Protein AF-A0A0C2CH59-F1 (afdb_monomer)

Structure (mmCIF, N/CA/C/O backbone):
data_AF-A0A0C2CH59-F1
#
_entry.id   AF-A0A0C2CH59-F1
#
loop_
_atom_site.group_PDB
_atom_site.id
_atom_site.type_symbol
_atom_site.label_atom_id
_atom_site.label_alt_id
_atom_site.label_comp_id
_atom_site.label_asym_id
_atom_site.label_entity_id
_atom_site.label_seq_id
_atom_site.pdbx_PDB_ins_code
_atom_site.Cartn_x
_atom_site.Cartn_y
_atom_site.Cartn_z
_atom_site.occupancy
_atom_site.B_iso_or_equiv
_atom_site.auth_seq_id
_atom_site.auth_comp_id
_atom_site.auth_asym_id
_atom_site.auth_atom_id
_atom_site.pdbx_PDB_model_num
ATOM 1 N N . MET A 1 1 ? -15.722 0.499 -91.183 1.00 37.81 1 MET A N 1
ATOM 2 C CA . MET A 1 1 ? -15.996 -0.762 -91.887 1.00 37.81 1 MET A CA 1
ATOM 3 C C . MET A 1 1 ? -14.670 -1.493 -91.938 1.00 37.81 1 MET A C 1
ATOM 5 O O . MET A 1 1 ? -13.822 -1.072 -92.709 1.00 37.81 1 MET A O 1
ATOM 9 N N . ASP A 1 2 ? -14.318 -2.404 -91.037 1.00 38.38 2 ASP A N 1
ATOM 10 C CA . ASP A 1 2 ? -15.060 -3.173 -90.026 1.00 38.38 2 ASP A CA 1
ATOM 11 C C . ASP A 1 2 ? -14.117 -3.449 -88.825 1.00 38.38 2 ASP A C 1
ATOM 13 O O . ASP A 1 2 ? -12.925 -3.187 -88.944 1.00 38.38 2 ASP A O 1
ATOM 17 N N . GLU A 1 3 ? -14.641 -3.924 -87.684 1.00 30.86 3 GLU A N 1
ATOM 18 C CA . GLU A 1 3 ? -13.960 -4.179 -86.380 1.00 30.86 3 GLU A CA 1
ATOM 19 C C . GLU A 1 3 ? -13.940 -3.038 -85.334 1.00 30.86 3 GLU A C 1
ATOM 21 O O . GLU A 1 3 ? -12.971 -2.857 -84.600 1.00 30.86 3 GLU A O 1
ATOM 26 N N . TRP A 1 4 ? -15.041 -2.287 -85.197 1.00 30.52 4 TRP A N 1
ATOM 27 C CA . TRP A 1 4 ? -15.257 -1.365 -84.058 1.00 30.52 4 TRP A CA 1
ATOM 28 C C . TRP A 1 4 ? -16.454 -1.727 -83.151 1.00 30.52 4 TRP A C 1
ATOM 30 O O . TRP A 1 4 ? -16.730 -1.001 -82.200 1.00 30.52 4 TRP A O 1
ATOM 40 N N . ASP A 1 5 ? -17.100 -2.880 -83.366 1.00 27.34 5 ASP A N 1
ATOM 41 C CA . ASP A 1 5 ? -18.280 -3.332 -82.597 1.00 27.34 5 ASP A CA 1
ATOM 42 C C . ASP A 1 5 ? -17.968 -4.352 -81.476 1.00 27.34 5 ASP A C 1
ATOM 44 O O . ASP A 1 5 ? -18.872 -4.842 -80.807 1.00 27.34 5 ASP A O 1
ATOM 48 N N . GLY A 1 6 ? -16.693 -4.672 -81.219 1.00 28.98 6 GLY A N 1
ATOM 49 C CA . GLY A 1 6 ? -16.301 -5.734 -80.273 1.00 28.98 6 GLY A CA 1
ATOM 50 C C . GLY A 1 6 ? -16.099 -5.327 -78.806 1.00 28.98 6 GLY A C 1
ATOM 51 O O . GLY A 1 6 ? -15.865 -6.197 -77.974 1.00 28.98 6 GLY A O 1
ATOM 52 N N . TYR A 1 7 ? -16.158 -4.035 -78.462 1.00 27.98 7 TYR A N 1
ATOM 53 C CA . TYR A 1 7 ? -15.801 -3.561 -77.109 1.00 27.98 7 TYR A CA 1
ATOM 54 C C . TYR A 1 7 ? -16.893 -2.732 -76.405 1.00 27.98 7 TYR A C 1
ATOM 56 O O . TYR A 1 7 ? -16.625 -2.125 -75.370 1.00 27.98 7 TYR A O 1
ATOM 64 N N . TRP A 1 8 ? -18.127 -2.731 -76.927 1.00 30.36 8 TRP A N 1
ATOM 65 C CA . TRP A 1 8 ? -19.276 -1.989 -76.374 1.00 30.36 8 TRP A CA 1
ATOM 66 C C . TRP A 1 8 ? -20.491 -2.866 -76.020 1.00 30.36 8 TRP A C 1
ATOM 68 O O . TRP A 1 8 ? -21.633 -2.425 -76.136 1.00 30.36 8 TRP A O 1
ATOM 78 N N . THR A 1 9 ? -20.281 -4.081 -75.513 1.00 27.34 9 THR A N 1
ATOM 79 C CA . THR A 1 9 ? -21.355 -4.846 -74.852 1.00 27.34 9 THR A CA 1
ATOM 80 C C . THR A 1 9 ? -21.229 -4.750 -73.334 1.00 27.34 9 THR A C 1
ATOM 82 O O . THR A 1 9 ? -20.303 -5.280 -72.725 1.00 27.34 9 THR A O 1
ATOM 85 N N . LEU A 1 10 ? -22.182 -4.038 -72.734 1.00 39.34 10 LEU A N 1
ATOM 86 C CA . LEU A 1 10 ? -22.473 -4.019 -71.303 1.00 39.34 10 LEU A CA 1
ATOM 87 C C . LEU A 1 10 ? -23.121 -5.356 -70.904 1.00 39.34 10 LEU A C 1
ATOM 89 O O . LEU A 1 10 ? -24.304 -5.534 -71.167 1.00 39.34 10 LEU A O 1
ATOM 93 N N . GLU A 1 11 ? -22.395 -6.253 -70.231 1.00 26.17 11 GLU A N 1
ATOM 94 C CA . GLU A 1 11 ? -22.976 -7.337 -69.417 1.00 26.17 11 GLU A CA 1
ATOM 95 C C . GLU A 1 11 ? -22.154 -7.531 -68.123 1.00 26.17 11 GLU A C 1
ATOM 97 O O . GLU A 1 11 ? -20.944 -7.320 -68.111 1.00 26.17 11 GLU A O 1
ATOM 102 N N . GLY A 1 12 ? -22.852 -7.812 -67.012 1.00 27.92 12 GLY A N 1
ATOM 103 C CA . GLY A 1 12 ? -22.420 -7.665 -65.608 1.00 27.92 12 GLY A CA 1
ATOM 104 C C . GLY A 1 12 ? -21.098 -8.340 -65.202 1.00 27.92 12 GLY A C 1
ATOM 105 O O . GLY A 1 12 ? -20.619 -9.265 -65.837 1.00 27.92 12 GLY A O 1
ATOM 106 N N . GLN A 1 13 ? -20.454 -7.923 -64.110 1.00 23.47 13 GLN A N 1
ATOM 107 C CA . GLN A 1 13 ? -21.003 -8.011 -62.754 1.00 23.47 13 GLN A CA 1
ATOM 108 C C . GLN A 1 13 ? -20.728 -6.759 -61.909 1.00 23.47 13 GLN A C 1
ATOM 110 O O . GLN A 1 13 ? -19.604 -6.268 -61.805 1.00 23.47 13 GLN A O 1
ATOM 115 N N . VAL A 1 14 ? -21.772 -6.294 -61.224 1.00 22.73 14 VAL A N 1
ATOM 116 C CA . VAL A 1 14 ? -21.636 -5.481 -60.016 1.00 22.73 14 VAL A CA 1
ATOM 117 C C . VAL A 1 14 ? -20.937 -6.354 -58.975 1.00 22.73 14 VAL A C 1
ATOM 119 O O . VAL A 1 14 ? -21.569 -7.229 -58.392 1.00 22.73 14 VAL A O 1
ATOM 122 N N . ASN A 1 15 ? -19.652 -6.121 -58.715 1.00 23.14 15 ASN A N 1
ATOM 123 C CA . ASN A 1 15 ? -19.070 -6.554 -57.448 1.00 23.14 15 ASN A CA 1
ATOM 124 C C . ASN A 1 15 ? -19.482 -5.534 -56.389 1.00 23.14 15 ASN A C 1
ATOM 126 O O . ASN A 1 15 ? -18.759 -4.596 -56.058 1.00 23.14 15 ASN A O 1
ATOM 130 N N . THR A 1 16 ? -20.706 -5.706 -55.898 1.00 22.94 16 THR A N 1
ATOM 131 C CA . THR A 1 16 ? -21.132 -5.199 -54.599 1.00 22.94 16 THR A CA 1
ATOM 132 C C . THR A 1 16 ? -20.195 -5.810 -53.571 1.00 22.94 16 THR A C 1
ATOM 134 O O . THR A 1 16 ? -20.300 -6.991 -53.257 1.00 22.94 16 THR A O 1
ATOM 137 N N . VAL A 1 17 ? -19.262 -5.015 -53.053 1.00 22.33 17 VAL A N 1
ATOM 138 C CA . VAL A 1 17 ? -18.646 -5.329 -51.768 1.00 22.33 17 VAL A CA 1
ATOM 139 C C . VAL A 1 17 ? -19.674 -4.925 -50.721 1.00 22.33 17 VAL A C 1
ATOM 141 O O . VAL A 1 17 ? -19.792 -3.758 -50.354 1.00 22.33 17 VAL A O 1
ATOM 144 N N . SER A 1 18 ? -20.491 -5.890 -50.314 1.00 26.78 18 SER A N 1
ATOM 145 C CA . SER A 1 18 ? -21.194 -5.842 -49.038 1.00 26.78 18 SER A CA 1
ATOM 146 C C . SER A 1 18 ? -20.149 -5.640 -47.943 1.00 26.78 18 SER A C 1
ATOM 148 O O . SER A 1 18 ? -19.160 -6.371 -47.878 1.00 26.78 18 SER A O 1
ATOM 150 N N . LEU A 1 19 ? -20.344 -4.603 -47.127 1.00 28.67 19 LEU A N 1
ATOM 151 C CA . LEU A 1 19 ? -19.576 -4.400 -45.903 1.00 28.67 19 LEU A CA 1
ATOM 152 C C . LEU A 1 19 ? -19.671 -5.687 -45.064 1.00 28.67 19 LEU A C 1
ATOM 154 O O . LEU A 1 19 ? -20.781 -6.208 -44.937 1.00 28.67 19 LEU A O 1
ATOM 158 N N . PRO A 1 20 ? -18.566 -6.227 -44.522 1.00 30.03 20 PRO A N 1
ATOM 159 C CA . PRO A 1 20 ? -18.672 -7.318 -43.566 1.00 30.03 20 PRO A CA 1
ATOM 160 C C . PRO A 1 20 ? -19.433 -6.829 -42.326 1.00 30.03 20 PRO A C 1
ATOM 162 O O . PRO A 1 20 ? -19.152 -5.750 -41.805 1.00 30.03 20 PRO A O 1
ATOM 165 N N . ASP A 1 21 ? -20.388 -7.643 -41.876 1.00 36.25 21 ASP A N 1
ATOM 166 C CA . ASP A 1 21 ? -21.236 -7.475 -40.685 1.00 36.25 21 ASP A CA 1
ATOM 167 C C . ASP A 1 21 ? -20.456 -7.545 -39.351 1.00 36.25 21 ASP A C 1
ATOM 169 O O . ASP A 1 21 ? -21.005 -7.936 -38.321 1.00 36.25 21 ASP A O 1
ATOM 173 N N . GLU A 1 22 ? -19.168 -7.193 -39.330 1.00 37.03 22 GLU A N 1
ATOM 174 C CA . GLU A 1 22 ? -18.363 -7.293 -38.114 1.00 37.03 22 GLU A CA 1
ATOM 175 C C . GLU A 1 22 ? -18.277 -5.946 -37.379 1.00 37.03 22 GLU A C 1
ATOM 177 O O . GLU A 1 22 ? -17.847 -4.939 -37.956 1.00 37.03 22 GLU A O 1
ATOM 182 N N . PRO A 1 23 ? -18.703 -5.893 -36.101 1.00 36.50 23 PRO A N 1
ATOM 183 C CA . PRO A 1 23 ? -18.563 -4.703 -35.279 1.00 36.50 23 PRO A CA 1
ATOM 184 C C . PRO A 1 23 ? -17.074 -4.398 -35.022 1.00 36.50 23 PRO A C 1
ATOM 186 O O . PRO A 1 23 ? -16.232 -5.293 -35.092 1.00 36.50 23 PRO A O 1
ATOM 189 N N . PRO A 1 24 ? -16.726 -3.134 -34.723 1.00 38.03 24 PRO A N 1
ATOM 190 C CA . PRO A 1 24 ? -15.354 -2.758 -34.391 1.00 38.03 24 PRO A CA 1
ATOM 191 C C . PRO A 1 24 ? -14.843 -3.524 -33.157 1.00 38.03 24 PRO A C 1
ATOM 193 O O . PRO A 1 24 ? -15.603 -3.745 -32.218 1.00 38.03 24 PRO A O 1
ATOM 196 N N . ASP A 1 25 ? -13.555 -3.884 -33.181 1.00 44.41 25 ASP A N 1
ATOM 197 C CA . ASP A 1 25 ? -12.834 -4.691 -32.180 1.00 44.41 25 ASP A CA 1
ATOM 198 C C . ASP A 1 25 ? -13.089 -4.233 -30.723 1.00 44.41 25 ASP A C 1
ATOM 200 O O . ASP A 1 25 ? -12.966 -3.050 -30.383 1.00 44.41 25 ASP A O 1
ATOM 204 N N . ASP A 1 26 ? -13.433 -5.190 -29.853 1.00 44.69 26 ASP A N 1
ATOM 205 C CA . ASP A 1 26 ? -13.871 -4.997 -28.458 1.00 44.69 26 ASP A CA 1
ATOM 206 C C . ASP A 1 26 ? -12.837 -4.252 -27.585 1.00 44.69 26 ASP A C 1
ATOM 208 O O . ASP A 1 26 ? -13.185 -3.597 -26.595 1.00 44.69 26 ASP A O 1
ATOM 212 N N . ASN A 1 27 ? -11.555 -4.292 -27.959 1.00 44.53 27 ASN A N 1
ATOM 213 C CA . ASN A 1 27 ? -10.464 -3.703 -27.176 1.00 44.53 27 ASN A CA 1
ATOM 214 C C . ASN A 1 27 ? -10.483 -2.164 -27.102 1.00 44.53 27 ASN A C 1
ATOM 216 O O . ASN A 1 27 ? -9.983 -1.593 -26.124 1.00 44.53 27 ASN A O 1
ATOM 220 N N . ASP A 1 28 ? -11.063 -1.471 -28.086 1.00 45.16 28 ASP A N 1
ATOM 221 C CA . ASP A 1 28 ? -11.112 0.000 -28.080 1.00 45.16 28 ASP A CA 1
ATOM 222 C C . ASP A 1 28 ? -12.256 0.550 -27.207 1.00 45.16 28 ASP A C 1
ATOM 224 O O . ASP A 1 28 ? -12.137 1.636 -26.623 1.00 45.16 28 ASP A O 1
ATOM 228 N N . TRP A 1 29 ? -13.323 -0.231 -27.006 1.00 41.94 29 TRP A N 1
ATOM 229 C CA . TRP A 1 29 ? -14.424 0.104 -26.094 1.00 41.94 29 TRP A CA 1
ATOM 230 C C . TRP A 1 29 ? -14.067 -0.135 -24.623 1.00 41.94 29 TRP A C 1
ATOM 232 O O . TRP A 1 29 ? -14.472 0.632 -23.740 1.00 41.94 29 TRP A O 1
ATOM 242 N N . GLU A 1 30 ? -13.229 -1.137 -24.350 1.00 39.31 30 GLU A N 1
ATOM 243 C CA . GLU A 1 30 ? -12.804 -1.523 -23.000 1.00 39.31 30 GLU A CA 1
ATOM 244 C C . GLU A 1 30 ? -12.050 -0.397 -22.265 1.00 39.31 30 GLU A C 1
ATOM 246 O O . GLU A 1 30 ? -12.109 -0.258 -21.040 1.00 39.31 30 GLU A O 1
ATOM 251 N N . LYS A 1 31 ? -11.374 0.481 -23.014 1.00 41.25 31 LYS A N 1
ATOM 252 C CA . LYS A 1 31 ? -10.635 1.629 -22.470 1.00 41.25 31 LYS A CA 1
ATOM 253 C C . LYS A 1 31 ? -11.551 2.765 -22.000 1.00 41.25 31 LYS A C 1
ATOM 255 O O . LYS A 1 31 ? -11.160 3.524 -21.113 1.00 41.25 31 LYS A O 1
ATOM 260 N N . TYR A 1 32 ? -12.764 2.858 -22.552 1.00 36.16 32 TYR A N 1
ATOM 261 C CA . TYR A 1 32 ? -13.771 3.860 -22.187 1.00 36.16 32 TYR A CA 1
ATOM 262 C C . TYR A 1 32 ? -14.686 3.401 -21.035 1.00 36.16 32 TYR A C 1
ATOM 264 O O . TYR A 1 32 ? -15.187 4.245 -20.292 1.00 36.16 32 TYR A O 1
ATOM 272 N N . TRP A 1 33 ? -14.861 2.086 -20.830 1.00 38.38 33 TRP A N 1
ATOM 273 C CA . TRP A 1 33 ? -15.786 1.529 -19.825 1.00 38.38 33 TRP A CA 1
ATOM 274 C C . TRP A 1 33 ? -15.175 1.255 -18.436 1.00 38.38 33 TRP A C 1
ATOM 276 O O . TRP A 1 33 ? -15.903 1.034 -17.466 1.00 38.38 33 TRP A O 1
ATOM 286 N N . LYS A 1 34 ? -13.845 1.355 -18.288 1.00 38.53 34 LYS A N 1
ATOM 287 C CA . LYS A 1 34 ? -13.107 1.150 -17.017 1.00 38.53 34 LYS A CA 1
ATOM 288 C C . LYS A 1 34 ? -13.479 2.104 -15.870 1.00 38.53 34 LYS A C 1
ATOM 290 O O . LYS A 1 34 ? -12.976 1.947 -14.762 1.00 38.53 34 LYS A O 1
ATOM 295 N N . LEU A 1 35 ? -14.357 3.082 -16.100 1.00 36.59 35 LEU A N 1
ATOM 296 C CA . LEU A 1 35 ? -14.822 4.023 -15.077 1.00 36.59 35 LEU A CA 1
ATOM 297 C C . LEU A 1 35 ? -16.131 3.609 -14.368 1.00 36.59 35 LEU A C 1
ATOM 299 O O . LEU A 1 35 ? -16.563 4.340 -13.478 1.00 36.59 35 LEU A O 1
ATOM 303 N N . GLN A 1 36 ? -16.761 2.475 -14.719 1.00 35.84 36 GLN A N 1
ATOM 304 C CA . GLN A 1 36 ? -18.079 2.076 -14.174 1.00 35.84 36 GLN A CA 1
ATOM 305 C C . GLN A 1 36 ? -18.199 0.645 -13.609 1.00 35.84 36 GLN A C 1
ATOM 307 O O . GLN A 1 36 ? -19.285 0.234 -13.206 1.00 35.84 36 GLN A O 1
ATOM 312 N N . SER A 1 37 ? -17.123 -0.130 -13.530 1.00 36.97 37 SER A N 1
ATOM 313 C CA . SER A 1 37 ? -17.195 -1.559 -13.205 1.00 36.97 37 SER A CA 1
ATOM 314 C C . SER A 1 37 ? -17.091 -1.867 -11.706 1.00 36.97 37 SER A C 1
ATOM 316 O O . SER A 1 37 ? -16.021 -2.199 -11.206 1.00 36.97 37 SER A O 1
ATOM 318 N N . ALA A 1 38 ? -18.223 -1.816 -11.004 1.00 33.28 38 ALA A N 1
ATOM 319 C CA . ALA A 1 38 ? -18.466 -2.702 -9.866 1.00 33.28 38 ALA A CA 1
ATOM 320 C C . ALA A 1 38 ? -19.222 -3.937 -10.398 1.00 33.28 38 ALA A C 1
ATOM 322 O O . ALA A 1 38 ? -20.374 -3.800 -10.813 1.00 33.28 38 ALA A O 1
ATOM 323 N N . GLY A 1 39 ? -18.581 -5.117 -10.437 1.00 46.81 39 GLY A N 1
ATOM 324 C CA . GLY A 1 39 ? -19.221 -6.393 -10.797 1.00 46.81 39 GLY A CA 1
ATOM 325 C C . GLY A 1 39 ? -18.848 -7.045 -12.142 1.00 46.81 39 GLY A C 1
ATOM 326 O O . GLY A 1 39 ? -19.629 -7.859 -12.636 1.00 46.81 39 GLY A O 1
ATOM 327 N N . THR A 1 40 ? -17.706 -6.730 -12.762 1.00 48.06 40 THR A N 1
ATOM 328 C CA . THR A 1 40 ? -17.310 -7.290 -14.077 1.00 48.06 40 THR A CA 1
ATOM 329 C C . THR A 1 40 ? -16.638 -8.673 -14.009 1.00 48.06 40 THR A C 1
ATOM 331 O O . THR A 1 40 ? -16.095 -9.092 -12.987 1.00 48.06 40 THR A O 1
ATOM 334 N N . GLU A 1 41 ? -16.636 -9.389 -15.144 1.00 55.09 41 GLU A N 1
ATOM 335 C CA . GLU A 1 41 ? -15.964 -10.689 -15.358 1.00 55.09 41 GLU A CA 1
ATOM 336 C C . GLU A 1 41 ? -14.466 -10.670 -14.982 1.00 55.09 41 GLU A C 1
ATOM 338 O O . GLU A 1 41 ? -13.904 -11.689 -14.580 1.00 55.09 41 GLU A O 1
ATOM 343 N N . GLU A 1 42 ? -13.828 -9.499 -15.029 1.00 57.16 42 GLU A N 1
ATOM 344 C CA . GLU A 1 42 ? -12.445 -9.277 -14.599 1.00 57.16 42 GLU A CA 1
ATOM 345 C C . GLU A 1 42 ? -12.255 -9.482 -13.084 1.00 57.16 42 GLU A C 1
ATOM 347 O O . GLU A 1 42 ? -11.291 -10.128 -12.669 1.00 57.16 42 GLU A O 1
ATOM 352 N N . GLU A 1 43 ? -13.202 -9.036 -12.245 1.00 57.22 43 GLU A N 1
ATOM 353 C CA . GLU A 1 43 ? -13.172 -9.299 -10.797 1.00 57.22 43 GLU A CA 1
ATOM 354 C C . GLU A 1 43 ? -13.332 -10.795 -10.515 1.00 57.22 43 GLU A C 1
ATOM 356 O O . GLU A 1 43 ? -12.582 -11.365 -9.720 1.00 57.22 43 GLU A O 1
ATOM 361 N N . ARG A 1 44 ? -14.245 -11.468 -11.228 1.00 67.81 44 ARG A N 1
ATOM 362 C CA . ARG A 1 44 ? -14.426 -12.928 -11.128 1.00 67.81 44 ARG A CA 1
ATOM 363 C C . ARG A 1 44 ? -13.179 -13.684 -11.579 1.00 67.81 44 ARG A C 1
ATOM 365 O O . ARG A 1 44 ? -12.786 -14.661 -10.944 1.00 67.81 44 ARG A O 1
ATOM 372 N N . ARG A 1 45 ? -12.527 -13.238 -12.658 1.00 71.69 45 ARG A N 1
ATOM 373 C CA . ARG A 1 45 ? -11.256 -13.800 -13.136 1.00 71.69 45 ARG A CA 1
ATOM 374 C C . ARG A 1 45 ? -10.152 -13.612 -12.102 1.00 71.69 45 ARG A C 1
ATOM 376 O O . ARG A 1 45 ? -9.455 -14.577 -11.811 1.00 71.69 45 ARG A O 1
ATOM 383 N N . LYS A 1 46 ? -10.035 -12.426 -11.505 1.00 78.44 46 LYS A N 1
ATOM 384 C CA . LYS A 1 46 ? -9.059 -12.150 -10.447 1.00 78.44 46 LYS A CA 1
ATOM 385 C C . LYS A 1 46 ? -9.272 -13.042 -9.222 1.00 78.44 46 LYS A C 1
ATOM 387 O O . LYS A 1 46 ? -8.307 -13.637 -8.763 1.00 78.44 46 LYS A O 1
ATOM 392 N N . ILE A 1 47 ? -10.511 -13.196 -8.748 1.00 79.00 47 ILE A N 1
ATOM 393 C CA . ILE A 1 47 ? -10.843 -14.079 -7.615 1.00 79.00 47 ILE A CA 1
ATOM 394 C C . ILE A 1 47 ? -10.435 -15.528 -7.911 1.00 79.00 47 ILE A C 1
ATOM 396 O O . ILE A 1 47 ? -9.807 -16.169 -7.072 1.00 79.00 47 ILE A O 1
ATOM 400 N N . ARG A 1 48 ? -10.737 -16.034 -9.117 1.00 83.19 48 ARG A N 1
ATOM 401 C CA . ARG A 1 48 ? -10.332 -17.386 -9.540 1.00 83.19 48 ARG A CA 1
ATOM 402 C C . ARG A 1 48 ? -8.810 -17.548 -9.554 1.00 83.19 48 ARG A C 1
ATOM 404 O O . ARG A 1 48 ? -8.306 -18.525 -9.010 1.00 83.19 48 ARG A O 1
ATOM 411 N N . THR A 1 49 ? -8.081 -16.590 -10.126 1.00 86.06 49 THR A N 1
ATOM 412 C CA . THR A 1 49 ? -6.610 -16.607 -10.141 1.00 86.06 49 THR A CA 1
ATOM 413 C C . THR A 1 49 ? -6.033 -16.565 -8.725 1.00 86.06 49 THR A C 1
ATOM 415 O O . THR A 1 49 ? -5.134 -17.336 -8.404 1.00 86.06 49 THR A O 1
ATOM 418 N N . ASP A 1 50 ? -6.556 -15.694 -7.860 1.00 88.62 50 ASP A N 1
ATOM 419 C CA . ASP A 1 50 ? -6.110 -15.566 -6.471 1.00 88.62 50 ASP A CA 1
ATOM 420 C C . ASP A 1 50 ? -6.330 -16.874 -5.691 1.00 88.62 50 ASP A C 1
ATOM 422 O O . ASP A 1 50 ? -5.448 -17.303 -4.943 1.00 88.62 50 ASP A O 1
ATOM 426 N N . GLN A 1 51 ? -7.459 -17.552 -5.923 1.00 87.88 51 GLN A N 1
ATOM 427 C CA . GLN A 1 51 ? -7.743 -18.866 -5.349 1.00 87.88 51 GLN A CA 1
ATOM 428 C C . GLN A 1 51 ? -6.759 -19.938 -5.846 1.00 87.88 51 GLN A C 1
ATOM 430 O O . GLN A 1 51 ? -6.205 -20.680 -5.037 1.00 87.88 51 GLN A O 1
ATOM 435 N N . GLN A 1 52 ? -6.478 -19.992 -7.151 1.00 89.81 52 GLN A N 1
ATOM 436 C CA . GLN A 1 52 ? -5.507 -20.937 -7.718 1.00 89.81 52 GLN A CA 1
ATOM 437 C C . GLN A 1 52 ? -4.098 -20.729 -7.147 1.00 89.81 52 GLN A C 1
ATOM 439 O O . GLN A 1 52 ? -3.412 -21.698 -6.816 1.00 89.81 52 GLN A O 1
ATOM 444 N N . VAL A 1 53 ? -3.672 -19.471 -6.991 1.00 92.81 53 VAL A N 1
ATOM 445 C CA . VAL A 1 53 ? -2.378 -19.131 -6.382 1.00 92.81 53 VAL A CA 1
ATOM 446 C C . VAL A 1 53 ? -2.332 -19.573 -4.916 1.00 92.81 53 VAL A C 1
ATOM 448 O O . VAL A 1 53 ? -1.320 -20.125 -4.484 1.00 92.81 53 VAL A O 1
ATOM 451 N N . TRP A 1 54 ? -3.421 -19.395 -4.160 1.00 93.31 54 TRP A N 1
ATOM 452 C CA . TRP A 1 54 ? -3.528 -19.860 -2.771 1.00 93.31 54 TRP A CA 1
ATOM 453 C C . TRP A 1 54 ? -3.444 -21.385 -2.646 1.00 93.31 54 TRP A C 1
ATOM 455 O O . TRP A 1 54 ? -2.694 -21.910 -1.825 1.00 93.31 54 TRP A O 1
ATOM 465 N N . GLU A 1 55 ? -4.178 -22.112 -3.486 1.00 92.69 55 GLU A N 1
ATOM 466 C CA . GLU A 1 55 ? -4.171 -23.578 -3.505 1.00 92.69 55 GLU A CA 1
ATOM 467 C C . GLU A 1 55 ? -2.795 -24.131 -3.901 1.00 92.69 55 GLU A C 1
ATOM 469 O O . GLU A 1 55 ? -2.284 -25.060 -3.268 1.00 92.69 55 GLU A O 1
ATOM 474 N N . ALA A 1 56 ? -2.151 -23.531 -4.907 1.00 92.88 56 ALA A N 1
ATOM 475 C CA . ALA A 1 56 ? -0.794 -23.887 -5.306 1.00 92.88 56 ALA A CA 1
ATOM 476 C C . ALA A 1 56 ? 0.224 -23.607 -4.190 1.00 92.88 56 ALA A C 1
ATOM 478 O O . ALA A 1 56 ? 1.097 -24.441 -3.940 1.00 92.88 56 ALA A O 1
ATOM 479 N N . PHE A 1 57 ? 0.096 -22.478 -3.489 1.00 95.81 57 PHE A N 1
ATOM 480 C CA . PHE A 1 57 ? 0.921 -22.151 -2.328 1.00 95.81 57 PHE A CA 1
ATOM 481 C C . PHE A 1 57 ? 0.778 -23.206 -1.222 1.00 95.81 57 PHE A C 1
ATOM 483 O O . PHE A 1 57 ? 1.777 -23.791 -0.809 1.00 95.81 57 PHE A O 1
ATOM 490 N N . ASN A 1 58 ? -0.451 -23.539 -0.816 1.00 93.94 58 ASN A N 1
ATOM 491 C CA . ASN A 1 58 ? -0.704 -24.532 0.237 1.00 93.94 58 ASN A CA 1
ATOM 492 C C . ASN A 1 58 ? -0.203 -25.937 -0.119 1.00 93.94 58 ASN A C 1
ATOM 494 O O . ASN A 1 58 ? 0.190 -26.691 0.766 1.00 93.94 58 ASN A O 1
ATOM 498 N N . ARG A 1 59 ? -0.197 -26.294 -1.409 1.00 94.56 59 ARG A N 1
ATOM 499 C CA . ARG A 1 59 ? 0.346 -27.573 -1.888 1.00 94.56 59 ARG A CA 1
ATOM 500 C C . ARG A 1 59 ? 1.877 -27.617 -1.875 1.00 94.56 59 ARG A C 1
ATOM 502 O O . ARG A 1 59 ? 2.441 -28.704 -1.829 1.00 94.56 59 ARG A O 1
ATOM 509 N N . THR A 1 60 ? 2.539 -26.468 -1.992 1.00 95.38 60 THR A N 1
ATOM 510 C CA . THR A 1 60 ? 3.988 -26.390 -2.243 1.00 95.38 60 THR A CA 1
ATOM 511 C C . THR A 1 60 ? 4.809 -25.871 -1.070 1.00 95.38 60 THR A C 1
ATOM 513 O O . THR A 1 60 ? 6.029 -26.015 -1.092 1.00 95.38 60 THR A O 1
ATOM 516 N N . ILE A 1 61 ? 4.180 -25.264 -0.062 1.00 96.50 61 ILE A N 1
ATOM 517 C CA . ILE A 1 61 ? 4.871 -24.844 1.155 1.00 96.50 61 ILE A CA 1
ATOM 518 C C . ILE A 1 61 ? 5.343 -26.059 1.963 1.00 96.50 61 ILE A C 1
ATOM 520 O O . ILE A 1 61 ? 4.591 -26.998 2.220 1.00 96.50 61 ILE A O 1
ATOM 524 N N . GLU A 1 62 ? 6.595 -26.018 2.412 1.00 95.25 62 GLU A N 1
ATOM 525 C CA . GLU A 1 62 ? 7.219 -27.094 3.180 1.00 95.25 62 GLU A CA 1
ATOM 526 C C . GLU A 1 62 ? 7.690 -26.588 4.543 1.00 95.25 62 GLU A C 1
ATOM 528 O O . GLU A 1 62 ? 8.451 -25.622 4.640 1.00 95.25 62 GLU A O 1
ATOM 533 N N . LYS A 1 63 ? 7.290 -27.278 5.615 1.00 93.88 63 LYS A N 1
ATOM 534 C CA . LYS A 1 63 ? 7.843 -27.056 6.954 1.00 93.88 63 LYS A CA 1
ATOM 535 C C . LYS A 1 63 ? 9.100 -27.906 7.127 1.00 93.88 63 LYS A C 1
ATOM 537 O O . LYS A 1 63 ? 9.019 -29.132 7.119 1.00 93.88 63 LYS A O 1
ATOM 542 N N . ARG A 1 64 ? 10.251 -27.264 7.329 1.00 93.56 64 ARG A N 1
ATOM 543 C CA . ARG A 1 64 ? 11.525 -27.918 7.670 1.00 93.56 64 ARG A CA 1
ATOM 544 C C . ARG A 1 64 ? 11.941 -27.549 9.101 1.00 93.56 64 ARG A C 1
ATOM 546 O O . ARG A 1 64 ? 11.257 -26.781 9.778 1.00 93.56 64 ARG A O 1
ATOM 553 N N . SER A 1 65 ? 13.037 -28.125 9.598 1.00 88.88 65 SER A N 1
ATOM 554 C CA . SER A 1 65 ? 13.486 -27.947 10.992 1.00 88.88 65 SER A CA 1
ATOM 555 C C . SER A 1 65 ? 13.825 -26.495 11.345 1.00 88.88 65 SER A C 1
ATOM 557 O O . SER A 1 65 ? 13.662 -26.075 12.493 1.00 88.88 65 SER A O 1
ATOM 559 N N . ASP A 1 66 ? 14.278 -25.721 10.364 1.00 88.56 66 ASP A N 1
ATOM 560 C CA . ASP A 1 66 ? 14.754 -24.359 10.545 1.00 88.56 66 ASP A CA 1
ATOM 561 C C . ASP A 1 66 ? 13.731 -23.289 10.117 1.00 88.56 66 ASP A C 1
ATOM 563 O O . ASP A 1 66 ? 13.896 -22.125 10.488 1.00 88.56 66 ASP A O 1
ATOM 567 N N . GLY A 1 67 ? 12.657 -23.654 9.408 1.00 91.88 67 GLY A N 1
ATOM 568 C CA . GLY A 1 67 ? 11.545 -22.762 9.063 1.00 91.88 67 GLY A CA 1
ATOM 569 C C . GLY A 1 67 ? 10.699 -23.255 7.887 1.00 91.88 67 GLY A C 1
ATOM 570 O O . GLY A 1 67 ? 10.742 -24.429 7.522 1.00 91.88 67 GLY A O 1
ATOM 571 N N . TYR A 1 68 ? 9.930 -22.344 7.288 1.00 95.75 68 TYR A N 1
ATOM 572 C CA . TYR A 1 68 ? 9.054 -22.640 6.150 1.00 95.75 68 TYR A CA 1
ATOM 573 C C . TYR A 1 68 ? 9.700 -22.251 4.823 1.00 95.75 68 TYR A C 1
ATOM 575 O O . TYR A 1 68 ? 10.234 -21.147 4.690 1.00 95.75 68 TYR A O 1
ATOM 583 N N . TYR A 1 69 ? 9.622 -23.160 3.854 1.00 96.81 69 TYR A N 1
ATOM 584 C CA . TYR A 1 69 ? 10.135 -23.011 2.498 1.00 96.81 69 TYR A CA 1
ATOM 585 C C . TYR A 1 69 ? 8.971 -22.824 1.533 1.00 96.81 69 TYR A C 1
ATOM 587 O O . TYR A 1 69 ? 8.063 -23.651 1.489 1.00 96.81 69 TYR A O 1
ATOM 595 N N . VAL A 1 70 ? 9.007 -21.743 0.758 1.00 97.00 70 VAL A N 1
ATOM 596 C CA . VAL A 1 70 ? 7.960 -21.388 -0.207 1.00 97.00 70 VAL A CA 1
ATOM 597 C C . VAL A 1 70 ? 8.493 -21.420 -1.638 1.00 97.00 70 VAL A C 1
ATOM 599 O O . VAL A 1 70 ? 9.689 -21.213 -1.880 1.00 97.00 70 VAL A O 1
ATOM 602 N N . ARG A 1 71 ? 7.588 -21.670 -2.588 1.00 96.00 71 ARG A N 1
ATOM 603 C CA . ARG A 1 71 ? 7.826 -21.559 -4.033 1.00 96.00 71 ARG A CA 1
ATOM 604 C C . ARG A 1 71 ? 7.351 -20.198 -4.547 1.00 96.00 71 ARG A C 1
ATOM 606 O O . ARG A 1 71 ? 6.394 -19.636 -4.013 1.00 96.00 71 ARG A O 1
ATOM 613 N N . LEU A 1 72 ? 7.992 -19.675 -5.589 1.00 94.94 72 LEU A N 1
ATOM 614 C CA . LEU A 1 72 ? 7.514 -18.480 -6.285 1.00 94.94 72 LEU A CA 1
ATOM 615 C C . LEU A 1 72 ? 6.256 -18.818 -7.111 1.00 94.94 72 LEU A C 1
ATOM 617 O O . LEU A 1 72 ? 6.235 -19.844 -7.794 1.00 94.94 72 LEU A O 1
ATOM 621 N N . PRO A 1 73 ? 5.202 -17.983 -7.077 1.00 94.06 73 PRO A N 1
ATOM 622 C CA . PRO A 1 73 ? 3.970 -18.245 -7.813 1.00 94.06 73 PRO A CA 1
ATOM 623 C C . PRO A 1 73 ? 4.106 -17.797 -9.277 1.00 94.06 73 PRO A C 1
ATOM 625 O O . PRO A 1 73 ? 3.783 -16.665 -9.638 1.00 94.06 73 PRO A O 1
ATOM 628 N N . TRP A 1 74 ? 4.611 -18.689 -10.123 1.00 92.19 74 TRP A N 1
ATOM 629 C CA . TRP A 1 74 ? 4.831 -18.450 -11.551 1.00 92.19 74 TRP A CA 1
ATOM 630 C C . TRP A 1 74 ? 3.523 -18.276 -12.336 1.00 92.19 74 TRP A C 1
ATOM 632 O O . TRP A 1 74 ? 2.572 -19.027 -12.131 1.00 92.19 74 TRP A O 1
ATOM 642 N N . LYS A 1 75 ? 3.490 -17.302 -13.253 1.00 90.56 75 LYS A N 1
ATOM 643 C CA . LYS A 1 75 ? 2.440 -17.150 -14.270 1.00 90.56 75 LYS A CA 1
ATOM 644 C C . LYS A 1 75 ? 2.725 -18.050 -15.467 1.00 90.56 75 LYS A C 1
ATOM 646 O O . LYS A 1 75 ? 3.877 -18.224 -15.860 1.00 90.56 75 LYS A O 1
ATOM 651 N N . GLU A 1 76 ? 1.668 -18.511 -16.122 1.00 78.31 76 GLU A N 1
ATOM 652 C CA . GLU A 1 76 ? 1.759 -19.110 -17.454 1.00 78.31 76 GLU A CA 1
ATOM 653 C C . GLU A 1 76 ? 1.977 -17.997 -18.493 1.00 78.31 76 GLU A C 1
ATOM 655 O O . GLU A 1 76 ? 1.031 -17.388 -18.991 1.00 78.31 76 GLU A O 1
ATOM 660 N N . VAL A 1 77 ? 3.241 -17.664 -18.769 1.00 71.75 77 VAL A N 1
ATOM 661 C CA . VAL A 1 77 ? 3.619 -16.670 -19.786 1.00 71.75 77 VAL A CA 1
ATOM 662 C C . VAL A 1 77 ? 4.378 -17.372 -20.906 1.00 71.75 77 VAL A C 1
ATOM 664 O O . VAL A 1 77 ? 5.347 -18.078 -20.651 1.00 71.75 77 VAL A O 1
ATOM 667 N N . ASN A 1 78 ? 3.990 -17.123 -22.159 1.00 60.25 78 ASN A N 1
ATOM 668 C CA . ASN A 1 78 ? 4.657 -17.685 -23.345 1.00 60.25 78 ASN A CA 1
ATOM 669 C C . ASN A 1 78 ? 6.067 -17.105 -23.601 1.00 60.25 78 ASN A C 1
ATOM 671 O O . ASN A 1 78 ? 6.741 -17.517 -24.542 1.00 60.25 78 ASN A O 1
ATOM 675 N N . ALA A 1 79 ? 6.515 -16.133 -22.800 1.00 65.44 79 ALA A N 1
ATOM 676 C CA . ALA A 1 79 ? 7.802 -15.463 -22.948 1.00 65.44 79 ALA A CA 1
ATOM 677 C C . ALA A 1 79 ? 8.827 -16.011 -21.945 1.00 65.44 79 ALA A C 1
ATOM 679 O O . ALA A 1 79 ? 8.580 -16.023 -20.740 1.00 65.44 79 ALA A O 1
ATOM 680 N N . SER A 1 80 ? 10.003 -16.405 -22.441 1.00 80.62 80 SER A N 1
ATOM 681 C CA . SER A 1 80 ? 11.123 -16.815 -21.590 1.00 80.62 80 SER A CA 1
ATOM 682 C C . SER A 1 80 ? 11.662 -15.622 -20.797 1.00 80.62 80 SER A C 1
ATOM 684 O O . SER A 1 80 ? 11.969 -14.577 -21.374 1.00 80.62 80 SER A O 1
ATOM 686 N N . LEU A 1 81 ? 11.826 -15.788 -19.483 1.00 88.00 81 LEU A N 1
ATOM 687 C CA . LEU A 1 81 ? 12.486 -14.804 -18.626 1.00 88.00 81 LEU A CA 1
ATOM 688 C C . LEU A 1 81 ? 13.990 -14.746 -18.986 1.00 88.00 81 LEU A C 1
ATOM 690 O O . LEU A 1 81 ? 14.658 -15.779 -18.902 1.00 88.00 81 LEU A O 1
ATOM 694 N N . PRO A 1 82 ? 14.540 -13.591 -19.411 1.00 89.69 82 PRO A N 1
ATOM 695 C CA . PRO A 1 82 ? 15.971 -13.454 -19.715 1.00 89.69 82 PRO A CA 1
ATOM 696 C C . PRO A 1 82 ? 16.820 -13.446 -18.437 1.00 89.69 82 PRO A C 1
ATOM 698 O O . PRO A 1 82 ? 16.288 -13.229 -17.356 1.00 89.69 82 PRO A O 1
ATOM 701 N N . ASP A 1 83 ? 18.145 -13.596 -18.537 1.00 90.69 83 ASP A N 1
ATOM 702 C CA . ASP A 1 83 ? 19.010 -13.620 -17.347 1.00 90.69 83 ASP A CA 1
ATOM 703 C C . ASP A 1 83 ? 19.197 -12.256 -16.660 1.00 90.69 83 ASP A C 1
ATOM 705 O O . ASP A 1 83 ? 19.424 -12.209 -15.461 1.00 90.69 83 ASP A O 1
ATOM 709 N N . ASN A 1 84 ? 19.092 -11.135 -17.375 1.00 93.31 84 ASN A N 1
ATOM 710 C CA . ASN A 1 84 ? 19.388 -9.784 -16.876 1.00 93.31 84 ASN A CA 1
ATOM 711 C C . ASN A 1 84 ? 20.808 -9.552 -16.311 1.00 93.31 84 ASN A C 1
ATOM 713 O O . ASN A 1 84 ? 21.053 -8.532 -15.653 1.00 93.31 84 ASN A O 1
ATOM 717 N N . ARG A 1 85 ? 21.793 -10.416 -16.596 1.00 92.88 85 ARG A N 1
ATOM 718 C CA . ARG A 1 85 ? 23.140 -10.305 -16.005 1.00 92.88 85 ARG A CA 1
ATOM 719 C C . ARG A 1 85 ? 23.836 -8.994 -16.373 1.00 92.88 85 ARG A C 1
ATOM 721 O O . ARG A 1 85 ? 24.430 -8.353 -15.505 1.00 92.88 85 ARG A O 1
ATOM 728 N N . ALA A 1 86 ? 23.740 -8.559 -17.633 1.00 92.56 86 ALA A N 1
ATOM 729 C CA . ALA A 1 86 ? 24.399 -7.327 -18.079 1.00 92.56 86 ALA A CA 1
ATOM 730 C C . ALA A 1 86 ? 23.788 -6.071 -17.430 1.00 92.56 86 ALA A C 1
ATOM 732 O O . ALA A 1 86 ? 24.515 -5.142 -17.072 1.00 92.56 86 ALA A O 1
ATOM 733 N N . ILE A 1 87 ? 22.465 -6.059 -17.212 1.00 93.88 87 ILE A N 1
ATOM 734 C CA . ILE A 1 87 ? 21.779 -4.972 -16.496 1.00 93.88 87 ILE A CA 1
ATOM 735 C C . ILE A 1 87 ? 22.254 -4.925 -15.043 1.00 93.88 87 ILE A C 1
ATOM 737 O O . ILE A 1 87 ? 22.613 -3.853 -14.550 1.00 93.88 87 ILE A O 1
ATOM 741 N N . ALA A 1 88 ? 22.294 -6.080 -14.371 1.00 94.56 88 ALA A N 1
ATOM 742 C CA . ALA A 1 88 ? 22.758 -6.175 -12.992 1.00 94.56 88 ALA A CA 1
ATOM 743 C C . ALA A 1 88 ? 24.210 -5.696 -12.845 1.00 94.56 88 ALA A C 1
ATOM 745 O O . ALA A 1 88 ? 24.516 -4.939 -11.925 1.00 94.56 88 ALA A O 1
ATOM 746 N N . GLN A 1 89 ? 25.089 -6.053 -13.785 1.00 95.12 89 GLN A N 1
ATOM 747 C CA . GLN A 1 89 ? 26.483 -5.609 -13.784 1.00 95.12 89 GLN A CA 1
ATOM 748 C C . GLN A 1 89 ? 26.614 -4.100 -14.031 1.00 95.12 89 GLN A C 1
ATOM 750 O O . GLN A 1 89 ? 27.360 -3.427 -13.322 1.00 95.12 89 GLN A O 1
ATOM 755 N N . SER A 1 90 ? 25.860 -3.542 -14.983 1.00 94.06 90 SER A N 1
ATOM 756 C CA . SER A 1 90 ? 25.848 -2.093 -15.219 1.00 94.06 90 SER A CA 1
ATOM 757 C C . SER A 1 90 ? 25.364 -1.325 -13.985 1.00 94.06 90 SER A C 1
ATOM 759 O O . SER A 1 90 ? 25.973 -0.323 -13.611 1.00 94.06 90 SER A O 1
ATOM 761 N N . ARG A 1 91 ? 24.295 -1.800 -13.330 1.00 95.06 91 ARG A N 1
ATOM 762 C CA . ARG A 1 91 ? 23.771 -1.220 -12.082 1.00 95.06 91 ARG A CA 1
ATOM 763 C C . ARG A 1 91 ? 24.788 -1.325 -10.947 1.00 95.06 91 ARG A C 1
ATOM 765 O O . ARG A 1 91 ? 24.982 -0.337 -10.247 1.00 95.06 91 ARG A O 1
ATOM 772 N N . LEU A 1 92 ? 25.475 -2.461 -10.797 1.00 96.00 92 LEU A N 1
ATOM 773 C CA . LEU A 1 92 ? 26.542 -2.631 -9.806 1.00 96.00 92 LEU A CA 1
ATOM 774 C C . LEU A 1 92 ? 27.669 -1.611 -10.018 1.00 96.00 92 LEU A C 1
ATOM 776 O O . LEU A 1 92 ? 28.094 -0.972 -9.058 1.00 96.00 92 LEU A O 1
ATOM 780 N N . SER A 1 93 ? 28.103 -1.397 -11.263 1.00 95.38 93 SER A N 1
ATOM 781 C CA . SER A 1 93 ? 29.090 -0.365 -11.602 1.00 95.38 93 SER A CA 1
ATOM 782 C C . SER A 1 93 ? 28.629 1.034 -11.214 1.00 95.38 93 SER A C 1
ATOM 784 O O . SER A 1 93 ? 29.392 1.786 -10.612 1.00 95.38 93 SER A O 1
ATOM 786 N N . SER A 1 94 ? 27.372 1.385 -11.491 1.00 94.06 94 SER A N 1
ATOM 787 C CA . SER A 1 94 ? 26.802 2.667 -11.065 1.00 94.06 94 SER A CA 1
ATOM 788 C C . SER A 1 94 ? 26.740 2.805 -9.541 1.00 94.06 94 SER A C 1
ATOM 790 O O . SER A 1 94 ? 27.109 3.853 -9.012 1.00 94.06 94 SER A O 1
ATOM 792 N N . VAL A 1 95 ? 26.312 1.754 -8.835 1.00 93.25 95 VAL A N 1
ATOM 793 C CA . VAL A 1 95 ? 26.236 1.725 -7.368 1.00 93.25 95 VAL A CA 1
ATOM 794 C C . VAL A 1 95 ? 27.624 1.898 -6.762 1.00 93.25 95 VAL A C 1
ATOM 796 O O . VAL A 1 95 ? 27.814 2.790 -5.942 1.00 93.25 95 VAL A O 1
ATOM 799 N N . TRP A 1 96 ? 28.613 1.125 -7.210 1.00 94.88 96 TRP A N 1
ATOM 800 C CA . TRP A 1 96 ? 29.985 1.225 -6.719 1.00 94.88 96 TRP A CA 1
ATOM 801 C C . TRP A 1 96 ? 30.597 2.604 -6.997 1.00 94.88 96 TRP A C 1
ATOM 803 O O . TRP A 1 96 ? 31.125 3.228 -6.081 1.00 94.88 96 TRP A O 1
ATOM 813 N N . ASN A 1 97 ? 30.427 3.143 -8.212 1.00 93.38 97 ASN A N 1
ATOM 814 C CA . ASN A 1 97 ? 30.901 4.487 -8.572 1.00 93.38 97 ASN A CA 1
ATOM 815 C C . ASN A 1 97 ? 30.285 5.598 -7.708 1.00 93.38 97 ASN A C 1
ATOM 817 O O . ASN A 1 97 ? 30.901 6.651 -7.522 1.00 93.38 97 ASN A O 1
ATOM 821 N N . SER A 1 98 ? 29.063 5.389 -7.214 1.00 91.06 98 SER A N 1
ATOM 822 C CA . SER A 1 98 ? 28.409 6.304 -6.284 1.00 91.06 98 SER A CA 1
ATOM 823 C C . SER A 1 98 ? 28.919 6.123 -4.856 1.00 91.06 98 SER A C 1
ATOM 825 O O . SER A 1 98 ? 29.205 7.117 -4.196 1.00 91.06 98 SER A O 1
ATOM 827 N N . LEU A 1 99 ? 29.025 4.877 -4.384 1.00 88.62 99 LEU A N 1
ATOM 828 C CA . LEU A 1 99 ? 29.407 4.550 -3.009 1.00 88.62 99 LEU A CA 1
ATOM 829 C C . LEU A 1 99 ? 30.882 4.843 -2.723 1.00 88.62 99 LEU A C 1
ATOM 831 O O . LEU A 1 99 ? 31.185 5.318 -1.641 1.00 88.62 99 LEU A O 1
ATOM 835 N N . GLN A 1 100 ? 31.792 4.653 -3.684 1.00 91.44 100 GLN A N 1
ATOM 836 C CA . GLN A 1 100 ? 33.229 4.912 -3.486 1.00 91.44 100 GLN A CA 1
ATOM 837 C C . GLN A 1 100 ? 33.563 6.368 -3.116 1.00 91.44 100 GLN A C 1
ATOM 839 O O . GLN A 1 100 ? 34.674 6.653 -2.685 1.00 91.44 100 GLN A O 1
ATOM 844 N N . LYS A 1 101 ? 32.625 7.302 -3.322 1.00 91.06 101 LYS A N 1
ATOM 845 C CA . LYS A 1 101 ? 32.792 8.718 -2.966 1.00 91.06 101 LYS A CA 1
ATOM 846 C C . LYS A 1 101 ? 32.714 8.957 -1.455 1.00 91.06 101 LYS A C 1
ATOM 848 O O . LYS A 1 101 ? 33.121 10.022 -1.007 1.00 91.06 101 LYS A O 1
ATOM 853 N N . ASP A 1 102 ? 32.168 8.002 -0.705 1.00 88.38 102 ASP A N 1
ATOM 854 C CA . ASP A 1 102 ? 31.967 8.051 0.741 1.00 88.38 102 ASP A CA 1
ATOM 855 C C . ASP A 1 102 ? 32.399 6.700 1.337 1.00 88.38 102 ASP A C 1
ATOM 857 O O . ASP A 1 102 ? 31.691 5.694 1.225 1.00 88.38 102 ASP A O 1
ATOM 861 N N . GLU A 1 103 ? 33.601 6.664 1.922 1.00 88.50 103 GLU A N 1
ATOM 862 C CA . GLU A 1 103 ? 34.208 5.424 2.423 1.00 88.50 103 GLU A CA 1
ATOM 863 C C . GLU A 1 103 ? 33.370 4.787 3.544 1.00 88.50 103 GLU A C 1
ATOM 865 O O . GLU A 1 103 ? 33.138 3.576 3.513 1.00 88.50 103 GLU A O 1
ATOM 870 N N . ASP A 1 104 ? 32.811 5.598 4.449 1.00 87.50 104 ASP A N 1
ATOM 871 C CA . ASP A 1 104 ? 31.937 5.138 5.533 1.00 87.50 104 ASP A CA 1
ATOM 872 C C . ASP A 1 104 ? 30.662 4.480 4.990 1.00 87.50 104 ASP A C 1
ATOM 874 O O . ASP A 1 104 ? 30.144 3.509 5.552 1.00 87.50 104 ASP A O 1
ATOM 878 N N . LEU A 1 105 ? 30.093 5.044 3.922 1.00 86.88 105 LEU A N 1
ATOM 879 C CA . LEU A 1 105 ? 28.880 4.522 3.302 1.00 86.88 105 LEU A CA 1
ATOM 880 C C . LEU A 1 105 ? 29.151 3.214 2.554 1.00 86.88 105 LEU A C 1
ATOM 882 O O . LEU A 1 105 ? 28.342 2.286 2.639 1.00 86.88 105 LEU A O 1
ATOM 886 N N . LEU A 1 106 ? 30.276 3.133 1.841 1.00 90.88 106 LEU A N 1
ATOM 887 C CA . LEU A 1 106 ? 30.710 1.921 1.150 1.00 90.88 106 LEU A CA 1
ATOM 888 C C . LEU A 1 106 ? 30.985 0.781 2.141 1.00 90.88 106 LEU A C 1
ATOM 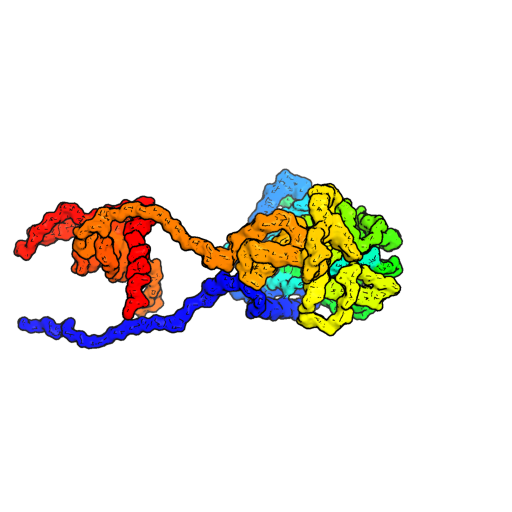890 O O . LEU A 1 106 ? 30.558 -0.350 1.894 1.00 90.88 106 LEU A O 1
ATOM 894 N N . GLU A 1 107 ? 31.644 1.073 3.264 1.00 91.69 107 GLU A N 1
ATOM 895 C CA . GLU A 1 107 ? 31.901 0.095 4.324 1.00 91.69 107 GLU A CA 1
ATOM 896 C C . GLU A 1 107 ? 30.590 -0.433 4.915 1.00 91.69 107 GLU A C 1
ATOM 898 O O . GLU A 1 107 ? 30.351 -1.641 4.871 1.00 91.69 107 GLU A O 1
ATOM 903 N N . LYS A 1 108 ? 29.670 0.455 5.321 1.00 90.06 108 LYS A N 1
ATOM 904 C CA . LYS A 1 108 ? 28.331 0.068 5.811 1.00 90.06 108 LYS A CA 1
ATOM 905 C C . LYS A 1 108 ? 27.551 -0.760 4.793 1.00 90.06 108 LYS A C 1
ATOM 907 O O . LYS A 1 108 ? 26.825 -1.679 5.162 1.00 90.06 108 LYS A O 1
ATOM 912 N N . TYR A 1 109 ? 27.672 -0.445 3.505 1.00 91.94 109 TYR A N 1
ATOM 913 C CA . TYR A 1 109 ? 27.012 -1.209 2.448 1.00 91.94 109 TYR A CA 1
ATOM 914 C C . TYR A 1 109 ? 27.578 -2.629 2.339 1.00 91.94 109 TYR A C 1
ATOM 916 O O . TYR A 1 109 ? 26.822 -3.598 2.250 1.00 91.94 109 TYR A O 1
ATOM 924 N N . ASN A 1 110 ? 28.904 -2.766 2.392 1.00 94.19 110 ASN A N 1
ATOM 925 C CA . ASN A 1 110 ? 29.569 -4.063 2.390 1.00 94.19 110 ASN A CA 1
ATOM 926 C C . ASN A 1 110 ? 29.259 -4.877 3.660 1.00 94.19 110 ASN A C 1
ATOM 928 O O . ASN A 1 110 ? 29.045 -6.086 3.568 1.00 94.19 110 ASN A O 1
ATOM 932 N N . GLU A 1 111 ? 29.176 -4.228 4.823 1.00 92.50 111 GLU A N 1
ATOM 933 C CA . GLU A 1 111 ? 28.766 -4.862 6.080 1.00 92.50 111 GLU A CA 1
ATOM 934 C C . GLU A 1 111 ? 27.379 -5.501 5.974 1.00 92.50 111 GLU A C 1
ATOM 936 O O . GLU A 1 111 ? 27.195 -6.609 6.473 1.00 92.50 111 GLU A O 1
ATOM 941 N N . VAL A 1 112 ? 26.425 -4.877 5.268 1.00 91.12 112 VAL A N 1
ATOM 942 C CA . VAL A 1 112 ? 25.100 -5.482 5.042 1.00 91.12 112 VAL A CA 1
ATOM 943 C C . VAL A 1 112 ? 25.209 -6.795 4.265 1.00 91.12 112 VAL A C 1
ATOM 945 O O . VAL A 1 112 ? 24.587 -7.781 4.656 1.00 91.12 112 VAL A O 1
ATOM 948 N N . PHE A 1 113 ? 26.015 -6.852 3.201 1.00 93.62 113 PHE A N 1
ATOM 949 C CA . PHE A 1 113 ? 26.233 -8.100 2.459 1.00 93.62 113 PHE A CA 1
ATOM 950 C C . PHE A 1 113 ? 26.953 -9.155 3.307 1.00 93.62 113 PHE A C 1
ATOM 952 O O . PHE A 1 113 ? 26.594 -10.332 3.260 1.00 93.62 113 PHE A O 1
ATOM 959 N N . ALA A 1 114 ? 27.946 -8.750 4.102 1.00 93.69 114 ALA A N 1
ATOM 960 C CA . ALA A 1 114 ? 28.656 -9.651 5.006 1.00 93.69 114 ALA A CA 1
ATOM 961 C C . ALA A 1 114 ? 27.729 -10.226 6.093 1.00 93.69 114 ALA A C 1
ATOM 963 O O . ALA A 1 114 ? 27.792 -11.420 6.390 1.00 93.69 114 ALA A O 1
ATOM 964 N N . ASP A 1 115 ? 26.843 -9.401 6.656 1.00 91.56 115 ASP A N 1
ATOM 965 C CA . ASP A 1 115 ? 25.832 -9.808 7.633 1.00 91.56 115 ASP A CA 1
ATOM 966 C C . ASP A 1 115 ? 24.792 -10.755 7.015 1.00 91.56 115 ASP A C 1
ATOM 968 O O . ASP A 1 115 ? 24.476 -11.797 7.590 1.00 91.56 115 ASP A O 1
ATOM 972 N N . GLN A 1 116 ? 24.322 -10.458 5.800 1.00 92.38 116 GLN A N 1
ATOM 973 C CA . GLN A 1 116 ? 23.387 -11.320 5.071 1.00 92.38 116 GLN A CA 1
ATOM 974 C C . GLN A 1 116 ? 23.989 -12.685 4.714 1.00 92.38 116 GLN A C 1
ATOM 976 O O . GLN A 1 116 ? 23.288 -13.693 4.802 1.00 92.38 116 GLN A O 1
ATOM 981 N N . LEU A 1 117 ? 25.273 -12.742 4.350 1.00 94.12 117 LEU A N 1
ATOM 982 C CA . LEU A 1 117 ? 25.986 -14.005 4.133 1.00 94.12 117 LEU A CA 1
ATOM 983 C C . LEU A 1 117 ? 26.132 -14.795 5.440 1.00 94.12 117 LEU A C 1
ATOM 985 O O . LEU A 1 117 ? 25.868 -15.994 5.468 1.00 94.12 117 LEU A O 1
ATOM 989 N N . ARG A 1 118 ? 26.484 -14.123 6.545 1.00 94.38 118 ARG A N 1
ATOM 990 C CA . ARG A 1 118 ? 26.628 -14.752 7.870 1.00 94.38 118 ARG A CA 1
ATOM 991 C C . ARG A 1 118 ? 25.309 -15.320 8.400 1.00 94.38 118 ARG A C 1
ATOM 993 O O . ARG A 1 118 ? 25.307 -16.371 9.028 1.00 94.38 118 ARG A O 1
ATOM 1000 N N . GLN A 1 119 ? 24.195 -14.636 8.143 1.00 90.25 119 GLN A N 1
ATOM 1001 C CA . GLN A 1 119 ? 22.843 -15.081 8.508 1.00 90.25 119 GLN A CA 1
ATOM 1002 C C . GLN A 1 119 ? 22.252 -16.092 7.508 1.00 90.25 119 GLN A C 1
ATOM 1004 O O . GLN A 1 119 ? 21.086 -16.464 7.641 1.00 90.25 119 GLN A O 1
ATOM 1009 N N . HIS A 1 120 ? 23.021 -16.522 6.499 1.00 92.31 120 HIS A N 1
ATOM 1010 C CA . HIS A 1 120 ? 22.559 -17.380 5.406 1.00 92.31 120 HIS A CA 1
ATOM 1011 C C . HIS A 1 120 ? 21.317 -16.842 4.684 1.00 92.31 120 HIS A C 1
ATOM 1013 O O . HIS A 1 120 ? 20.522 -17.631 4.186 1.00 92.31 120 HIS A O 1
ATOM 1019 N N . ILE A 1 121 ? 21.127 -15.519 4.627 1.00 93.19 121 ILE A N 1
ATOM 1020 C CA . ILE A 1 121 ? 20.100 -14.854 3.801 1.00 93.19 121 ILE A CA 1
ATOM 1021 C C . ILE A 1 121 ? 20.530 -14.860 2.331 1.00 93.19 121 ILE A C 1
ATOM 1023 O O . ILE A 1 121 ? 19.708 -15.022 1.425 1.00 93.19 121 ILE A O 1
ATOM 1027 N N . LEU A 1 122 ? 21.834 -14.693 2.114 1.00 95.12 122 LEU A N 1
ATOM 1028 C CA . LEU A 1 122 ? 22.503 -14.881 0.838 1.00 95.12 122 LEU A CA 1
ATOM 1029 C C . LEU A 1 122 ? 23.426 -16.093 0.926 1.00 95.12 122 LEU A C 1
ATOM 1031 O O . LEU A 1 122 ? 24.010 -16.362 1.975 1.00 95.12 122 LEU A O 1
ATOM 1035 N N . GLU A 1 123 ? 23.598 -16.776 -0.197 1.00 95.31 123 GLU A N 1
ATOM 1036 C CA . GLU A 1 123 ? 24.645 -17.779 -0.387 1.00 95.31 123 GLU A CA 1
ATOM 1037 C C . GLU A 1 123 ? 25.421 -17.490 -1.674 1.00 95.31 123 GLU A C 1
ATOM 1039 O O . GLU A 1 123 ? 24.876 -16.926 -2.628 1.00 95.31 123 GLU A O 1
ATOM 1044 N N . GLU A 1 124 ? 26.708 -17.830 -1.683 1.00 94.44 124 GLU A N 1
ATOM 1045 C CA . GLU A 1 124 ? 27.547 -17.720 -2.876 1.00 94.44 124 GLU A CA 1
ATOM 1046 C C . GLU A 1 124 ? 27.236 -18.873 -3.833 1.00 94.44 124 GLU A C 1
ATOM 1048 O O . GLU A 1 124 ? 27.083 -20.019 -3.410 1.00 94.44 124 GLU A O 1
ATOM 1053 N N . VAL A 1 125 ? 27.110 -18.561 -5.123 1.00 90.75 125 VAL A N 1
ATOM 1054 C CA . VAL A 1 125 ? 26.900 -19.571 -6.164 1.00 90.75 125 VAL A CA 1
ATOM 1055 C C . VAL A 1 125 ? 28.268 -20.133 -6.559 1.00 90.75 125 VAL A C 1
ATOM 1057 O O . VAL A 1 125 ? 29.107 -19.345 -6.997 1.00 90.75 125 VAL A O 1
ATOM 1060 N N . PRO A 1 126 ? 28.512 -21.453 -6.430 1.00 81.81 126 PRO A N 1
ATOM 1061 C CA . PRO A 1 126 ? 29.787 -22.049 -6.821 1.00 81.81 126 PRO A CA 1
ATOM 1062 C C . PRO A 1 126 ? 30.079 -21.829 -8.308 1.00 81.81 126 PRO A C 1
ATOM 1064 O O . PRO A 1 126 ? 29.175 -21.963 -9.138 1.00 81.81 126 PRO A O 1
ATOM 1067 N N . ASP A 1 127 ? 31.339 -21.549 -8.650 1.00 70.94 127 ASP A N 1
ATOM 1068 C CA . ASP A 1 127 ? 31.747 -21.258 -10.032 1.00 70.94 127 ASP A CA 1
ATOM 1069 C C . ASP A 1 127 ? 31.446 -22.437 -10.986 1.00 70.94 127 ASP A C 1
ATOM 1071 O O . ASP A 1 127 ? 31.001 -22.224 -12.116 1.00 70.94 127 ASP A O 1
ATOM 1075 N N . ASP A 1 128 ? 31.539 -23.680 -10.500 1.00 60.97 128 ASP A N 1
ATOM 1076 C CA . ASP A 1 128 ? 31.199 -24.901 -11.254 1.00 60.97 128 ASP A CA 1
ATOM 1077 C C . ASP A 1 128 ? 29.702 -24.996 -11.607 1.00 60.97 128 ASP A C 1
ATOM 1079 O O . ASP A 1 128 ? 29.311 -25.564 -12.629 1.00 60.97 128 ASP A O 1
ATOM 1083 N N . SER A 1 129 ? 28.840 -24.401 -10.777 1.00 62.47 129 SER A N 1
ATOM 1084 C CA . SER A 1 129 ? 27.382 -24.396 -10.955 1.00 62.47 129 SER A CA 1
ATOM 1085 C C . SER A 1 129 ? 26.895 -23.286 -11.893 1.00 62.47 129 SER A C 1
ATOM 1087 O O . SER A 1 129 ? 25.724 -23.274 -12.277 1.00 62.47 129 SER A O 1
ATOM 1089 N N . LEU A 1 130 ? 27.766 -22.353 -12.300 1.00 62.69 130 LEU A N 1
ATOM 1090 C CA . LEU A 1 130 ? 27.398 -21.261 -13.209 1.00 62.69 130 LEU A CA 1
ATOM 1091 C C . LEU A 1 130 ? 27.061 -21.753 -14.626 1.00 62.69 130 LEU A C 1
ATOM 1093 O O . LEU A 1 130 ? 26.320 -21.069 -15.327 1.00 62.69 130 LEU A O 1
ATOM 1097 N N . SER A 1 131 ? 27.558 -22.932 -15.018 1.00 56.69 131 SER A N 1
ATOM 1098 C CA . SER A 1 131 ? 27.406 -23.496 -16.372 1.00 56.69 131 SER A CA 1
ATOM 1099 C C . SER A 1 131 ? 26.339 -24.598 -16.481 1.00 56.69 131 SER A C 1
ATOM 1101 O O . SER A 1 131 ? 26.044 -25.046 -17.584 1.00 56.69 131 SER A O 1
ATOM 1103 N N . GLN A 1 132 ? 25.780 -25.062 -15.355 1.00 57.56 132 GLN A N 1
ATOM 1104 C CA . GLN A 1 132 ? 24.916 -26.256 -15.296 1.00 57.56 132 GLN A CA 1
ATOM 1105 C C . GLN A 1 132 ? 23.412 -25.952 -15.175 1.00 57.56 132 GLN A C 1
ATOM 1107 O O . GLN A 1 132 ? 22.593 -26.846 -15.376 1.00 57.56 132 GLN A O 1
ATOM 1112 N N . VAL A 1 133 ? 23.024 -24.715 -14.848 1.00 66.44 133 VAL A N 1
ATOM 1113 C CA . VAL A 1 133 ? 21.618 -24.351 -14.601 1.00 66.44 133 VAL A CA 1
ATOM 1114 C C . VAL A 1 133 ? 20.997 -23.736 -15.856 1.00 66.44 133 VAL A C 1
ATOM 1116 O O . VAL A 1 133 ? 21.487 -22.727 -16.357 1.00 66.44 133 VAL A O 1
ATOM 1119 N N . SER A 1 134 ? 19.898 -24.319 -16.346 1.00 63.78 134 SER A N 1
ATOM 1120 C CA . SER A 1 134 ? 19.230 -23.903 -17.591 1.00 63.78 134 SER A CA 1
ATOM 1121 C C . SER A 1 134 ? 18.459 -22.582 -17.489 1.00 63.78 134 SER A C 1
ATOM 1123 O O . SER A 1 134 ? 18.173 -21.966 -18.513 1.00 63.78 134 SER A O 1
ATOM 1125 N N . SER A 1 135 ? 18.086 -22.147 -16.281 1.00 81.75 135 SER A N 1
ATOM 1126 C CA . SER A 1 135 ? 17.229 -20.973 -16.069 1.00 81.75 135 SER A CA 1
ATOM 1127 C C . SER A 1 135 ? 17.701 -20.167 -14.861 1.00 81.75 135 SER A C 1
ATOM 1129 O O . SER A 1 135 ? 17.665 -20.644 -13.729 1.00 81.75 135 SER A O 1
ATOM 1131 N N . VAL A 1 136 ? 18.182 -18.949 -15.111 1.00 90.31 136 VAL A N 1
ATOM 1132 C CA . VAL A 1 136 ? 18.769 -18.056 -14.102 1.00 90.31 136 VAL A CA 1
ATOM 1133 C C . VAL A 1 136 ? 18.288 -16.630 -14.339 1.00 90.31 136 VAL A C 1
ATOM 1135 O O . VAL A 1 136 ? 18.034 -16.253 -15.480 1.00 90.31 136 VAL A O 1
ATOM 1138 N N . HIS A 1 137 ? 18.183 -15.828 -13.279 1.00 93.81 137 HIS A N 1
ATOM 1139 C CA . HIS A 1 137 ? 17.829 -14.413 -13.385 1.00 93.81 137 HIS A CA 1
ATOM 1140 C C . HIS A 1 137 ? 18.569 -13.574 -12.341 1.00 93.81 137 HIS A C 1
ATOM 1142 O O . HIS A 1 137 ? 18.679 -13.961 -11.176 1.00 93.81 137 HIS A O 1
ATOM 1148 N N . TYR A 1 138 ? 19.080 -12.423 -12.772 1.00 95.12 138 TYR A N 1
ATOM 1149 C CA . TYR A 1 138 ? 19.885 -11.502 -11.986 1.00 95.12 138 TYR A CA 1
ATOM 1150 C C . TYR A 1 138 ? 19.088 -10.236 -11.662 1.00 95.12 138 TYR A C 1
ATOM 1152 O O . TYR A 1 138 ? 18.721 -9.467 -12.550 1.00 95.12 138 TYR A O 1
ATOM 1160 N N . ILE A 1 139 ? 18.883 -9.987 -10.371 1.00 95.69 139 ILE A N 1
ATOM 1161 C CA . ILE A 1 139 ? 18.223 -8.792 -9.851 1.00 95.69 139 ILE A CA 1
ATOM 1162 C C . ILE A 1 139 ? 19.276 -7.769 -9.386 1.00 95.69 139 ILE A C 1
ATOM 1164 O O . ILE A 1 139 ? 20.120 -8.080 -8.534 1.00 95.69 139 ILE A O 1
ATOM 1168 N N . PRO A 1 140 ? 19.283 -6.538 -9.935 1.00 95.88 140 PRO A N 1
ATOM 1169 C CA . PRO A 1 140 ? 20.134 -5.471 -9.424 1.00 95.88 140 PRO A CA 1
ATOM 1170 C C . PRO A 1 140 ? 19.718 -5.066 -8.007 1.00 95.88 140 PRO A C 1
ATOM 1172 O O . PRO A 1 140 ? 18.595 -5.310 -7.572 1.00 95.88 140 PRO A O 1
ATOM 1175 N N . HIS A 1 141 ? 20.619 -4.405 -7.289 1.00 94.44 141 HIS A N 1
ATOM 1176 C CA . HIS A 1 141 ? 20.364 -3.893 -5.946 1.00 94.44 141 HIS A CA 1
ATOM 1177 C C . HIS A 1 141 ? 20.808 -2.435 -5.824 1.00 94.44 141 HIS A C 1
ATOM 1179 O O . HIS A 1 141 ? 21.619 -1.950 -6.612 1.00 94.44 141 HIS A O 1
ATOM 1185 N N . GLN A 1 142 ? 20.267 -1.727 -4.836 1.00 90.06 142 GLN A N 1
ATOM 1186 C CA . GLN A 1 142 ? 20.601 -0.329 -4.563 1.00 90.06 142 GLN A CA 1
ATOM 1187 C C . GLN A 1 142 ? 20.534 -0.006 -3.067 1.00 90.06 142 GLN A C 1
ATOM 1189 O O . GLN A 1 142 ? 19.932 -0.745 -2.284 1.00 90.06 142 GLN A O 1
ATOM 1194 N N . ALA A 1 143 ? 21.183 1.088 -2.666 1.00 84.69 143 ALA A N 1
ATOM 1195 C CA . ALA A 1 143 ? 21.111 1.616 -1.307 1.00 84.69 143 ALA A CA 1
ATOM 1196 C C . ALA A 1 143 ? 19.867 2.492 -1.137 1.00 84.69 143 ALA A C 1
ATOM 1198 O O . ALA A 1 143 ? 19.646 3.413 -1.921 1.00 84.69 143 ALA A O 1
ATOM 1199 N N . VAL A 1 144 ? 19.097 2.249 -0.079 1.00 79.88 144 VAL A N 1
ATOM 1200 C CA . VAL A 1 144 ? 18.057 3.165 0.393 1.00 79.88 144 VAL A CA 1
ATOM 1201 C C . VAL A 1 144 ? 18.484 3.710 1.750 1.00 79.88 144 VAL A C 1
ATOM 1203 O O . VAL A 1 144 ? 18.663 2.956 2.710 1.00 79.88 144 VAL A O 1
ATOM 1206 N N . LEU A 1 145 ? 18.665 5.028 1.818 1.00 71.50 145 LEU A N 1
ATOM 1207 C CA . LEU A 1 145 ? 19.001 5.743 3.043 1.00 71.50 145 LEU A CA 1
ATOM 1208 C C . LEU A 1 145 ? 17.722 6.210 3.731 1.00 71.50 145 LEU A C 1
ATOM 1210 O O . LEU A 1 145 ? 16.957 6.995 3.177 1.00 71.50 145 LEU A O 1
ATOM 1214 N N . THR A 1 146 ? 17.511 5.764 4.966 1.00 62.12 146 THR A N 1
ATOM 1215 C CA . THR A 1 146 ? 16.393 6.214 5.804 1.00 62.12 146 THR A CA 1
ATOM 1216 C C . THR A 1 146 ? 16.942 6.907 7.049 1.00 62.12 146 THR A C 1
ATOM 1218 O O . THR A 1 146 ? 16.968 6.302 8.122 1.00 62.12 146 THR A O 1
ATOM 1221 N N . PRO A 1 147 ? 17.394 8.173 6.942 1.00 53.75 147 PRO A N 1
ATOM 1222 C CA . PRO A 1 147 ? 18.104 8.868 8.022 1.00 53.75 147 PRO A CA 1
ATOM 1223 C C . PRO A 1 147 ? 17.260 9.090 9.289 1.00 53.75 147 PRO A C 1
ATOM 1225 O O . PRO A 1 147 ? 17.818 9.380 10.342 1.00 53.75 147 PRO A O 1
ATOM 1228 N N . ARG A 1 148 ? 15.929 8.942 9.198 1.00 44.94 148 ARG A N 1
ATOM 1229 C CA . ARG A 1 148 ? 14.970 9.143 10.298 1.00 44.94 148 ARG A CA 1
ATOM 1230 C C . ARG A 1 148 ? 14.658 7.883 11.123 1.00 44.94 148 ARG A C 1
ATOM 1232 O O . ARG A 1 148 ? 14.010 8.022 12.153 1.00 44.94 148 ARG A O 1
ATOM 1239 N N . LYS A 1 149 ? 15.086 6.681 10.703 1.00 50.31 149 LYS A N 1
ATOM 1240 C CA . LYS A 1 149 ? 14.801 5.424 11.427 1.00 50.31 149 LYS A CA 1
ATOM 1241 C C . LYS A 1 149 ? 15.879 5.103 12.467 1.00 50.31 149 LYS A C 1
ATOM 1243 O O . LYS A 1 149 ? 17.071 5.237 12.198 1.00 50.31 149 LYS A O 1
ATOM 1248 N N . THR A 1 150 ? 15.442 4.639 13.636 1.00 42.41 150 THR A N 1
ATOM 1249 C CA . THR A 1 150 ? 16.275 4.175 14.763 1.00 42.41 150 THR A CA 1
ATOM 1250 C C . THR A 1 150 ? 17.035 2.886 14.446 1.00 42.41 150 THR A C 1
ATOM 1252 O O . THR A 1 150 ? 18.148 2.702 14.936 1.00 42.41 150 THR A O 1
ATOM 1255 N N . THR A 1 151 ? 16.483 2.018 13.590 1.00 42.84 151 THR A N 1
ATOM 1256 C CA . THR A 1 151 ? 17.081 0.735 13.197 1.00 42.84 151 THR A CA 1
ATOM 1257 C C . THR A 1 151 ? 17.559 0.769 11.733 1.00 42.84 151 THR A C 1
ATOM 1259 O O . THR A 1 151 ? 16.770 0.868 10.791 1.00 42.84 151 THR A O 1
ATOM 1262 N N . THR A 1 152 ? 18.892 0.731 11.576 1.00 50.47 152 THR A N 1
ATOM 1263 C CA . THR A 1 152 ? 19.687 0.687 10.327 1.00 50.47 152 THR A CA 1
ATOM 1264 C C . THR A 1 152 ? 19.427 1.822 9.322 1.00 50.47 152 THR A C 1
ATOM 1266 O O . THR A 1 152 ? 18.521 1.772 8.494 1.00 50.47 152 THR A O 1
ATOM 1269 N N . LYS A 1 153 ? 20.301 2.842 9.342 1.00 58.53 153 LYS A N 1
ATOM 1270 C CA . LYS A 1 153 ? 20.251 4.028 8.457 1.00 58.53 153 LYS A CA 1
ATOM 1271 C C . LYS A 1 153 ? 20.405 3.707 6.956 1.00 58.53 153 LYS A C 1
ATOM 1273 O O . LYS A 1 153 ? 20.075 4.559 6.133 1.00 58.53 153 LYS A O 1
ATOM 1278 N N . LEU A 1 154 ? 20.867 2.502 6.608 1.00 74.44 154 LEU A N 1
ATOM 1279 C CA . LEU A 1 154 ? 21.088 2.022 5.242 1.00 74.44 154 LEU A CA 1
ATOM 1280 C C . LEU A 1 154 ? 20.449 0.637 5.047 1.00 74.44 154 LEU A C 1
ATOM 1282 O O . LEU A 1 154 ? 20.703 -0.279 5.830 1.00 74.44 154 LEU A O 1
ATOM 1286 N N . ARG A 1 155 ? 19.631 0.485 3.997 1.00 77.31 155 ARG A N 1
ATOM 1287 C CA . ARG A 1 155 ? 19.008 -0.786 3.587 1.00 77.31 155 ARG A CA 1
ATOM 1288 C C . ARG A 1 155 ? 19.378 -1.122 2.143 1.00 77.31 155 ARG A C 1
ATOM 1290 O O . ARG A 1 155 ? 19.383 -0.238 1.287 1.00 77.31 155 ARG A O 1
ATOM 1297 N N . VAL A 1 156 ? 19.652 -2.397 1.872 1.00 85.75 156 VAL A N 1
ATOM 1298 C CA . VAL A 1 156 ? 19.841 -2.921 0.510 1.00 85.75 156 VAL A CA 1
ATOM 1299 C C . VAL A 1 156 ? 18.488 -3.395 -0.012 1.00 85.75 156 VAL A C 1
ATOM 1301 O O . VAL A 1 156 ? 17.836 -4.220 0.626 1.00 85.75 156 VAL A O 1
ATOM 1304 N N . VAL A 1 157 ? 18.059 -2.853 -1.151 1.00 86.31 157 VAL A N 1
ATOM 1305 C CA . VAL A 1 157 ? 16.805 -3.233 -1.819 1.00 86.31 157 VAL A CA 1
ATOM 1306 C C . VAL A 1 157 ? 17.131 -3.827 -3.180 1.00 86.31 157 VAL A C 1
ATOM 1308 O O . VAL A 1 157 ? 17.955 -3.265 -3.904 1.00 86.31 157 VAL A O 1
ATOM 1311 N N . TYR A 1 158 ? 16.480 -4.938 -3.519 1.00 91.94 158 TYR A N 1
ATOM 1312 C CA . TYR A 1 158 ? 16.610 -5.588 -4.817 1.00 91.94 158 TYR A CA 1
ATOM 1313 C C . TYR A 1 158 ? 15.516 -5.098 -5.770 1.00 91.94 158 TYR A C 1
ATOM 1315 O O . TYR A 1 158 ? 14.364 -4.933 -5.378 1.00 91.94 158 TYR A O 1
ATOM 1323 N N . ASP A 1 159 ? 15.872 -4.851 -7.024 1.00 93.06 159 ASP A N 1
ATOM 1324 C CA . ASP A 1 159 ? 14.973 -4.350 -8.062 1.00 93.06 159 ASP A CA 1
ATOM 1325 C C . ASP A 1 159 ? 14.597 -5.492 -9.014 1.00 93.06 159 ASP A C 1
ATOM 1327 O O . ASP A 1 159 ? 15.209 -5.691 -10.063 1.00 93.06 159 ASP A O 1
ATOM 1331 N N . ALA A 1 160 ? 13.577 -6.260 -8.625 1.00 92.88 160 ALA A N 1
ATOM 1332 C CA . ALA A 1 160 ? 13.030 -7.361 -9.422 1.00 92.88 160 ALA A CA 1
ATOM 1333 C C . ALA A 1 160 ? 12.139 -6.897 -10.593 1.00 92.88 160 ALA A C 1
ATOM 1335 O O . ALA A 1 160 ? 11.584 -7.724 -11.318 1.00 92.88 160 ALA A O 1
ATOM 1336 N N . SER A 1 161 ? 11.996 -5.581 -10.776 1.00 93.75 161 SER A N 1
ATOM 1337 C CA . SER A 1 161 ? 11.294 -4.975 -11.908 1.00 93.75 161 SER A CA 1
ATOM 1338 C C . SER A 1 161 ? 12.250 -4.582 -13.038 1.00 93.75 161 SER A C 1
ATOM 1340 O O . SER A 1 161 ? 11.796 -4.171 -14.104 1.00 93.75 161 SER A O 1
ATOM 1342 N N . ALA A 1 162 ? 13.568 -4.698 -12.845 1.00 92.12 162 ALA A N 1
ATOM 1343 C CA . ALA A 1 162 ? 14.541 -4.459 -13.904 1.00 92.12 162 ALA A CA 1
ATOM 1344 C C . ALA A 1 162 ? 14.365 -5.473 -15.050 1.00 92.12 162 ALA A C 1
ATOM 1346 O O . ALA A 1 162 ? 14.205 -6.668 -14.812 1.00 92.12 162 ALA A O 1
ATOM 1347 N N . HIS A 1 163 ? 14.390 -4.998 -16.297 1.00 92.06 163 HIS A N 1
ATOM 1348 C CA . HIS A 1 163 ? 14.259 -5.824 -17.500 1.00 92.06 163 HIS A CA 1
ATOM 1349 C C . HIS A 1 163 ? 14.842 -5.123 -18.731 1.00 92.06 163 HIS A C 1
ATOM 1351 O O . HIS A 1 163 ? 14.988 -3.897 -18.761 1.00 92.06 163 HIS A O 1
ATOM 1357 N N . TYR A 1 164 ? 15.179 -5.906 -19.758 1.00 89.75 164 TYR A N 1
ATOM 1358 C CA . TYR A 1 164 ? 15.502 -5.379 -21.084 1.00 89.75 164 TYR A CA 1
ATOM 1359 C C . TYR A 1 164 ? 14.251 -4.835 -21.772 1.00 89.75 164 TYR A C 1
ATOM 1361 O O . TYR A 1 164 ? 13.148 -5.332 -21.565 1.00 89.75 164 TYR A O 1
ATOM 1369 N N . LYS A 1 165 ? 14.420 -3.847 -22.654 1.00 87.00 165 LYS A N 1
ATOM 1370 C CA . LYS A 1 165 ? 13.312 -3.298 -23.443 1.00 87.00 165 LYS A CA 1
ATOM 1371 C C . LYS A 1 165 ? 12.616 -4.414 -24.238 1.00 87.00 165 LYS A C 1
ATOM 1373 O O . LYS A 1 165 ? 13.248 -5.043 -25.078 1.00 87.00 165 LYS A O 1
ATOM 1378 N N . GLY A 1 166 ? 11.319 -4.605 -23.996 1.00 86.81 166 GLY A N 1
ATOM 1379 C CA . GLY A 1 166 ? 10.502 -5.621 -24.672 1.00 86.81 166 GLY A CA 1
ATOM 1380 C C . GLY A 1 166 ? 10.563 -7.026 -24.058 1.00 86.81 166 GLY A C 1
ATOM 1381 O O . GLY A 1 166 ? 9.868 -7.908 -24.548 1.00 86.81 166 GLY A O 1
ATOM 1382 N N . CYS A 1 167 ? 11.337 -7.234 -22.989 1.00 89.69 167 CYS A N 1
ATOM 1383 C CA . CYS A 1 167 ? 11.387 -8.496 -22.247 1.00 89.69 167 CYS A CA 1
ATOM 1384 C C . CYS A 1 167 ? 10.681 -8.359 -20.887 1.00 89.69 167 CYS A C 1
ATOM 1386 O O . CYS A 1 167 ? 10.675 -7.263 -20.328 1.00 89.69 167 CYS A O 1
ATOM 1388 N N . PRO A 1 168 ? 10.121 -9.442 -20.321 1.00 91.75 168 PRO A N 1
ATOM 1389 C CA . PRO A 1 168 ? 9.482 -9.380 -19.010 1.00 91.75 168 PRO A CA 1
ATOM 1390 C C . PRO A 1 168 ? 10.511 -9.264 -17.872 1.00 91.75 168 PRO A C 1
ATOM 1392 O O . PRO A 1 168 ? 11.625 -9.787 -17.969 1.00 91.75 168 PRO A O 1
ATOM 1395 N N . SER A 1 169 ? 10.127 -8.608 -16.776 1.00 93.62 169 SER A N 1
ATOM 1396 C CA . SER A 1 169 ? 10.850 -8.658 -15.498 1.00 93.62 169 SER A CA 1
ATOM 1397 C C . SER A 1 169 ? 10.435 -9.867 -14.655 1.00 93.62 169 SER A C 1
ATOM 1399 O O . SER A 1 169 ? 9.419 -10.513 -14.928 1.00 93.62 169 SER A O 1
ATOM 1401 N N . LEU A 1 170 ? 11.179 -10.151 -13.580 1.00 93.81 170 LEU A N 1
ATOM 1402 C CA . LEU A 1 170 ? 10.794 -11.191 -12.623 1.00 93.81 170 LEU A CA 1
ATOM 1403 C C . LEU A 1 170 ? 9.414 -10.904 -12.011 1.00 93.81 170 LEU A C 1
ATOM 1405 O O . LEU A 1 170 ? 8.581 -11.797 -11.910 1.00 93.81 170 LEU A O 1
ATOM 1409 N N . ASN A 1 171 ? 9.122 -9.647 -11.670 1.00 94.75 171 ASN A N 1
ATOM 1410 C CA . ASN A 1 171 ? 7.802 -9.266 -11.162 1.00 94.75 171 ASN A CA 1
ATOM 1411 C C . ASN A 1 171 ? 6.676 -9.457 -12.199 1.00 94.75 171 ASN A C 1
ATOM 1413 O O . ASN A 1 171 ? 5.534 -9.728 -11.815 1.00 94.75 171 ASN A O 1
ATOM 1417 N N . ASP A 1 172 ? 6.969 -9.356 -13.497 1.00 92.19 172 ASP A N 1
ATOM 1418 C CA . ASP A 1 172 ? 5.963 -9.534 -14.551 1.00 92.19 172 ASP A CA 1
ATOM 1419 C C . ASP A 1 172 ? 5.559 -10.995 -14.730 1.00 92.19 172 ASP A C 1
ATOM 1421 O O . ASP A 1 172 ? 4.390 -11.261 -15.009 1.00 92.19 172 ASP A O 1
ATOM 1425 N N . VAL A 1 173 ? 6.479 -11.937 -14.507 1.00 92.81 173 VAL A N 1
ATOM 1426 C CA . VAL A 1 173 ? 6.226 -13.386 -14.624 1.00 92.81 173 VAL A CA 1
ATOM 1427 C C . VAL A 1 173 ? 5.746 -14.037 -13.325 1.00 92.81 173 VAL A C 1
ATOM 1429 O O . VAL A 1 173 ? 5.387 -15.211 -13.331 1.00 92.81 173 VAL A O 1
ATOM 1432 N N . LEU A 1 174 ? 5.687 -13.292 -12.220 1.00 93.69 174 LEU A N 1
ATOM 1433 C CA . LEU A 1 174 ? 5.148 -13.765 -10.944 1.00 93.69 174 LEU A CA 1
ATOM 1434 C C . LEU A 1 174 ? 3.741 -13.221 -10.694 1.00 93.69 174 LEU A C 1
ATOM 1436 O O . LEU A 1 174 ? 3.443 -12.042 -10.926 1.00 93.69 174 LEU A O 1
ATOM 1440 N N . HIS A 1 175 ? 2.850 -14.074 -10.193 1.00 92.44 175 HIS A N 1
ATOM 1441 C CA . HIS A 1 175 ? 1.595 -13.627 -9.610 1.00 92.44 175 HIS A CA 1
ATOM 1442 C C . HIS A 1 175 ? 1.890 -12.840 -8.333 1.00 92.44 175 HIS A C 1
ATOM 1444 O O . HIS A 1 175 ? 2.642 -13.279 -7.473 1.00 92.44 175 HIS A O 1
ATOM 1450 N N . ARG A 1 176 ? 1.236 -11.689 -8.171 1.00 90.06 176 ARG A N 1
ATOM 1451 C CA . ARG A 1 176 ? 1.295 -10.926 -6.916 1.00 90.06 176 ARG A CA 1
ATOM 1452 C C . ARG A 1 176 ? 0.724 -11.720 -5.729 1.00 90.06 176 ARG A C 1
ATOM 1454 O O . ARG A 1 176 ? 1.135 -11.493 -4.596 1.00 90.06 176 ARG A O 1
ATOM 1461 N N . GLY A 1 177 ? -0.219 -12.620 -6.013 1.00 88.88 177 GLY A N 1
ATOM 1462 C CA . GLY A 1 177 ? -1.016 -13.340 -5.027 1.00 88.88 177 GLY A CA 1
ATOM 1463 C C . GLY A 1 177 ? -2.140 -12.488 -4.421 1.00 88.88 177 GLY A C 1
ATOM 1464 O O . GLY A 1 177 ? -2.178 -11.265 -4.629 1.00 88.88 177 GLY A O 1
ATOM 1465 N N . PRO A 1 178 ? -3.059 -13.128 -3.676 1.00 87.25 178 PRO A N 1
ATOM 1466 C CA . PRO A 1 178 ? -4.144 -12.446 -2.988 1.00 87.25 178 PRO A CA 1
ATOM 1467 C C . PRO A 1 178 ? -3.622 -11.411 -1.990 1.00 87.25 178 PRO A C 1
ATOM 1469 O O . PRO A 1 178 ? -2.601 -11.593 -1.321 1.00 87.25 178 PRO A O 1
ATOM 1472 N N . VAL A 1 179 ? -4.364 -10.312 -1.856 1.00 81.69 179 VAL A N 1
ATOM 1473 C CA . VAL A 1 179 ? -4.070 -9.275 -0.861 1.00 81.69 179 VAL A CA 1
ATOM 1474 C C . VAL A 1 179 ? -4.614 -9.725 0.491 1.00 81.69 179 VAL A C 1
ATOM 1476 O O . VAL A 1 179 ? -5.775 -9.495 0.816 1.00 81.69 179 VAL A O 1
ATOM 1479 N N . ILE A 1 180 ? -3.751 -10.366 1.274 1.00 79.31 180 ILE A N 1
ATOM 1480 C CA . ILE A 1 180 ? -4.046 -10.841 2.631 1.00 79.31 180 ILE A CA 1
ATOM 1481 C C . ILE A 1 180 ? -3.556 -9.781 3.607 1.00 79.31 180 ILE A C 1
ATOM 1483 O O . ILE A 1 180 ? -2.514 -9.904 4.245 1.00 79.31 180 ILE A O 1
ATOM 1487 N N . LEU A 1 181 ? -4.271 -8.663 3.623 1.00 70.12 181 LEU A N 1
ATOM 1488 C CA . LEU A 1 181 ? -4.028 -7.592 4.569 1.00 70.12 181 LEU A CA 1
ATOM 1489 C C . LEU A 1 181 ? -5.275 -7.439 5.421 1.00 70.12 181 LEU A C 1
ATOM 1491 O O . LEU A 1 181 ? -6.369 -7.253 4.879 1.00 70.12 181 LEU A O 1
ATOM 1495 N N . ALA A 1 182 ? -5.102 -7.459 6.740 1.00 70.69 182 ALA A N 1
ATOM 1496 C CA . ALA A 1 182 ? -6.143 -6.996 7.634 1.00 70.69 182 ALA A CA 1
ATOM 1497 C C . ALA A 1 182 ? -6.600 -5.598 7.197 1.00 70.69 182 ALA A C 1
ATOM 1499 O O . ALA A 1 182 ? -5.781 -4.727 6.871 1.00 70.69 182 ALA A O 1
ATOM 1500 N N . GLN A 1 183 ? -7.916 -5.372 7.168 1.00 67.12 183 GLN A N 1
ATOM 1501 C CA . GLN A 1 183 ? -8.434 -4.042 6.878 1.00 67.12 183 GLN A CA 1
ATOM 1502 C C . GLN A 1 183 ? -7.941 -3.103 7.973 1.00 67.12 183 GLN A C 1
ATOM 1504 O O . GLN A 1 183 ? -8.386 -3.213 9.112 1.00 67.12 183 GLN A O 1
ATOM 1509 N N . LEU A 1 184 ? -7.051 -2.168 7.625 1.00 62.44 184 LEU A N 1
ATOM 1510 C CA . LEU A 1 184 ? -6.443 -1.244 8.588 1.00 62.44 184 LEU A CA 1
ATOM 1511 C C . LEU A 1 184 ? -7.502 -0.562 9.461 1.00 62.44 184 LEU A C 1
ATOM 1513 O O . LEU A 1 184 ? -7.324 -0.411 10.660 1.00 62.44 184 LEU A O 1
ATOM 1517 N N . PHE A 1 185 ? -8.635 -0.199 8.863 1.00 60.44 185 PHE A N 1
ATOM 1518 C CA . PHE A 1 185 ? -9.771 0.359 9.584 1.00 60.44 185 PHE A CA 1
ATOM 1519 C C . PHE A 1 185 ? -10.337 -0.585 10.659 1.00 60.44 185 PHE A C 1
ATOM 1521 O O . PHE A 1 185 ? -10.597 -0.141 11.772 1.00 60.44 185 PHE A O 1
ATOM 1528 N N . GLY A 1 186 ? -10.478 -1.878 10.355 1.00 65.62 186 GLY A N 1
ATOM 1529 C CA . GLY A 1 186 ? -10.889 -2.897 11.322 1.00 65.62 186 GLY A CA 1
ATOM 1530 C C . GLY A 1 186 ? -9.885 -3.047 12.465 1.00 65.62 186 GLY A C 1
ATOM 1531 O O . GLY A 1 186 ? -10.291 -3.027 13.625 1.00 65.62 186 GLY A O 1
ATOM 1532 N N . VAL A 1 187 ? -8.585 -3.073 12.146 1.00 65.75 187 VAL A N 1
ATOM 1533 C CA . VAL A 1 187 ? -7.504 -3.113 13.149 1.00 65.75 187 VAL A CA 1
ATOM 1534 C C . VAL A 1 187 ? -7.585 -1.902 14.082 1.00 65.75 187 VAL A C 1
ATOM 1536 O O . VAL A 1 187 ? -7.541 -2.035 15.301 1.00 65.75 187 VAL A O 1
ATOM 1539 N N . LEU A 1 188 ? -7.783 -0.704 13.523 1.00 61.84 188 LEU A N 1
ATOM 1540 C CA . LEU A 1 188 ? -7.900 0.537 14.296 1.00 61.84 188 LEU A CA 1
ATOM 1541 C C . LEU A 1 188 ? -9.144 0.582 15.191 1.00 61.84 188 LEU A C 1
ATOM 1543 O O . LEU A 1 188 ? -9.115 1.236 16.235 1.00 61.84 188 LEU A O 1
ATOM 1547 N N . LEU A 1 189 ? -10.240 -0.062 14.786 1.00 62.59 189 LEU A N 1
ATOM 1548 C CA . LEU A 1 189 ? -11.441 -0.157 15.610 1.00 62.59 189 LEU A CA 1
ATOM 1549 C C . LEU A 1 189 ? -11.247 -1.131 16.763 1.00 62.59 189 LEU A C 1
ATOM 1551 O O . LEU A 1 189 ? -11.529 -0.752 17.896 1.00 62.59 189 LEU A O 1
ATOM 1555 N N . ARG A 1 190 ? -10.716 -2.331 16.507 1.00 70.56 190 ARG A N 1
ATOM 1556 C CA . ARG A 1 190 ? -10.430 -3.316 17.562 1.00 70.56 190 ARG A CA 1
ATOM 1557 C C . ARG A 1 190 ? -9.402 -2.804 18.564 1.00 70.56 190 ARG A C 1
ATOM 1559 O O . ARG A 1 190 ? -9.631 -2.917 19.762 1.00 70.56 190 ARG A O 1
ATOM 1566 N N . PHE A 1 191 ? -8.384 -2.080 18.094 1.00 65.06 191 PHE A N 1
ATOM 1567 C CA . PHE A 1 191 ? -7.427 -1.382 18.956 1.00 65.06 191 PHE A CA 1
ATOM 1568 C C . PHE A 1 191 ? -8.083 -0.459 20.003 1.00 65.06 191 PHE A C 1
ATOM 1570 O O . PHE A 1 191 ? -7.515 -0.214 21.062 1.00 65.06 191 PHE A O 1
ATOM 1577 N N . ARG A 1 192 ? -9.269 0.089 19.710 1.00 60.09 192 ARG A N 1
ATOM 1578 C CA . ARG A 1 192 ? -9.980 1.036 20.586 1.00 60.09 192 ARG A CA 1
ATOM 1579 C C . ARG A 1 192 ? -10.947 0.370 21.562 1.00 60.09 192 ARG A C 1
ATOM 1581 O O . ARG A 1 192 ? -11.537 1.079 22.368 1.00 60.09 192 ARG A O 1
ATOM 1588 N N . ILE A 1 193 ? -11.136 -0.944 21.465 1.00 62.59 193 ILE A N 1
ATOM 1589 C CA . ILE A 1 193 ? -12.111 -1.683 22.268 1.00 62.59 193 ILE A CA 1
ATOM 1590 C C . ILE A 1 193 ? -11.518 -2.088 23.619 1.00 62.59 193 ILE A C 1
ATOM 1592 O O . ILE A 1 193 ? -12.141 -1.819 24.643 1.00 62.59 193 ILE A O 1
ATOM 1596 N N . GLY A 1 194 ? -10.351 -2.739 23.628 1.00 60.59 194 GLY A N 1
ATOM 1597 C CA . GLY A 1 194 ? -9.784 -3.273 24.868 1.00 60.59 194 GLY A CA 1
ATOM 1598 C C . GLY A 1 194 ? -9.091 -2.211 25.721 1.00 60.59 194 GLY A C 1
ATOM 1599 O O . GLY A 1 194 ? -8.489 -1.262 25.211 1.00 60.59 194 GLY A O 1
ATOM 1600 N N . LYS A 1 195 ? -9.157 -2.381 27.045 1.00 61.00 195 LYS A N 1
ATOM 1601 C CA . LYS A 1 195 ? -8.531 -1.459 28.015 1.00 61.00 195 LYS A CA 1
ATOM 1602 C C . LYS A 1 195 ? -7.005 -1.447 27.935 1.00 61.00 195 LYS A C 1
ATOM 1604 O O . LYS A 1 195 ? -6.381 -0.410 28.171 1.00 61.00 195 LYS A O 1
ATOM 1609 N N . ILE A 1 196 ? -6.404 -2.595 27.636 1.00 62.62 196 ILE A N 1
ATOM 1610 C CA . ILE A 1 196 ? -4.960 -2.784 27.543 1.00 62.62 196 ILE A CA 1
ATOM 1611 C C . ILE A 1 196 ? -4.610 -3.123 26.099 1.00 62.62 196 ILE A C 1
ATOM 1613 O O . ILE A 1 196 ? -5.071 -4.124 25.560 1.00 62.62 196 ILE A O 1
ATOM 1617 N N . ALA A 1 197 ? -3.759 -2.307 25.489 1.00 69.12 197 ALA A N 1
ATOM 1618 C CA . ALA A 1 197 ? -3.217 -2.548 24.163 1.00 69.12 197 ALA A CA 1
ATOM 1619 C C . ALA A 1 197 ? -1.835 -3.200 24.251 1.00 69.12 197 ALA A C 1
ATOM 1621 O O . ALA A 1 197 ? -1.024 -2.846 25.111 1.00 69.12 197 ALA A O 1
ATOM 1622 N N . ILE A 1 198 ? -1.558 -4.123 23.336 1.00 72.25 198 ILE A N 1
ATOM 1623 C CA . ILE A 1 198 ? -0.278 -4.808 23.172 1.00 72.25 198 ILE A CA 1
ATOM 1624 C C . ILE A 1 198 ? 0.106 -4.681 21.702 1.00 72.25 198 ILE A C 1
ATOM 1626 O O . ILE A 1 198 ? -0.618 -5.126 20.819 1.00 72.25 198 ILE A O 1
ATOM 1630 N N . THR A 1 199 ? 1.241 -4.055 21.428 1.00 77.50 199 THR A N 1
ATOM 1631 C CA . THR A 1 199 ? 1.760 -3.885 20.064 1.00 77.50 199 THR A CA 1
ATOM 1632 C C . THR A 1 199 ? 3.132 -4.523 19.960 1.00 77.50 199 THR A C 1
ATOM 1634 O O . THR A 1 199 ? 3.871 -4.494 20.941 1.00 77.50 199 THR A O 1
ATOM 1637 N N . SER A 1 200 ? 3.465 -5.104 18.808 1.00 78.88 200 SER A N 1
ATOM 1638 C CA . SER A 1 200 ? 4.776 -5.716 18.548 1.00 78.88 200 SER A CA 1
ATOM 1639 C C . SER A 1 200 ? 5.127 -5.728 17.058 1.00 78.88 200 SER A C 1
ATOM 1641 O O . SER A 1 200 ? 4.228 -5.765 16.218 1.00 78.88 200 SER A O 1
ATOM 1643 N N . ASP A 1 201 ? 6.425 -5.751 16.755 1.00 75.88 201 ASP A N 1
ATOM 1644 C CA . ASP A 1 201 ? 7.028 -5.859 15.417 1.00 75.88 201 ASP A CA 1
ATOM 1645 C C . ASP A 1 201 ? 7.505 -7.294 15.146 1.00 75.88 201 ASP A C 1
ATOM 1647 O O . ASP A 1 201 ? 8.152 -7.918 15.992 1.00 75.88 201 ASP A O 1
ATOM 1651 N N . VAL A 1 202 ? 7.236 -7.816 13.949 1.00 82.50 202 VAL A N 1
ATOM 1652 C CA . VAL A 1 202 ? 7.818 -9.066 13.450 1.00 82.50 202 VAL A CA 1
ATOM 1653 C C . VAL A 1 202 ? 9.199 -8.762 12.877 1.00 82.50 202 VAL A C 1
ATOM 1655 O O . VAL A 1 202 ? 9.350 -8.192 11.792 1.00 82.50 202 VAL A O 1
ATOM 1658 N N . GLU A 1 203 ? 10.236 -9.213 13.578 1.00 80.88 203 GLU A N 1
ATOM 1659 C CA . GLU A 1 203 ? 11.615 -8.928 13.215 1.00 80.88 203 GLU A CA 1
ATOM 1660 C C . GLU A 1 203 ? 11.953 -9.417 11.802 1.00 80.88 203 GLU A C 1
ATOM 1662 O O . GLU A 1 203 ? 11.989 -10.621 11.529 1.00 80.88 203 GLU A O 1
ATOM 1667 N N . LYS A 1 204 ? 12.292 -8.473 10.912 1.00 79.94 204 LYS A N 1
ATOM 1668 C CA . LYS A 1 204 ? 12.735 -8.760 9.536 1.00 79.94 204 LYS A CA 1
ATOM 1669 C C . LYS A 1 204 ? 11.785 -9.744 8.823 1.00 79.94 204 LYS A C 1
ATOM 1671 O O . LYS A 1 204 ? 12.255 -10.653 8.145 1.00 79.94 204 LYS A O 1
ATOM 1676 N N . ALA A 1 205 ? 10.471 -9.554 8.963 1.00 82.81 205 ALA A N 1
ATOM 1677 C CA . ALA A 1 205 ? 9.433 -10.534 8.623 1.00 82.81 205 ALA A CA 1
ATOM 1678 C C . ALA A 1 205 ? 9.651 -11.321 7.310 1.00 82.81 205 ALA A C 1
ATOM 1680 O O . ALA A 1 205 ? 9.661 -12.550 7.331 1.00 82.81 205 ALA A O 1
ATOM 1681 N N . PHE A 1 206 ? 9.917 -10.650 6.178 1.00 85.19 206 PHE A N 1
ATOM 1682 C CA . PHE A 1 206 ? 10.160 -11.336 4.894 1.00 85.19 206 PHE A CA 1
ATOM 1683 C C . PHE A 1 206 ? 11.355 -12.296 4.927 1.00 85.19 206 PHE A C 1
ATOM 1685 O O . PHE A 1 206 ? 11.283 -13.392 4.379 1.00 85.19 206 PHE A O 1
ATOM 1692 N N . LEU A 1 207 ? 12.433 -11.916 5.617 1.00 87.25 207 LEU A N 1
ATOM 1693 C CA . LEU A 1 207 ? 13.667 -12.701 5.692 1.00 87.25 207 LEU A CA 1
ATOM 1694 C C . LEU A 1 207 ? 13.522 -13.955 6.566 1.00 87.25 207 LEU A C 1
ATOM 1696 O O . LEU A 1 207 ? 14.402 -14.814 6.535 1.00 87.25 207 LEU A O 1
ATOM 1700 N N . GLN A 1 208 ? 12.425 -14.080 7.319 1.00 90.19 208 GLN A N 1
ATOM 1701 C CA . GLN A 1 208 ? 12.111 -15.288 8.085 1.00 90.19 208 GLN A CA 1
ATOM 1702 C C . GLN A 1 208 ? 11.528 -16.402 7.200 1.00 90.19 208 GLN A C 1
ATOM 1704 O O . GLN A 1 208 ? 11.636 -17.585 7.532 1.00 90.19 208 GLN A O 1
ATOM 1709 N N . VAL A 1 209 ? 10.957 -16.044 6.043 1.00 93.75 209 VAL A N 1
ATOM 1710 C CA . VAL A 1 209 ? 10.418 -16.996 5.064 1.00 93.75 209 VAL A CA 1
ATOM 1711 C C . VAL A 1 209 ? 11.522 -17.432 4.105 1.00 93.75 209 VAL A C 1
ATOM 1713 O O . VAL A 1 209 ? 12.239 -16.605 3.534 1.00 93.75 209 VAL A O 1
ATOM 1716 N N . ARG A 1 210 ? 11.681 -18.745 3.917 1.00 95.81 210 ARG A N 1
ATOM 1717 C CA . ARG A 1 210 ? 12.758 -19.323 3.106 1.00 95.81 210 ARG A CA 1
ATOM 1718 C C . ARG A 1 210 ? 12.306 -19.580 1.684 1.00 95.81 210 ARG A C 1
ATOM 1720 O O . ARG A 1 210 ? 11.171 -19.974 1.448 1.00 95.81 210 ARG A O 1
ATOM 1727 N N . LEU A 1 211 ? 13.222 -19.393 0.744 1.00 96.00 211 LEU A N 1
ATOM 1728 C CA . LEU A 1 211 ? 12.997 -19.680 -0.662 1.00 96.00 211 LEU A CA 1
ATOM 1729 C C . LEU A 1 211 ? 13.489 -21.094 -0.987 1.00 96.00 211 LEU A C 1
ATOM 1731 O O . LEU A 1 211 ? 14.637 -21.457 -0.691 1.00 96.00 211 LEU A O 1
ATOM 1735 N N . HIS A 1 212 ? 12.615 -21.889 -1.598 1.00 95.88 212 HIS A N 1
ATOM 1736 C CA . HIS A 1 212 ? 12.937 -23.241 -2.042 1.00 95.88 212 HIS A CA 1
ATOM 1737 C C . HIS A 1 212 ? 14.077 -23.235 -3.070 1.00 95.88 212 HIS A C 1
ATOM 1739 O O . HIS A 1 212 ? 14.145 -22.361 -3.932 1.00 95.88 212 HIS A O 1
ATOM 1745 N N . GLU A 1 213 ? 14.948 -24.243 -3.011 1.00 92.69 213 GLU A N 1
ATOM 1746 C CA . GLU A 1 213 ? 16.174 -24.365 -3.807 1.00 92.69 213 GLU A CA 1
ATOM 1747 C C . GLU A 1 213 ? 15.937 -24.136 -5.310 1.00 92.69 213 GLU A C 1
ATOM 1749 O O . GLU A 1 213 ? 16.609 -23.290 -5.895 1.00 92.69 213 GLU A O 1
ATOM 1754 N N . ASN A 1 214 ? 14.929 -24.783 -5.913 1.00 90.75 214 ASN A N 1
ATOM 1755 C CA . ASN A 1 214 ? 14.650 -24.638 -7.353 1.00 90.75 214 ASN A CA 1
ATOM 1756 C C . ASN A 1 214 ? 14.216 -23.223 -7.795 1.00 90.75 214 ASN A C 1
ATOM 1758 O O . ASN A 1 214 ? 14.110 -22.994 -8.992 1.00 90.75 214 ASN A O 1
ATOM 1762 N N . ASP A 1 215 ? 13.925 -22.295 -6.872 1.00 93.50 215 ASP A N 1
ATOM 1763 C CA . ASP A 1 215 ? 13.574 -20.905 -7.218 1.00 93.50 215 ASP A CA 1
ATOM 1764 C C . ASP A 1 215 ? 14.684 -19.888 -6.895 1.00 93.50 215 ASP A C 1
ATOM 1766 O O . ASP A 1 215 ? 14.616 -18.739 -7.334 1.00 93.50 215 ASP A O 1
ATOM 1770 N N . ARG A 1 216 ? 15.735 -20.278 -6.155 1.00 93.94 216 ARG A N 1
ATOM 1771 C CA . ARG A 1 216 ? 16.776 -19.334 -5.700 1.00 93.94 216 ARG A CA 1
ATOM 1772 C C . ARG A 1 216 ? 17.547 -18.703 -6.851 1.00 93.94 216 ARG A C 1
ATOM 1774 O O . ARG A 1 216 ? 17.905 -17.529 -6.776 1.00 93.94 216 ARG A O 1
ATOM 1781 N N . ASP A 1 217 ? 17.777 -19.451 -7.927 1.00 92.62 217 ASP A N 1
ATOM 1782 C CA . ASP A 1 217 ? 18.560 -18.988 -9.078 1.00 92.62 217 ASP A CA 1
ATOM 1783 C C . ASP A 1 217 ? 17.877 -17.890 -9.909 1.00 92.62 217 ASP A C 1
ATOM 1785 O O . ASP A 1 217 ? 18.542 -17.236 -10.715 1.00 92.62 217 ASP A O 1
ATOM 1789 N N . TYR A 1 218 ? 16.598 -17.602 -9.651 1.00 93.19 218 TYR A N 1
ATOM 1790 C CA . TYR A 1 218 ? 15.902 -16.437 -10.205 1.00 93.19 218 TYR A CA 1
ATOM 1791 C C . TYR A 1 218 ? 16.114 -15.151 -9.392 1.00 93.19 218 TYR A C 1
ATOM 1793 O O . TYR A 1 218 ? 15.687 -14.073 -9.795 1.00 93.19 218 TYR A O 1
ATOM 1801 N N . THR A 1 219 ? 16.776 -15.254 -8.240 1.00 94.69 219 THR A N 1
ATOM 1802 C CA . THR A 1 219 ? 17.056 -14.135 -7.330 1.00 94.69 219 THR A CA 1
ATOM 1803 C C . THR A 1 219 ? 18.557 -13.882 -7.190 1.00 94.69 219 THR A C 1
ATOM 1805 O O . THR A 1 219 ? 19.033 -13.434 -6.143 1.00 94.69 219 THR A O 1
ATOM 1808 N N . ARG A 1 220 ? 19.343 -14.196 -8.231 1.00 95.00 220 ARG A N 1
ATOM 1809 C CA . ARG A 1 220 ? 20.792 -13.969 -8.205 1.00 95.00 220 ARG A CA 1
ATOM 1810 C C . ARG A 1 220 ? 21.086 -12.474 -8.141 1.00 95.00 220 ARG A C 1
ATOM 1812 O O . ARG A 1 220 ? 20.439 -11.672 -8.800 1.00 95.00 220 ARG A O 1
ATOM 1819 N N . CYS A 1 221 ? 22.097 -12.081 -7.387 1.00 95.69 221 CYS A N 1
ATOM 1820 C CA . CYS A 1 221 ? 22.612 -10.718 -7.359 1.00 95.69 221 CYS A CA 1
ATOM 1821 C C . CYS A 1 221 ? 24.142 -10.732 -7.412 1.00 95.69 221 CYS A C 1
ATOM 1823 O O . CYS A 1 221 ? 24.787 -11.757 -7.185 1.00 95.69 221 CYS A O 1
ATOM 1825 N N . LEU A 1 222 ? 24.732 -9.596 -7.773 1.00 96.12 222 LEU A N 1
ATOM 1826 C CA . LEU A 1 222 ? 26.175 -9.462 -7.943 1.00 96.12 222 LEU A CA 1
ATOM 1827 C C . LEU A 1 222 ? 26.744 -8.635 -6.796 1.00 96.12 222 LEU A C 1
ATOM 1829 O O . LEU A 1 222 ? 26.223 -7.571 -6.503 1.00 96.12 222 LEU A O 1
ATOM 1833 N N . TRP A 1 223 ? 27.838 -9.074 -6.187 1.00 95.75 223 TRP A N 1
ATOM 1834 C CA . TRP A 1 223 ? 28.617 -8.225 -5.282 1.00 95.75 223 TRP A CA 1
ATOM 1835 C C . TRP A 1 223 ? 30.110 -8.400 -5.548 1.00 95.75 223 TRP A C 1
ATOM 1837 O O . TRP A 1 223 ? 30.500 -9.058 -6.511 1.00 95.75 223 TRP A O 1
ATOM 1847 N N . LEU A 1 224 ? 30.958 -7.788 -4.728 1.00 95.25 224 LEU A N 1
ATOM 1848 C CA . LEU A 1 224 ? 32.403 -7.775 -4.923 1.00 95.25 224 LEU A CA 1
ATOM 1849 C C . LEU A 1 224 ? 33.115 -8.719 -3.955 1.00 95.25 224 LEU A C 1
ATOM 1851 O O . LEU A 1 224 ? 32.730 -8.840 -2.789 1.00 95.25 224 LEU A O 1
ATOM 1855 N N . ARG A 1 225 ? 34.167 -9.386 -4.441 1.00 93.06 225 ARG A N 1
ATOM 1856 C CA . ARG A 1 225 ? 35.116 -10.152 -3.618 1.00 93.06 225 ARG A CA 1
ATOM 1857 C C . ARG A 1 225 ? 35.938 -9.194 -2.760 1.00 93.06 225 ARG A C 1
ATOM 1859 O O . ARG A 1 225 ? 36.021 -9.364 -1.547 1.00 93.06 225 ARG A O 1
ATOM 1866 N N . THR A 1 226 ? 36.447 -8.133 -3.380 1.00 93.62 226 THR A N 1
ATOM 1867 C CA . THR A 1 226 ? 37.123 -7.013 -2.725 1.00 93.62 226 THR A CA 1
ATOM 1868 C C . THR A 1 226 ? 36.352 -5.726 -3.006 1.00 93.62 226 THR A C 1
ATOM 1870 O O . THR A 1 226 ? 36.446 -5.150 -4.089 1.00 93.62 226 THR A O 1
ATOM 1873 N N . TYR A 1 227 ? 35.583 -5.257 -2.019 1.00 92.81 227 TYR A N 1
ATOM 1874 C CA . TYR A 1 227 ? 34.651 -4.130 -2.175 1.00 92.81 227 TYR A CA 1
ATOM 1875 C C . TYR A 1 227 ? 35.325 -2.773 -2.452 1.00 92.81 227 TYR A C 1
ATOM 1877 O O . TYR A 1 227 ? 34.702 -1.894 -3.044 1.00 92.81 227 TYR A O 1
ATOM 1885 N N . LYS A 1 228 ? 36.600 -2.609 -2.069 1.00 92.69 228 LYS A N 1
ATOM 1886 C CA . LYS A 1 228 ? 37.401 -1.404 -2.358 1.00 92.69 228 LYS A CA 1
ATOM 1887 C C . LYS A 1 228 ? 37.945 -1.356 -3.794 1.00 92.69 228 LYS A C 1
ATOM 1889 O O . LYS A 1 228 ? 38.458 -0.325 -4.210 1.00 92.69 228 LYS A O 1
ATOM 1894 N N . LEU A 1 229 ? 37.852 -2.452 -4.550 1.00 93.50 229 LEU A N 1
ATOM 1895 C CA . LEU A 1 229 ? 38.283 -2.520 -5.948 1.00 93.50 229 LEU A CA 1
ATOM 1896 C C . LEU A 1 229 ? 37.078 -2.396 -6.893 1.00 93.50 229 LEU A C 1
ATOM 1898 O O . LEU A 1 229 ? 35.975 -2.795 -6.520 1.00 93.50 229 LEU A O 1
ATOM 1902 N N . PRO A 1 230 ? 37.269 -1.893 -8.126 1.00 93.56 230 PRO A N 1
ATOM 1903 C CA . PRO A 1 230 ? 36.180 -1.744 -9.084 1.00 93.56 230 PRO A CA 1
ATOM 1904 C C . PRO A 1 230 ? 35.544 -3.094 -9.482 1.00 93.56 230 PRO A C 1
ATOM 1906 O O . PRO A 1 230 ? 36.186 -4.147 -9.369 1.00 93.56 230 PRO A O 1
ATOM 1909 N N . PRO A 1 231 ? 34.294 -3.084 -9.989 1.00 93.62 231 PRO A N 1
ATOM 1910 C CA . PRO A 1 231 ? 33.558 -4.267 -10.448 1.00 93.62 231 PRO A CA 1
ATOM 1911 C C . PRO A 1 231 ? 34.113 -4.826 -11.768 1.00 93.62 231 PRO A C 1
ATOM 1913 O O . PRO A 1 231 ? 33.502 -4.717 -12.831 1.00 93.62 231 PRO A O 1
ATOM 1916 N N . THR A 1 232 ? 35.293 -5.439 -11.712 1.00 92.56 232 THR A N 1
ATOM 1917 C CA . THR A 1 232 ? 35.885 -6.188 -12.829 1.00 92.56 232 THR A CA 1
ATOM 1918 C C . THR A 1 232 ? 35.365 -7.631 -12.853 1.00 92.56 232 THR A C 1
ATOM 1920 O O . THR A 1 232 ? 34.953 -8.138 -11.808 1.00 92.56 232 THR A O 1
ATOM 1923 N N . PRO A 1 233 ? 35.405 -8.343 -13.999 1.00 88.19 233 PRO A N 1
ATOM 1924 C CA . PRO A 1 233 ? 34.943 -9.734 -14.084 1.00 88.19 233 PRO A CA 1
ATOM 1925 C C . PRO A 1 233 ? 35.549 -10.664 -13.024 1.00 88.19 233 PRO A C 1
ATOM 1927 O O . PRO A 1 233 ? 34.842 -11.508 -12.487 1.00 88.19 233 PRO A O 1
ATOM 1930 N N . ASN A 1 234 ? 36.819 -10.451 -12.661 1.00 89.44 234 ASN A N 1
ATOM 1931 C CA . ASN A 1 234 ? 37.524 -11.257 -11.657 1.00 89.44 234 ASN A CA 1
ATOM 1932 C C . ASN A 1 234 ? 37.205 -10.846 -10.208 1.00 89.44 234 ASN A C 1
ATOM 1934 O O . ASN A 1 234 ? 37.448 -11.615 -9.282 1.00 89.44 234 ASN A O 1
ATOM 1938 N N . ASN A 1 235 ? 36.686 -9.633 -9.994 1.00 94.12 235 ASN A N 1
ATOM 1939 C CA . ASN A 1 235 ? 36.321 -9.124 -8.671 1.00 94.12 235 ASN A CA 1
ATOM 1940 C C . ASN A 1 235 ? 34.823 -9.293 -8.364 1.00 94.12 235 ASN A C 1
ATOM 1942 O O . ASN A 1 235 ? 34.406 -9.109 -7.224 1.00 94.12 235 ASN A O 1
ATOM 1946 N N . ILE A 1 236 ? 33.999 -9.638 -9.354 1.00 94.44 236 ILE A N 1
ATOM 1947 C CA . ILE A 1 236 ? 32.570 -9.887 -9.155 1.00 94.44 236 ILE A CA 1
ATOM 1948 C C . ILE A 1 236 ? 32.367 -11.311 -8.631 1.00 94.44 236 ILE A C 1
ATOM 1950 O O . ILE A 1 236 ? 32.889 -12.273 -9.188 1.00 94.44 236 ILE A O 1
ATOM 1954 N N . LYS A 1 237 ? 31.551 -11.444 -7.585 1.00 93.88 237 LYS A N 1
ATOM 1955 C CA . LYS A 1 237 ? 31.005 -12.719 -7.111 1.00 93.88 237 LYS A CA 1
ATOM 1956 C C . LYS A 1 237 ? 29.494 -12.760 -7.299 1.00 93.88 237 LYS A C 1
ATOM 1958 O O . LYS A 1 237 ? 28.815 -11.735 -7.180 1.00 93.88 237 LYS A O 1
ATOM 1963 N N . VAL A 1 238 ? 28.975 -13.950 -7.586 1.00 95.44 238 VAL A N 1
ATOM 1964 C CA . VAL A 1 238 ? 27.541 -14.192 -7.766 1.00 95.44 238 VAL A CA 1
ATOM 1965 C C . VAL A 1 238 ? 26.964 -14.739 -6.470 1.00 95.44 238 VAL A C 1
ATOM 1967 O O . VAL A 1 238 ? 27.426 -15.749 -5.947 1.00 95.44 238 VAL A O 1
ATOM 1970 N N . LEU A 1 239 ? 25.938 -14.069 -5.963 1.00 95.88 239 LEU A N 1
ATOM 1971 C CA . LEU A 1 239 ? 25.183 -14.473 -4.784 1.00 95.88 239 LEU A CA 1
ATOM 1972 C C . LEU A 1 239 ? 23.745 -14.803 -5.196 1.00 95.88 239 LEU A C 1
ATOM 1974 O O . LEU A 1 239 ? 23.281 -14.338 -6.235 1.00 95.88 239 LEU A O 1
ATOM 1978 N N . ARG A 1 240 ? 23.012 -15.564 -4.384 1.00 94.88 240 ARG A N 1
ATOM 1979 C CA . ARG A 1 240 ? 21.562 -15.769 -4.550 1.00 94.88 240 ARG A CA 1
ATOM 1980 C C . ARG A 1 240 ? 20.834 -15.735 -3.216 1.00 94.88 240 ARG A C 1
ATOM 1982 O O . ARG A 1 240 ? 21.417 -16.063 -2.182 1.00 94.88 240 ARG A O 1
ATOM 1989 N N . CYS A 1 241 ? 19.569 -15.325 -3.235 1.00 95.44 241 CYS A N 1
ATOM 1990 C CA . CYS A 1 241 ? 18.761 -15.239 -2.026 1.00 95.44 241 CYS A CA 1
ATOM 1991 C C . CYS A 1 241 ? 18.237 -16.621 -1.619 1.00 95.44 241 CYS A C 1
ATOM 1993 O O . CYS A 1 241 ? 17.689 -17.367 -2.426 1.00 95.44 241 CYS A O 1
ATOM 1995 N N . THR A 1 242 ? 18.374 -16.952 -0.337 1.00 95.56 242 THR A N 1
ATOM 1996 C CA . THR A 1 242 ? 17.804 -18.170 0.268 1.00 95.56 242 THR A CA 1
ATOM 1997 C C . THR A 1 242 ? 16.504 -17.876 1.028 1.00 95.56 242 THR A C 1
ATOM 1999 O O . THR A 1 242 ? 15.867 -18.785 1.566 1.00 95.56 242 THR A O 1
ATOM 2002 N N . ARG A 1 243 ? 16.145 -16.592 1.136 1.00 94.00 243 ARG A N 1
ATOM 2003 C CA . ARG A 1 243 ? 14.982 -16.047 1.841 1.00 94.00 243 ARG A CA 1
ATOM 2004 C C . ARG A 1 243 ? 14.186 -15.150 0.906 1.00 94.00 243 ARG A C 1
ATOM 2006 O O . ARG A 1 243 ? 14.732 -14.632 -0.068 1.00 94.00 243 ARG A O 1
ATOM 2013 N N . VAL A 1 244 ? 12.915 -14.935 1.223 1.00 92.38 244 VAL A N 1
ATOM 2014 C CA . VAL A 1 244 ? 12.071 -13.977 0.504 1.00 92.38 244 VAL A CA 1
ATOM 2015 C C . VAL A 1 244 ? 12.593 -12.562 0.770 1.00 92.38 244 VAL A C 1
ATOM 2017 O O . VAL A 1 244 ? 12.706 -12.129 1.916 1.00 92.38 244 VAL A O 1
ATOM 2020 N N . THR A 1 245 ? 12.945 -11.831 -0.287 1.00 85.75 245 THR A N 1
ATOM 2021 C CA . THR A 1 245 ? 13.548 -10.497 -0.178 1.00 85.75 245 THR A CA 1
ATOM 2022 C C . THR A 1 245 ? 12.558 -9.376 -0.468 1.00 85.75 245 THR A C 1
ATOM 2024 O O . THR A 1 245 ? 11.488 -9.562 -1.053 1.00 85.75 245 THR A O 1
ATOM 2027 N N . PHE A 1 246 ? 12.922 -8.166 -0.048 1.00 82.44 246 PHE A N 1
ATOM 2028 C CA . PHE A 1 246 ? 12.234 -6.953 -0.473 1.00 82.44 246 PHE A CA 1
ATOM 2029 C C . PHE A 1 246 ? 12.507 -6.691 -1.958 1.00 82.44 246 PHE A C 1
ATOM 2031 O O . PHE A 1 246 ? 13.659 -6.762 -2.388 1.00 82.44 246 PHE A O 1
ATOM 2038 N N . GLY A 1 247 ? 11.459 -6.344 -2.709 1.00 84.00 247 GLY A N 1
ATOM 2039 C CA . GLY A 1 247 ? 11.544 -6.034 -4.141 1.00 84.00 247 GLY A CA 1
ATOM 2040 C C . GLY A 1 247 ? 10.669 -6.915 -5.030 1.00 84.00 247 GLY A C 1
ATOM 2041 O O . GLY A 1 247 ? 10.285 -6.482 -6.118 1.00 84.00 247 GLY A O 1
ATOM 2042 N N . LEU A 1 248 ? 10.295 -8.111 -4.558 1.00 89.50 248 LEU A N 1
ATOM 2043 C CA . LEU A 1 248 ? 9.327 -8.961 -5.252 1.00 89.50 248 LEU A CA 1
ATOM 2044 C C . LEU A 1 248 ? 7.900 -8.509 -4.925 1.00 89.50 248 LEU A C 1
ATOM 2046 O O . LEU A 1 248 ? 7.544 -8.316 -3.760 1.00 89.50 248 LEU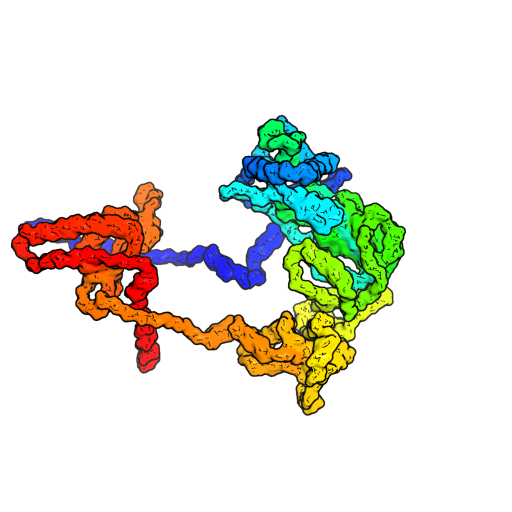 A O 1
ATOM 2050 N N . ASN A 1 249 ? 7.055 -8.394 -5.947 1.00 89.50 249 ASN A N 1
ATOM 2051 C CA . ASN A 1 249 ? 5.642 -8.042 -5.785 1.00 89.50 249 ASN A CA 1
ATOM 2052 C C . ASN A 1 249 ? 4.852 -9.091 -4.975 1.00 89.50 249 ASN A C 1
ATOM 2054 O O . ASN A 1 249 ? 3.860 -8.746 -4.334 1.00 89.50 249 ASN A O 1
ATOM 2058 N N . THR A 1 250 ? 5.315 -10.342 -4.978 1.00 91.81 250 THR A N 1
ATOM 2059 C CA . THR A 1 250 ? 4.725 -11.477 -4.265 1.00 91.81 250 THR A CA 1
ATOM 2060 C C . THR A 1 250 ? 5.198 -11.609 -2.814 1.00 91.81 250 THR A C 1
ATOM 2062 O O . THR A 1 250 ? 4.602 -12.379 -2.065 1.00 91.81 250 THR A O 1
ATOM 2065 N N . SER A 1 251 ? 6.241 -10.891 -2.375 1.00 91.44 251 SER A N 1
ATOM 2066 C CA . SER A 1 251 ? 6.764 -11.028 -1.002 1.00 91.44 251 SER A CA 1
ATOM 2067 C C . SER A 1 251 ? 5.707 -10.801 0.091 1.00 91.44 251 SER A C 1
ATOM 2069 O O . SER A 1 251 ? 5.660 -11.612 1.018 1.00 91.44 251 SER A O 1
ATOM 2071 N N . PRO A 1 252 ? 4.820 -9.779 -0.000 1.00 89.81 252 PRO A N 1
ATOM 2072 C CA . PRO A 1 252 ? 3.717 -9.591 0.950 1.00 89.81 252 PRO A CA 1
ATOM 2073 C C . PRO A 1 252 ? 2.813 -10.817 1.067 1.00 89.81 252 PRO A C 1
ATOM 2075 O O . PRO A 1 252 ? 2.484 -11.238 2.173 1.00 89.81 252 PRO A O 1
ATOM 2078 N N . PHE A 1 253 ? 2.464 -11.407 -0.076 1.00 92.00 253 PHE A N 1
ATOM 2079 C CA . PHE A 1 253 ? 1.639 -12.602 -0.137 1.00 92.00 253 PHE A CA 1
ATOM 2080 C C . PHE A 1 253 ? 2.337 -13.806 0.505 1.00 92.00 253 PHE A C 1
ATOM 2082 O O . PHE A 1 253 ? 1.740 -14.471 1.342 1.00 92.00 253 PHE A O 1
ATOM 2089 N N . LEU A 1 254 ? 3.605 -14.061 0.170 1.00 93.81 254 LEU A N 1
ATOM 2090 C CA . LEU A 1 254 ? 4.345 -15.213 0.696 1.00 93.81 254 LEU A CA 1
ATOM 2091 C C . LEU A 1 254 ? 4.513 -15.151 2.220 1.00 93.81 254 LEU A C 1
ATOM 2093 O O . LEU A 1 254 ? 4.412 -16.178 2.892 1.00 93.81 254 LEU A O 1
ATOM 2097 N N . LEU A 1 255 ? 4.727 -13.955 2.775 1.00 91.88 255 LEU A N 1
ATOM 2098 C CA . LEU A 1 255 ? 4.777 -13.747 4.221 1.00 91.88 255 LEU A CA 1
ATOM 2099 C C . LEU A 1 255 ? 3.421 -14.020 4.876 1.00 91.88 255 LEU A C 1
ATOM 2101 O O . LEU A 1 255 ? 3.330 -14.870 5.762 1.00 91.88 255 LEU A O 1
ATOM 2105 N N . ALA A 1 256 ? 2.373 -13.325 4.427 1.00 90.31 256 ALA A N 1
ATOM 2106 C CA . ALA A 1 256 ? 1.041 -13.459 5.005 1.00 90.31 256 ALA A CA 1
ATOM 2107 C C . ALA A 1 256 ? 0.506 -14.891 4.851 1.00 90.31 256 ALA A C 1
ATOM 2109 O O . ALA A 1 256 ? 0.022 -15.477 5.815 1.00 90.31 256 ALA A O 1
ATOM 2110 N N . GLY A 1 257 ? 0.678 -15.496 3.675 1.00 92.62 257 GLY A N 1
ATOM 2111 C CA . GLY A 1 257 ? 0.304 -16.879 3.400 1.00 92.62 257 GLY A CA 1
ATOM 2112 C C . GLY A 1 257 ? 1.000 -17.874 4.323 1.00 92.62 257 GLY A C 1
ATOM 2113 O O . GLY A 1 257 ? 0.342 -18.766 4.847 1.00 92.62 257 GLY A O 1
ATOM 2114 N N . THR A 1 258 ? 2.294 -17.689 4.605 1.00 94.12 258 THR A N 1
ATOM 2115 C CA . THR A 1 258 ? 3.042 -18.565 5.528 1.00 94.12 258 THR A CA 1
ATOM 2116 C C . THR A 1 258 ? 2.486 -18.485 6.950 1.00 94.12 258 THR A C 1
ATOM 2118 O O . THR A 1 258 ? 2.291 -19.513 7.600 1.00 94.12 258 THR A O 1
ATOM 2121 N N . ILE A 1 259 ? 2.195 -17.271 7.427 1.00 92.69 259 ILE A N 1
ATOM 2122 C CA . ILE A 1 259 ? 1.615 -17.053 8.757 1.00 92.69 259 ILE A CA 1
ATOM 2123 C C . ILE A 1 259 ? 0.218 -17.683 8.830 1.00 92.69 259 ILE A C 1
ATOM 2125 O O . ILE A 1 259 ? -0.062 -18.446 9.751 1.00 92.69 259 ILE A O 1
ATOM 2129 N N . HIS A 1 260 ? -0.637 -17.431 7.837 1.00 92.12 260 HIS A N 1
ATOM 2130 C CA . HIS A 1 260 ? -1.978 -18.011 7.769 1.00 92.12 260 HIS A CA 1
ATOM 2131 C C . HIS A 1 260 ? -1.951 -19.542 7.724 1.00 92.12 260 HIS A C 1
ATOM 2133 O O . HIS A 1 260 ? -2.662 -20.168 8.504 1.00 92.12 260 HIS A O 1
ATOM 2139 N N . PHE A 1 261 ? -1.084 -20.135 6.897 1.00 93.25 261 PHE A N 1
ATOM 2140 C CA . PHE A 1 261 ? -0.923 -21.585 6.788 1.00 93.25 261 PHE A CA 1
ATOM 2141 C C . PHE A 1 261 ? -0.558 -22.232 8.128 1.00 93.25 261 PHE A C 1
ATOM 2143 O O . PHE A 1 261 ? -1.106 -23.273 8.488 1.00 93.25 261 PHE A O 1
ATOM 2150 N N . TYR A 1 262 ? 0.342 -21.607 8.893 1.00 93.44 262 TYR A N 1
ATOM 2151 C CA . TYR A 1 262 ? 0.681 -22.087 10.230 1.00 93.44 262 TYR A CA 1
ATOM 2152 C C . TYR A 1 262 ? -0.484 -21.931 11.212 1.00 93.44 262 TYR A C 1
ATOM 2154 O O . TYR A 1 262 ? -0.829 -22.874 11.925 1.00 93.44 262 TYR A O 1
ATOM 2162 N N . LEU A 1 263 ? -1.115 -20.757 11.229 1.00 92.44 263 LEU A N 1
ATOM 2163 C CA . LEU A 1 263 ? -2.224 -20.465 12.131 1.00 92.44 263 LEU A CA 1
ATOM 2164 C C . LEU A 1 263 ? -3.464 -21.330 11.847 1.00 92.44 263 LEU A C 1
ATOM 2166 O O . LEU A 1 263 ? -4.193 -21.655 12.775 1.00 92.44 263 LEU A O 1
ATOM 2170 N N . ASP A 1 264 ? -3.715 -21.735 10.599 1.00 91.31 264 ASP A N 1
ATOM 2171 C CA . ASP A 1 264 ? -4.785 -22.683 10.235 1.00 91.31 264 ASP A CA 1
ATOM 2172 C C . ASP A 1 264 ? -4.567 -24.087 10.830 1.00 91.31 264 ASP A C 1
ATOM 2174 O O . ASP A 1 264 ? -5.524 -24.832 11.046 1.00 91.31 264 ASP A O 1
ATOM 2178 N N . GLN A 1 265 ? -3.319 -24.454 11.129 1.00 89.69 265 GLN A N 1
ATOM 2179 C CA . GLN A 1 265 ? -2.970 -25.735 11.755 1.00 89.69 265 GLN A CA 1
ATOM 2180 C C . GLN A 1 265 ? -2.929 -25.660 13.285 1.00 89.69 265 GLN A C 1
ATOM 2182 O O . GLN A 1 265 ? -2.912 -26.697 13.953 1.00 89.69 265 GLN A O 1
ATOM 2187 N N . TYR A 1 266 ? -2.912 -24.452 13.848 1.00 90.25 266 TYR A N 1
ATOM 2188 C CA . TYR A 1 266 ? -2.831 -24.231 15.283 1.00 90.25 266 TYR A CA 1
ATOM 2189 C C . TYR A 1 266 ? -4.203 -24.435 15.945 1.00 90.25 266 TYR A C 1
ATOM 2191 O O . TYR A 1 266 ? -5.125 -23.650 15.741 1.00 90.25 266 TYR A O 1
ATOM 2199 N N . LYS A 1 267 ? -4.350 -25.506 16.739 1.00 88.06 267 LYS A N 1
ATOM 2200 C CA . LYS A 1 267 ? -5.642 -25.916 17.330 1.00 88.06 267 LYS A CA 1
ATOM 2201 C C . LYS A 1 267 ? -5.835 -25.545 18.802 1.00 88.06 267 LYS A C 1
ATOM 2203 O O . LYS A 1 267 ? -6.947 -25.680 19.298 1.00 88.06 267 LYS A O 1
ATOM 2208 N N . GLU A 1 268 ? -4.780 -25.135 19.505 1.00 87.50 268 GLU A N 1
ATOM 2209 C CA . GLU A 1 268 ? -4.832 -24.950 20.965 1.00 87.50 268 GLU A CA 1
ATOM 2210 C C . GLU A 1 268 ? -5.681 -23.747 21.387 1.00 87.50 268 GLU A C 1
ATOM 2212 O O . GLU A 1 268 ? -6.407 -23.839 22.371 1.00 87.50 268 GLU A O 1
ATOM 2217 N N . ASP A 1 269 ? -5.604 -22.641 20.642 1.00 88.44 269 ASP A N 1
ATOM 2218 C CA . ASP A 1 269 ? -6.330 -21.404 20.947 1.00 88.44 269 ASP A CA 1
ATOM 2219 C C . ASP A 1 269 ? -6.926 -20.785 19.669 1.00 88.44 269 ASP A C 1
ATOM 2221 O O . ASP A 1 269 ? -6.314 -19.921 19.031 1.00 88.44 269 ASP A O 1
ATOM 2225 N N . PRO A 1 270 ? -8.120 -21.246 19.249 1.00 87.81 270 PRO A N 1
ATOM 2226 C CA . PRO A 1 270 ? -8.783 -20.736 18.052 1.00 87.81 270 PRO A CA 1
ATOM 2227 C C . PRO A 1 270 ? -9.148 -19.252 18.146 1.00 87.81 270 PRO A C 1
ATOM 2229 O O . PRO A 1 270 ? -9.236 -18.579 17.117 1.00 87.81 270 PRO A O 1
ATOM 2232 N N . GLN A 1 271 ? -9.374 -18.740 19.361 1.00 85.44 271 GLN A N 1
ATOM 2233 C CA . GLN A 1 271 ? -9.741 -17.345 19.562 1.00 85.44 271 GLN A CA 1
ATOM 2234 C C . GLN A 1 271 ? -8.537 -16.441 19.292 1.00 85.44 271 GLN A C 1
ATOM 2236 O O . GLN A 1 271 ? -8.630 -15.565 18.430 1.00 85.44 271 GLN A O 1
ATOM 2241 N N . LEU A 1 272 ? -7.399 -16.708 19.939 1.00 88.25 272 LEU A N 1
ATOM 2242 C CA . LEU A 1 272 ? -6.168 -15.948 19.723 1.00 88.25 272 LEU A CA 1
ATOM 2243 C C . LEU A 1 272 ? -5.707 -16.025 18.262 1.00 88.25 272 LEU A C 1
ATOM 2245 O O . LEU A 1 272 ? -5.274 -15.031 17.687 1.00 88.25 272 LEU A O 1
ATOM 2249 N N . VAL A 1 273 ? -5.846 -17.190 17.621 1.00 89.81 273 VAL A N 1
ATOM 2250 C CA . VAL A 1 273 ? -5.552 -17.356 16.189 1.00 89.81 273 VAL A CA 1
ATOM 2251 C C . VAL A 1 273 ? -6.388 -16.414 15.321 1.00 89.81 273 VAL A C 1
ATOM 2253 O O . VAL A 1 273 ? -5.856 -15.811 14.385 1.00 89.81 273 VAL A O 1
ATOM 2256 N N . SER A 1 274 ? -7.687 -16.297 15.603 1.00 87.50 274 SER A N 1
ATOM 2257 C CA . SER A 1 274 ? -8.574 -15.396 14.863 1.00 87.50 274 SER A CA 1
ATOM 2258 C C . SER A 1 274 ? -8.164 -13.938 15.057 1.00 87.50 274 SER A C 1
ATOM 2260 O O . SER A 1 274 ? -8.108 -13.192 14.084 1.00 87.50 274 SER A O 1
ATOM 2262 N N . GLU A 1 275 ? -7.828 -13.550 16.287 1.00 87.00 275 GLU A N 1
ATOM 2263 C CA . GLU A 1 275 ? -7.376 -12.195 16.622 1.00 87.00 275 GLU A CA 1
ATOM 2264 C C . GLU A 1 275 ? -6.055 -11.858 15.913 1.00 87.00 275 GLU A C 1
ATOM 2266 O O . GLU A 1 275 ? -5.956 -10.828 15.248 1.00 87.00 275 GLU A O 1
ATOM 2271 N N . ILE A 1 276 ? -5.075 -12.771 15.917 1.00 89.81 276 ILE A N 1
ATOM 2272 C CA . ILE A 1 276 ? -3.807 -12.582 15.195 1.00 89.81 276 ILE A CA 1
ATOM 2273 C C . ILE A 1 276 ? -4.047 -12.395 13.690 1.00 89.81 276 ILE A C 1
ATOM 2275 O O . ILE A 1 276 ? -3.456 -11.503 13.088 1.00 89.81 276 ILE A O 1
ATOM 2279 N N . LYS A 1 277 ? -4.912 -13.204 13.061 1.00 87.81 277 LYS A N 1
ATOM 2280 C CA . LYS A 1 277 ? -5.220 -13.063 11.622 1.00 87.81 277 LYS A CA 1
ATOM 2281 C C . LYS A 1 277 ? -5.903 -11.738 11.300 1.00 87.81 277 LYS A C 1
ATOM 2283 O O . LYS A 1 277 ? -5.673 -11.170 10.235 1.00 87.81 277 LYS A O 1
ATOM 2288 N N . GLU A 1 278 ? -6.767 -11.268 12.192 1.00 83.75 278 GLU A N 1
ATOM 2289 C CA . GLU A 1 278 ? -7.516 -10.036 11.990 1.00 83.75 278 GLU A CA 1
ATOM 2290 C C . GLU A 1 278 ? -6.703 -8.776 12.288 1.00 83.75 278 GLU A C 1
ATOM 2292 O O . GLU A 1 278 ? -7.024 -7.738 11.706 1.00 83.75 278 GLU A O 1
ATOM 2297 N N . ASP A 1 279 ? -5.679 -8.854 13.144 1.00 82.12 279 ASP A N 1
ATOM 2298 C CA . ASP A 1 279 ? -4.932 -7.689 13.632 1.00 82.12 279 ASP A CA 1
ATOM 2299 C C . ASP A 1 279 ? -3.426 -7.684 13.326 1.00 82.12 279 ASP A C 1
ATOM 2301 O O . ASP A 1 279 ? -2.699 -6.767 13.726 1.00 82.12 279 ASP A O 1
ATOM 2305 N N . LEU A 1 280 ? -2.947 -8.652 12.545 1.00 81.69 280 LEU A N 1
ATOM 2306 C CA . LEU A 1 280 ? -1.633 -8.580 11.919 1.00 81.69 280 LEU A CA 1
ATOM 2307 C C . LEU A 1 280 ? -1.685 -7.681 10.673 1.00 81.69 280 LEU A C 1
ATOM 2309 O O . LEU A 1 280 ? -2.283 -8.013 9.647 1.00 81.69 280 LEU A O 1
ATOM 2313 N N . TYR A 1 281 ? -1.002 -6.543 10.740 1.00 73.81 281 TYR A N 1
ATOM 2314 C CA . TYR A 1 281 ? -0.876 -5.597 9.640 1.00 73.81 281 TYR A CA 1
ATOM 2315 C C . TYR A 1 281 ? 0.569 -5.529 9.140 1.00 73.81 281 TYR A C 1
ATOM 2317 O O . TYR A 1 281 ? 1.387 -4.763 9.656 1.00 73.81 281 TYR A O 1
ATOM 2325 N N . VAL A 1 282 ? 0.858 -6.288 8.077 1.00 70.56 282 VAL A N 1
ATOM 2326 C CA . VAL A 1 282 ? 2.203 -6.453 7.495 1.00 70.56 282 VAL A CA 1
ATOM 2327 C C . VAL A 1 282 ? 3.172 -7.058 8.518 1.00 70.56 282 VAL A C 1
ATOM 2329 O O . VAL A 1 282 ? 3.199 -8.272 8.687 1.00 70.56 282 VAL A O 1
ATOM 2332 N N . ASP A 1 283 ? 3.958 -6.216 9.179 1.00 70.81 283 ASP A N 1
ATOM 2333 C CA . ASP A 1 283 ? 4.979 -6.535 10.170 1.00 70.81 283 ASP A CA 1
ATOM 2334 C C . ASP A 1 283 ? 4.530 -6.207 11.599 1.00 70.81 283 ASP A C 1
ATOM 2336 O O . ASP A 1 283 ? 5.158 -6.665 12.545 1.00 70.81 283 ASP A O 1
ATOM 2340 N N . ASN A 1 284 ? 3.423 -5.484 11.779 1.00 73.94 284 ASN A N 1
ATOM 2341 C CA . ASN A 1 284 ? 2.940 -5.082 13.096 1.00 73.94 284 ASN A CA 1
ATOM 2342 C C . ASN A 1 284 ? 1.769 -5.950 13.546 1.00 73.94 284 ASN A C 1
ATOM 2344 O O . ASN A 1 284 ? 0.758 -6.035 12.851 1.00 73.94 284 ASN A O 1
ATOM 2348 N N . LEU A 1 285 ? 1.870 -6.510 14.745 1.00 82.38 285 LEU A N 1
ATOM 2349 C CA . LEU A 1 285 ? 0.771 -7.187 15.421 1.00 82.38 285 LEU A CA 1
ATOM 2350 C C . LEU A 1 285 ? 0.229 -6.299 16.541 1.00 82.38 285 LEU A C 1
ATOM 2352 O O . LEU A 1 285 ? 0.998 -5.785 17.358 1.00 82.38 285 LEU A O 1
ATOM 2356 N N . ILE A 1 286 ? -1.089 -6.111 16.559 1.00 79.12 286 ILE A N 1
ATOM 2357 C CA . ILE A 1 286 ? -1.784 -5.240 17.506 1.00 79.12 286 ILE A CA 1
ATOM 2358 C C . ILE A 1 286 ? -2.889 -6.047 18.184 1.00 79.12 286 ILE A C 1
ATOM 2360 O O . ILE A 1 286 ? -3.861 -6.406 17.545 1.00 79.12 286 ILE A O 1
ATOM 2364 N N . LEU A 1 287 ? -2.771 -6.318 19.476 1.00 80.94 287 LEU A N 1
ATOM 2365 C CA . LEU A 1 287 ? -3.769 -7.065 20.242 1.00 80.94 287 LEU A CA 1
ATOM 2366 C C . LEU A 1 287 ? -4.304 -6.205 21.386 1.00 80.94 287 LEU A C 1
ATOM 2368 O O . LEU A 1 287 ? -3.629 -5.287 21.859 1.00 80.94 287 LEU A O 1
ATOM 2372 N N . THR A 1 288 ? -5.519 -6.496 21.843 1.00 75.81 288 THR A N 1
ATOM 2373 C CA . THR A 1 288 ? -6.145 -5.776 22.958 1.00 75.81 288 THR A CA 1
ATOM 2374 C C . THR A 1 288 ? -6.853 -6.720 23.909 1.00 75.81 288 THR A C 1
ATOM 2376 O O . THR A 1 288 ? -7.484 -7.668 23.460 1.00 75.81 288 THR A O 1
ATOM 2379 N N . VAL A 1 289 ? -6.796 -6.418 25.202 1.00 74.56 289 VAL A N 1
ATOM 2380 C CA . VAL A 1 289 ? -7.391 -7.217 26.284 1.00 74.56 289 VAL A CA 1
ATOM 2381 C C . VAL A 1 289 ? -7.976 -6.306 27.363 1.00 74.56 289 VAL A C 1
ATOM 2383 O O . VAL A 1 289 ? -7.673 -5.110 27.395 1.00 74.56 289 VAL A O 1
ATOM 2386 N N . ASP A 1 290 ? -8.773 -6.854 28.281 1.00 71.44 290 ASP A N 1
ATOM 2387 C CA . ASP A 1 290 ? -9.438 -6.051 29.319 1.00 71.44 290 ASP A CA 1
ATOM 2388 C C . ASP A 1 290 ? -8.840 -6.194 30.718 1.00 71.44 290 ASP A C 1
ATOM 2390 O O . ASP A 1 290 ? -9.061 -5.323 31.567 1.00 71.44 290 ASP A O 1
ATOM 2394 N N . THR A 1 291 ? -8.076 -7.261 30.966 1.00 74.25 291 THR A N 1
ATOM 2395 C CA . THR A 1 291 ? -7.484 -7.535 32.283 1.00 74.25 291 THR A CA 1
ATOM 2396 C C . THR A 1 291 ? -5.959 -7.689 32.220 1.00 74.25 291 THR A C 1
ATOM 2398 O O . THR A 1 291 ? -5.419 -8.174 31.218 1.00 74.25 291 THR A O 1
ATOM 2401 N N . PRO A 1 292 ? -5.217 -7.281 33.269 1.00 75.38 292 PRO A N 1
ATOM 2402 C CA . PRO A 1 292 ? -3.771 -7.492 33.339 1.00 75.38 292 PRO A CA 1
ATOM 2403 C C . PRO A 1 292 ? -3.366 -8.970 33.235 1.00 75.38 292 PRO A C 1
ATOM 2405 O O . PRO A 1 292 ? -2.337 -9.278 32.632 1.00 75.38 292 PRO A O 1
ATOM 2408 N N . GLU A 1 293 ? -4.162 -9.889 33.780 1.00 82.69 293 GLU A N 1
ATOM 2409 C CA . GLU A 1 293 ? -3.916 -11.335 33.738 1.00 82.69 293 GLU A CA 1
ATOM 2410 C C . GLU A 1 293 ? -3.974 -11.864 32.300 1.00 82.69 293 GLU A C 1
ATOM 2412 O O . GLU A 1 293 ? -3.051 -12.544 31.843 1.00 82.69 293 GLU A O 1
ATOM 2417 N N . GLU A 1 294 ? -5.012 -11.475 31.559 1.00 83.06 294 GLU A N 1
ATOM 2418 C CA . GLU A 1 294 ? -5.181 -11.798 30.142 1.00 83.06 294 GLU A CA 1
ATOM 2419 C C . GLU A 1 294 ? -4.058 -11.192 29.292 1.00 83.06 294 GLU A C 1
ATOM 2421 O O . GLU A 1 294 ? -3.539 -11.842 28.388 1.00 83.06 294 GLU A O 1
ATOM 2426 N N . SER A 1 295 ? -3.589 -9.989 29.635 1.00 81.12 295 SER A N 1
ATOM 2427 C CA . SER A 1 295 ? -2.497 -9.330 28.906 1.00 81.12 295 SER A CA 1
ATOM 2428 C C . SER A 1 295 ? -1.191 -10.121 28.918 1.00 81.12 295 SER A C 1
ATOM 2430 O O . SER A 1 295 ? -0.472 -10.168 27.919 1.00 81.12 295 SER A O 1
ATOM 2432 N N . LEU A 1 296 ? -0.908 -10.808 30.026 1.00 86.56 296 LEU A N 1
ATOM 2433 C CA . LEU A 1 296 ? 0.269 -11.662 30.158 1.00 86.56 296 LEU A CA 1
ATOM 2434 C C . LEU A 1 296 ? 0.100 -12.980 29.422 1.00 86.56 296 LEU A C 1
ATOM 2436 O O . LEU A 1 296 ? 1.048 -13.463 28.795 1.00 86.56 296 LEU A O 1
ATOM 2440 N N . TYR A 1 297 ? -1.103 -13.548 29.489 1.00 90.00 297 TYR A N 1
ATOM 2441 C CA . TYR A 1 297 ? -1.448 -14.731 28.719 1.00 90.00 297 TYR A CA 1
ATOM 2442 C C . TYR A 1 297 ? -1.269 -14.464 27.220 1.00 90.00 297 TYR A C 1
ATOM 2444 O O . TYR A 1 297 ? -0.479 -15.148 26.573 1.00 90.00 297 TYR A O 1
ATOM 2452 N N . VAL A 1 298 ? -1.894 -13.407 26.695 1.00 89.00 298 VAL A N 1
ATOM 2453 C CA . VAL A 1 298 ? -1.823 -13.036 25.277 1.00 89.00 298 VAL A CA 1
ATOM 2454 C C . VAL A 1 298 ? -0.389 -12.736 24.851 1.00 89.00 298 VAL A C 1
ATOM 2456 O O . VAL A 1 298 ? 0.055 -13.263 23.833 1.00 89.00 298 VAL A O 1
ATOM 2459 N N . TYR A 1 299 ? 0.378 -11.972 25.635 1.00 89.62 299 TYR A N 1
ATOM 2460 C CA . TYR A 1 299 ? 1.795 -11.719 25.348 1.00 89.62 299 TYR A CA 1
ATOM 2461 C C . TYR A 1 299 ? 2.604 -13.020 25.230 1.00 89.62 299 TYR A C 1
ATOM 2463 O O . TYR A 1 299 ? 3.253 -13.265 24.209 1.00 89.62 299 TYR A O 1
ATOM 2471 N N . SER A 1 300 ? 2.553 -13.867 26.262 1.00 90.19 300 SER A N 1
ATOM 2472 C CA . SER A 1 300 ? 3.359 -15.091 26.324 1.00 90.19 300 SER A CA 1
ATOM 2473 C C . SER A 1 300 ? 2.961 -16.092 25.242 1.00 90.19 300 SER A C 1
ATOM 2475 O O . SER A 1 300 ? 3.829 -16.640 24.557 1.00 90.19 300 SER A O 1
ATOM 2477 N N . LYS A 1 301 ? 1.655 -16.279 25.029 1.00 93.00 301 LYS A N 1
ATOM 2478 C CA . LYS A 1 301 ? 1.126 -17.222 24.048 1.00 93.00 301 LYS A CA 1
ATOM 2479 C C . LYS A 1 301 ? 1.396 -16.764 22.620 1.00 93.00 301 LYS A C 1
ATOM 2481 O O . LYS A 1 301 ? 1.870 -17.554 21.811 1.00 93.00 301 LYS A O 1
ATOM 2486 N N . THR A 1 302 ? 1.213 -15.480 22.323 1.00 92.31 302 THR A N 1
ATOM 2487 C CA . THR A 1 302 ? 1.513 -14.918 20.996 1.00 92.31 302 THR A CA 1
ATOM 2488 C C . THR A 1 302 ? 3.004 -15.019 20.670 1.00 92.31 302 THR A C 1
ATOM 2490 O O . THR A 1 302 ? 3.378 -15.438 19.573 1.00 92.31 302 THR A O 1
ATOM 2493 N N . LYS A 1 303 ? 3.878 -14.712 21.637 1.00 91.56 303 LYS A N 1
ATOM 2494 C CA . LYS A 1 303 ? 5.330 -14.885 21.490 1.00 91.56 303 LYS A CA 1
ATOM 2495 C C . LYS A 1 303 ? 5.697 -16.351 21.247 1.00 91.56 303 LYS A C 1
ATOM 2497 O O . LYS A 1 303 ? 6.537 -16.621 20.393 1.00 91.56 303 LYS A O 1
ATOM 2502 N N . GLN A 1 304 ? 5.056 -17.290 21.946 1.00 92.00 304 GLN A N 1
ATOM 2503 C CA . GLN A 1 304 ? 5.233 -18.724 21.709 1.00 92.00 304 GLN A CA 1
ATOM 2504 C C . GLN A 1 304 ? 4.824 -19.110 20.278 1.00 92.00 304 GLN A C 1
ATOM 2506 O O . GLN A 1 304 ? 5.633 -19.687 19.558 1.00 92.00 304 GLN A O 1
ATOM 2511 N N . VAL A 1 305 ? 3.620 -18.724 19.841 1.00 93.38 305 VAL A N 1
ATOM 2512 C CA . VAL A 1 305 ? 3.086 -19.017 18.498 1.00 93.38 305 VAL A CA 1
ATOM 2513 C C . VAL A 1 305 ? 4.048 -18.545 17.404 1.00 93.38 305 VAL A C 1
ATOM 2515 O O . VAL A 1 305 ? 4.374 -19.308 16.493 1.00 93.38 305 VAL A O 1
ATOM 2518 N N . PHE A 1 306 ? 4.555 -17.315 17.501 1.00 92.56 306 PHE A N 1
ATOM 2519 C CA . PHE A 1 306 ? 5.501 -16.777 16.521 1.00 92.56 306 PHE A CA 1
ATOM 2520 C C . PHE A 1 306 ? 6.895 -17.425 16.617 1.00 92.56 306 PHE A C 1
ATOM 2522 O O . PHE A 1 306 ? 7.506 -17.724 15.589 1.00 92.56 306 PHE A O 1
ATOM 2529 N N . ASN A 1 307 ? 7.380 -17.753 17.818 1.00 91.50 307 ASN A N 1
ATOM 2530 C CA . ASN A 1 307 ? 8.635 -18.496 17.979 1.00 91.50 307 ASN A CA 1
ATOM 2531 C C . ASN A 1 307 ? 8.564 -19.905 17.366 1.00 91.50 307 ASN A C 1
ATOM 2533 O O . ASN A 1 307 ? 9.535 -20.361 16.755 1.00 91.50 307 ASN A O 1
ATOM 2537 N N . ASP A 1 308 ? 7.417 -20.577 17.473 1.00 90.00 308 ASP A N 1
ATOM 2538 C CA . ASP A 1 308 ? 7.168 -21.880 16.848 1.00 90.00 308 ASP A CA 1
ATOM 2539 C C . ASP A 1 308 ? 7.120 -21.773 15.312 1.00 90.00 308 ASP A C 1
ATOM 2541 O O . ASP A 1 308 ? 7.588 -22.671 14.604 1.00 90.00 308 ASP A O 1
ATOM 2545 N N . LEU A 1 309 ? 6.653 -20.630 14.793 1.00 89.62 309 LEU A N 1
ATOM 2546 C CA . LEU A 1 309 ? 6.742 -20.236 13.381 1.00 89.62 309 LEU A CA 1
ATOM 2547 C C . LEU A 1 309 ? 8.176 -19.867 12.941 1.00 89.62 309 LEU A C 1
ATOM 2549 O O . LEU A 1 309 ? 8.423 -19.659 11.754 1.00 89.62 309 LEU A O 1
ATOM 2553 N N . LYS A 1 310 ? 9.138 -19.820 13.874 1.00 90.50 310 LYS A N 1
ATOM 2554 C CA . LYS A 1 310 ? 10.509 -19.319 13.666 1.00 90.50 310 LYS A CA 1
ATOM 2555 C C . LYS A 1 310 ? 10.554 -17.842 13.259 1.00 90.50 310 LYS A C 1
ATOM 2557 O O . LYS A 1 310 ? 11.450 -17.427 12.531 1.00 90.50 310 LYS A O 1
ATOM 2562 N N . MET A 1 311 ? 9.610 -17.047 13.759 1.00 91.31 311 MET A N 1
ATOM 2563 C CA . MET A 1 311 ? 9.552 -15.596 13.588 1.00 91.31 311 MET A CA 1
ATOM 2564 C C . MET A 1 311 ? 9.623 -14.916 14.956 1.00 91.31 311 MET A C 1
ATOM 2566 O O . MET A 1 311 ? 8.815 -15.184 15.835 1.00 91.31 311 MET A O 1
ATOM 2570 N N . ASN A 1 312 ? 10.590 -14.026 15.161 1.00 88.94 312 ASN A N 1
ATOM 2571 C CA . ASN A 1 312 ? 10.735 -13.339 16.442 1.00 88.94 312 ASN A CA 1
ATOM 2572 C C . ASN A 1 312 ? 9.846 -12.084 16.494 1.00 88.94 312 ASN A C 1
ATOM 2574 O O . ASN A 1 312 ? 10.004 -11.189 15.666 1.00 88.94 312 ASN A O 1
ATOM 2578 N N . LEU A 1 313 ? 8.952 -11.997 17.481 1.00 86.81 313 LEU A N 1
ATOM 2579 C CA . LEU A 1 313 ? 8.245 -10.752 17.809 1.00 86.81 313 LEU A CA 1
ATOM 2580 C C . LEU A 1 313 ? 9.085 -9.895 18.755 1.00 86.81 313 LEU A C 1
ATOM 2582 O O . LEU A 1 313 ? 9.599 -10.410 19.741 1.00 86.81 313 LEU A O 1
ATOM 2586 N N . ARG A 1 314 ? 9.203 -8.596 18.512 1.00 80.56 314 ARG A N 1
ATOM 2587 C CA . ARG A 1 314 ? 10.009 -7.671 19.324 1.00 80.56 314 ARG A CA 1
ATOM 2588 C C . ARG A 1 314 ? 9.341 -6.304 19.421 1.00 80.56 314 ARG A C 1
ATOM 2590 O O . ARG A 1 314 ? 8.253 -6.106 18.891 1.00 80.56 314 ARG A O 1
ATOM 2597 N N . GLU A 1 315 ? 10.010 -5.370 20.091 1.00 74.62 315 GLU A N 1
ATOM 2598 C CA . GLU A 1 315 ? 9.529 -3.996 20.283 1.00 74.62 315 GLU A CA 1
ATOM 2599 C C . GLU A 1 315 ? 8.120 -3.963 20.899 1.00 74.62 315 GLU A C 1
ATOM 2601 O O . GLU A 1 315 ? 7.262 -3.176 20.510 1.00 74.62 315 GLU A O 1
ATOM 2606 N N . PHE A 1 316 ? 7.882 -4.835 21.882 1.00 76.88 316 PHE A N 1
ATOM 2607 C CA . PHE A 1 316 ? 6.613 -4.893 22.586 1.00 76.88 316 PHE A CA 1
ATOM 2608 C C . PHE A 1 316 ? 6.356 -3.584 23.329 1.00 76.88 316 PHE A C 1
ATOM 2610 O O . PHE A 1 316 ? 7.138 -3.187 24.197 1.00 76.88 316 PHE A O 1
ATOM 2617 N N . ALA A 1 317 ? 5.233 -2.939 23.030 1.00 69.31 317 ALA A N 1
ATOM 2618 C CA . ALA A 1 317 ? 4.753 -1.772 23.758 1.00 69.31 317 ALA A CA 1
ATOM 2619 C C . ALA A 1 317 ? 3.327 -2.000 24.264 1.00 69.31 317 ALA A C 1
ATOM 2621 O O . ALA A 1 317 ? 2.491 -2.583 23.568 1.00 69.31 317 ALA A O 1
ATOM 2622 N N . SER A 1 318 ? 3.050 -1.516 25.477 1.00 68.19 318 SER A N 1
ATOM 2623 C CA . SER A 1 318 ? 1.730 -1.581 26.106 1.00 68.19 318 SER A CA 1
ATOM 2624 C C . SER A 1 318 ? 1.449 -0.347 26.961 1.00 68.19 318 SER A C 1
ATOM 2626 O O . SER A 1 318 ? 2.377 0.280 27.467 1.00 68.19 318 SER A O 1
ATOM 2628 N N . ASN A 1 319 ? 0.170 -0.008 27.136 1.00 61.84 319 ASN A N 1
ATOM 2629 C CA . ASN A 1 319 ? -0.292 0.991 28.106 1.00 61.84 319 ASN A CA 1
ATOM 2630 C C . ASN A 1 319 ? -0.429 0.425 29.539 1.00 61.84 319 ASN A C 1
ATOM 2632 O O . ASN A 1 319 ? -0.680 1.193 30.466 1.00 61.84 319 ASN A O 1
ATOM 2636 N N . SER A 1 320 ? -0.252 -0.888 29.746 1.00 65.38 320 SER A N 1
ATOM 2637 C CA . SER A 1 320 ? -0.240 -1.516 31.075 1.00 65.38 320 SER A CA 1
ATOM 2638 C C . SER A 1 320 ? 1.167 -1.533 31.677 1.00 65.38 320 SER A C 1
ATOM 2640 O O . SER A 1 320 ? 2.074 -2.205 31.178 1.00 65.38 320 SER A O 1
ATOM 2642 N N . ALA A 1 321 ? 1.350 -0.830 32.799 1.00 68.75 321 ALA A N 1
ATOM 2643 C CA . ALA A 1 321 ? 2.624 -0.804 33.519 1.00 68.75 321 ALA A CA 1
ATOM 2644 C C . ALA A 1 321 ? 3.010 -2.179 34.095 1.00 68.75 321 ALA A C 1
ATOM 2646 O O . ALA A 1 321 ? 4.197 -2.488 34.197 1.00 68.75 321 ALA A O 1
ATOM 2647 N N . ASP A 1 322 ? 2.029 -3.006 34.456 1.00 72.88 322 ASP A N 1
ATOM 2648 C CA . ASP A 1 322 ? 2.275 -4.335 35.023 1.00 72.88 322 ASP A CA 1
ATOM 2649 C C . ASP A 1 322 ? 2.699 -5.350 33.964 1.00 72.88 322 ASP A C 1
ATOM 2651 O O . ASP A 1 322 ? 3.525 -6.219 34.252 1.00 72.88 322 ASP A O 1
ATOM 2655 N N . LEU A 1 323 ? 2.205 -5.202 32.730 1.00 73.88 323 LEU A N 1
ATOM 2656 C CA . LEU A 1 323 ? 2.689 -5.981 31.594 1.00 73.88 323 LEU A CA 1
ATOM 2657 C C . LEU A 1 323 ? 4.123 -5.574 31.229 1.00 73.88 323 LEU A C 1
ATOM 2659 O O . LEU A 1 323 ? 4.983 -6.439 31.092 1.00 73.88 323 LEU A O 1
ATOM 2663 N N . LEU A 1 324 ? 4.412 -4.270 31.151 1.00 72.25 324 LEU A N 1
ATOM 2664 C CA . LEU A 1 324 ? 5.754 -3.771 30.819 1.00 72.25 324 LEU A CA 1
ATOM 2665 C C . LEU A 1 324 ? 6.841 -4.260 31.787 1.00 72.25 324 LEU A C 1
ATOM 2667 O O . LEU A 1 324 ? 7.937 -4.571 31.343 1.00 72.25 324 LEU A O 1
ATOM 2671 N N . LYS A 1 325 ? 6.542 -4.389 33.089 1.00 79.38 325 LYS A N 1
ATOM 2672 C CA . LYS A 1 325 ? 7.483 -4.953 34.081 1.00 79.38 325 LYS A CA 1
ATOM 2673 C C . LYS A 1 325 ? 7.796 -6.437 33.859 1.00 79.38 325 LYS A C 1
ATOM 2675 O O . LYS A 1 325 ? 8.786 -6.930 34.390 1.00 79.38 325 LYS A O 1
ATOM 2680 N N . LYS A 1 326 ? 6.909 -7.163 33.175 1.00 80.38 326 LYS A N 1
ATOM 2681 C CA . LYS A 1 326 ? 6.996 -8.615 32.961 1.00 80.38 326 LYS A CA 1
ATOM 2682 C C . LYS A 1 326 ? 7.501 -8.979 31.562 1.00 80.38 326 LYS A C 1
ATOM 2684 O O . LYS A 1 326 ? 7.919 -10.116 31.358 1.00 80.38 326 LYS A O 1
ATOM 2689 N N . ILE A 1 327 ? 7.470 -8.040 30.616 1.00 80.44 327 ILE A N 1
ATOM 2690 C CA . ILE A 1 327 ? 8.108 -8.187 29.304 1.00 80.44 327 ILE A CA 1
ATOM 2691 C C . ILE A 1 327 ? 9.627 -8.200 29.501 1.00 80.44 327 ILE A C 1
ATOM 2693 O O . ILE A 1 327 ? 10.166 -7.436 30.297 1.00 80.44 327 ILE A O 1
ATOM 2697 N N . SER A 1 328 ? 10.328 -9.076 28.779 1.00 74.25 328 SER A N 1
ATOM 2698 C CA . SER A 1 328 ? 11.790 -9.125 28.850 1.00 74.25 328 SER A CA 1
ATOM 2699 C C . SER A 1 328 ? 12.416 -7.832 28.300 1.00 74.25 328 SER A C 1
ATOM 2701 O O . SER A 1 328 ? 11.978 -7.320 27.270 1.00 74.25 328 SER A O 1
ATOM 2703 N N . ASP A 1 329 ? 13.495 -7.337 28.918 1.00 68.00 329 ASP A N 1
ATOM 2704 C CA . ASP A 1 329 ? 14.190 -6.113 28.466 1.00 68.00 329 ASP A CA 1
ATOM 2705 C C . ASP A 1 329 ? 14.680 -6.189 27.007 1.00 68.00 329 ASP A C 1
ATOM 2707 O O . ASP A 1 329 ? 14.896 -5.169 26.355 1.00 68.00 329 ASP A O 1
ATOM 2711 N N . LYS A 1 330 ? 14.867 -7.408 26.480 1.00 67.19 330 LYS A N 1
ATOM 2712 C CA . LYS A 1 330 ? 15.268 -7.654 25.086 1.00 67.19 330 LYS A CA 1
ATOM 2713 C C . LYS A 1 330 ? 14.110 -7.518 24.098 1.00 67.19 330 LYS A C 1
ATOM 2715 O O . LYS A 1 330 ? 14.352 -7.223 22.931 1.00 67.19 330 LYS A O 1
ATOM 2720 N N . ASP A 1 331 ? 12.885 -7.756 24.556 1.00 70.31 331 ASP A N 1
ATOM 2721 C CA . ASP A 1 331 ? 11.675 -7.727 23.739 1.00 70.31 331 ASP A CA 1
ATOM 2722 C C . ASP A 1 331 ? 10.920 -6.397 23.863 1.00 70.31 331 ASP A C 1
ATOM 2724 O O . ASP A 1 331 ? 10.107 -6.092 22.995 1.00 70.31 331 ASP A O 1
ATOM 2728 N N . ALA A 1 332 ? 11.170 -5.608 24.912 1.00 64.25 332 ALA A N 1
ATOM 2729 C CA . ALA A 1 332 ? 10.489 -4.341 25.167 1.00 64.25 332 ALA A CA 1
ATOM 2730 C C . ALA A 1 332 ? 10.836 -3.248 24.136 1.00 64.25 332 ALA A C 1
ATOM 2732 O O . ALA A 1 332 ? 11.984 -3.087 23.713 1.00 64.25 332 ALA A O 1
ATOM 2733 N N . SER A 1 333 ? 9.836 -2.446 23.762 1.00 60.59 333 SER A N 1
ATOM 2734 C CA . SER A 1 333 ? 10.046 -1.212 23.005 1.00 60.59 333 SER A CA 1
ATOM 2735 C C . SER A 1 333 ? 10.793 -0.177 23.849 1.00 60.59 333 SER A C 1
ATOM 2737 O O . SER A 1 333 ? 10.545 -0.022 25.045 1.00 60.59 333 SER A O 1
ATOM 2739 N N . LYS A 1 334 ? 11.677 0.591 23.204 1.00 53.03 334 LYS A N 1
ATOM 2740 C CA . LYS A 1 334 ? 12.343 1.752 23.821 1.00 53.03 334 LYS A CA 1
ATOM 2741 C C . LYS A 1 334 ? 11.424 2.973 23.923 1.00 53.03 334 LYS A C 1
ATOM 2743 O O . LYS A 1 334 ? 11.756 3.924 24.626 1.00 53.03 334 LYS A O 1
ATOM 2748 N N . GLU A 1 335 ? 10.289 2.950 23.228 1.00 46.03 335 GLU A N 1
ATOM 2749 C CA . GLU A 1 335 ? 9.251 3.974 23.280 1.00 46.03 335 GLU A CA 1
ATOM 2750 C C . GLU A 1 335 ? 8.056 3.429 24.071 1.00 46.03 335 GLU A C 1
ATOM 2752 O O . GLU A 1 335 ? 7.401 2.469 23.662 1.00 46.03 335 GLU A O 1
ATOM 2757 N N . ALA A 1 336 ? 7.787 4.023 25.235 1.00 44.34 336 ALA A N 1
ATOM 2758 C CA . ALA A 1 336 ? 6.639 3.652 26.053 1.00 44.34 336 ALA A CA 1
ATOM 2759 C C . ALA A 1 336 ? 5.350 4.222 25.447 1.00 44.34 336 ALA A C 1
ATOM 2761 O O . ALA A 1 336 ? 5.296 5.400 25.082 1.00 44.34 336 ALA A O 1
ATOM 2762 N N . LEU A 1 337 ? 4.287 3.411 25.407 1.00 45.03 337 LEU A N 1
ATOM 2763 C CA . LEU A 1 337 ? 2.947 3.960 25.237 1.00 45.03 337 LEU A CA 1
ATOM 2764 C C . LEU A 1 337 ? 2.608 4.824 26.470 1.00 45.03 337 LEU A C 1
ATOM 2766 O O . LEU A 1 337 ? 3.087 4.545 27.574 1.00 45.03 337 LEU A O 1
ATOM 2770 N N . PRO A 1 338 ? 1.814 5.891 26.304 1.00 38.31 338 PRO A N 1
ATOM 2771 C CA . PRO A 1 338 ? 1.489 6.806 27.393 1.00 38.31 338 PRO A CA 1
ATOM 2772 C C . PRO A 1 338 ? 0.794 6.061 28.532 1.00 38.31 338 PRO A C 1
ATOM 2774 O O . PRO A 1 338 ? -0.094 5.240 28.290 1.00 38.31 338 PRO A O 1
ATOM 2777 N N . LYS A 1 339 ? 1.209 6.344 29.770 1.00 37.91 339 LYS A N 1
ATOM 2778 C CA . LYS A 1 339 ? 0.586 5.784 30.972 1.00 37.91 339 LYS A CA 1
ATOM 2779 C C . LYS A 1 339 ? -0.773 6.437 31.202 1.00 37.91 339 LYS A C 1
ATOM 2781 O O . LYS A 1 339 ? -0.857 7.657 31.197 1.00 37.91 339 LYS A O 1
ATOM 2786 N N . GLU A 1 340 ? -1.766 5.587 31.451 1.00 40.22 340 GLU A N 1
ATOM 2787 C CA . GLU A 1 340 ? -3.059 5.922 32.056 1.00 40.22 340 GLU A CA 1
ATOM 2788 C C . GLU A 1 340 ? -3.802 7.106 31.427 1.00 40.22 340 GLU A C 1
ATOM 2790 O O . GLU A 1 340 ? -3.834 8.202 31.970 1.00 40.22 340 GLU A O 1
ATOM 2795 N N . GLU A 1 341 ? -4.539 6.842 30.352 1.00 39.16 341 GLU A N 1
ATOM 2796 C CA . GLU A 1 341 ? -5.785 7.566 30.113 1.00 39.16 341 GLU A CA 1
ATOM 2797 C C . GLU A 1 341 ? -6.861 6.551 29.736 1.00 39.16 341 GLU A C 1
ATOM 2799 O O . GLU A 1 341 ? -6.706 5.763 28.801 1.00 39.16 341 GLU A O 1
ATOM 2804 N N . VAL A 1 342 ? -7.954 6.542 30.500 1.00 38.62 342 VAL A N 1
ATOM 2805 C CA . VAL A 1 342 ? -9.172 5.828 30.122 1.00 38.62 342 VAL A CA 1
ATOM 2806 C C . VAL A 1 342 ? -9.654 6.454 28.820 1.00 38.62 342 VAL A C 1
ATOM 2808 O O . VAL A 1 342 ? -10.089 7.604 28.780 1.00 38.62 342 VAL A O 1
ATOM 2811 N N . PHE A 1 343 ? -9.524 5.711 27.731 1.00 41.34 343 PHE A N 1
ATOM 2812 C CA . PHE A 1 343 ? -9.943 6.165 26.421 1.00 41.34 343 PHE A CA 1
ATOM 2813 C C . PHE A 1 343 ? -11.459 6.015 26.281 1.00 41.34 343 PHE A C 1
ATOM 2815 O O . PHE A 1 343 ? -11.941 4.969 25.862 1.00 41.34 343 PHE A O 1
ATOM 2822 N N . ASP A 1 344 ? -12.214 7.060 26.612 1.00 41.50 344 ASP A N 1
ATOM 2823 C CA . ASP A 1 344 ? -13.639 7.110 26.278 1.00 41.50 344 ASP A CA 1
ATOM 2824 C C . ASP A 1 344 ? -13.827 7.414 24.775 1.00 41.50 344 ASP A C 1
ATOM 2826 O O . ASP A 1 344 ? -13.052 8.174 24.176 1.00 41.50 344 ASP A O 1
ATOM 2830 N N . TRP A 1 345 ? -14.852 6.818 24.154 1.00 44.47 345 TRP A N 1
ATOM 2831 C CA . TRP A 1 345 ? -15.177 6.947 22.726 1.00 44.47 345 TRP A CA 1
ATOM 2832 C C . TRP A 1 345 ? -15.361 8.406 22.296 1.00 44.47 345 TRP A C 1
ATOM 2834 O O . TRP A 1 345 ? -15.024 8.763 21.165 1.00 44.47 345 TRP A O 1
ATOM 2844 N N . ASP A 1 346 ? -15.840 9.246 23.215 1.00 41.94 346 ASP A N 1
ATOM 2845 C CA . ASP A 1 346 ? -16.091 10.671 23.001 1.00 41.94 346 ASP A CA 1
ATOM 2846 C C . ASP A 1 346 ? -14.873 11.572 23.323 1.00 41.94 346 ASP A C 1
ATOM 2848 O O . ASP A 1 346 ? -14.925 12.779 23.076 1.00 41.94 346 ASP A O 1
ATOM 2852 N N . THR A 1 347 ? -13.751 11.027 23.822 1.00 45.09 347 THR A N 1
ATOM 2853 C CA . THR A 1 347 ? -12.578 11.832 24.220 1.00 45.09 347 THR A CA 1
ATOM 2854 C C . THR A 1 347 ? -11.578 12.000 23.063 1.00 45.09 347 THR A C 1
ATOM 2856 O O . THR A 1 347 ? -11.071 10.997 22.535 1.00 45.09 347 THR A O 1
ATOM 2859 N N . PRO A 1 348 ? -11.251 13.248 22.654 1.00 44.09 348 PRO A N 1
ATOM 2860 C CA . PRO A 1 348 ? -10.210 13.524 21.664 1.00 44.09 348 PRO A CA 1
ATOM 2861 C C . PRO A 1 348 ? -8.849 12.995 22.132 1.00 44.09 348 PRO A C 1
ATOM 2863 O O . PRO A 1 348 ? -8.503 13.135 23.300 1.00 44.09 348 PRO A O 1
ATOM 2866 N N . LEU A 1 349 ? -8.044 12.435 21.222 1.00 43.12 349 LEU A N 1
ATOM 2867 C CA . LEU A 1 349 ? -6.649 12.095 21.533 1.00 43.12 349 LEU A CA 1
ATOM 2868 C C . LEU A 1 349 ? -5.891 13.367 21.957 1.00 43.12 349 LEU A C 1
ATOM 2870 O O . LEU A 1 349 ? -5.937 14.351 21.208 1.00 43.12 349 LEU A O 1
ATOM 2874 N N . PRO A 1 350 ? -5.151 13.354 23.082 1.00 45.12 350 PRO A N 1
ATOM 2875 C CA . PRO A 1 350 ? -4.241 14.440 23.418 1.00 45.12 350 PRO A CA 1
ATOM 2876 C C . PRO A 1 350 ? -3.284 14.737 22.258 1.00 45.12 350 PRO A C 1
ATOM 2878 O O . PRO A 1 350 ? -2.830 13.828 21.555 1.00 45.12 350 PRO A O 1
ATOM 2881 N N . GLN A 1 351 ? -2.961 16.016 22.056 1.00 43.91 351 GLN A N 1
ATOM 2882 C CA . GLN A 1 351 ? -2.191 16.511 20.905 1.00 43.91 351 GLN A CA 1
ATOM 2883 C C . GLN A 1 351 ? -0.851 15.771 20.713 1.00 43.91 351 GLN A C 1
ATOM 2885 O O . GLN A 1 351 ? -0.493 15.405 19.595 1.00 43.91 351 GLN A O 1
ATOM 2890 N N . VAL A 1 352 ? -0.170 15.449 21.816 1.00 40.19 352 VAL A N 1
ATOM 2891 C CA . VAL A 1 352 ? 1.101 14.701 21.849 1.00 40.19 352 VAL A CA 1
ATOM 2892 C C . VAL A 1 352 ? 0.957 13.287 21.261 1.00 40.19 352 VAL A C 1
ATOM 2894 O O . VAL A 1 352 ? 1.846 12.774 20.574 1.00 40.19 352 VAL A O 1
ATOM 2897 N N . HIS A 1 353 ? -0.191 12.649 21.485 1.00 44.97 353 HIS A N 1
ATOM 2898 C CA . HIS A 1 353 ? -0.490 11.319 20.960 1.00 44.97 353 HIS A CA 1
ATOM 2899 C C . HIS A 1 353 ? -0.979 11.396 19.526 1.00 44.97 353 HIS A C 1
ATOM 2901 O O . HIS A 1 353 ? -0.567 10.565 18.724 1.00 44.97 353 HIS A O 1
ATOM 2907 N N . LYS A 1 354 ? -1.756 12.425 19.162 1.00 43.69 354 LYS A N 1
ATOM 2908 C CA . LYS A 1 354 ? -2.077 12.693 17.756 1.00 43.69 354 LYS A CA 1
ATOM 2909 C C . LYS A 1 354 ? -0.798 12.788 16.926 1.00 43.69 354 LYS A C 1
ATOM 2911 O O . LYS A 1 354 ? -0.747 12.192 15.865 1.00 43.69 354 LYS A O 1
ATOM 2916 N N . GLU A 1 355 ? 0.248 13.445 17.414 1.00 42.41 355 GLU A N 1
ATOM 2917 C CA . GLU A 1 355 ? 1.526 13.580 16.702 1.00 42.41 355 GLU A CA 1
ATOM 2918 C C . GLU A 1 355 ? 2.321 12.270 16.617 1.00 42.41 355 GLU A C 1
ATOM 2920 O O . GLU A 1 355 ? 2.805 11.934 15.538 1.00 42.41 355 GLU A O 1
ATOM 2925 N N . SER A 1 356 ? 2.392 11.486 17.698 1.00 41.00 356 SER A N 1
ATOM 2926 C CA . SER A 1 356 ? 3.049 10.163 17.689 1.00 41.00 356 SER A CA 1
ATOM 2927 C C . SER A 1 356 ? 2.321 9.162 16.780 1.00 41.00 356 SER A C 1
ATOM 2929 O O . SER A 1 356 ? 2.943 8.466 15.980 1.00 41.00 356 SER A O 1
ATOM 2931 N N . TRP A 1 357 ? 0.986 9.159 16.812 1.00 46.44 357 TRP A N 1
ATOM 2932 C CA . TRP A 1 357 ? 0.144 8.363 15.916 1.00 46.44 357 TRP A CA 1
ATOM 2933 C C . TRP A 1 357 ? 0.210 8.854 14.469 1.00 46.44 357 TRP A C 1
ATOM 2935 O O . TRP A 1 357 ? 0.319 8.042 13.554 1.00 46.44 357 TRP A O 1
ATOM 2945 N N . MET A 1 358 ? 0.230 10.172 14.247 1.00 44.41 358 MET A N 1
ATOM 2946 C CA . MET A 1 358 ? 0.462 10.774 12.931 1.00 44.41 358 MET A CA 1
ATOM 2947 C C . MET A 1 358 ? 1.872 10.470 12.406 1.00 44.41 358 MET A C 1
ATOM 2949 O O . MET A 1 358 ? 2.084 10.494 11.198 1.00 44.41 358 MET A O 1
ATOM 2953 N N . ARG A 1 359 ? 2.836 10.138 13.273 1.00 42.81 359 ARG A N 1
ATOM 2954 C CA . ARG A 1 359 ? 4.181 9.675 12.896 1.00 42.81 359 ARG A CA 1
ATOM 2955 C C . ARG A 1 359 ? 4.162 8.240 12.370 1.00 42.81 359 ARG A C 1
ATOM 2957 O O . ARG A 1 359 ? 4.629 8.007 11.263 1.00 42.81 359 ARG A O 1
ATOM 2964 N N . ILE A 1 360 ? 3.509 7.321 13.090 1.00 41.03 360 ILE A N 1
ATOM 2965 C CA . ILE A 1 360 ? 3.240 5.940 12.627 1.00 41.03 360 ILE A CA 1
ATOM 2966 C C . ILE A 1 360 ? 2.464 5.950 11.295 1.00 41.03 360 ILE A C 1
ATOM 2968 O O . ILE A 1 360 ? 2.686 5.119 10.417 1.00 41.03 360 ILE A O 1
ATOM 2972 N N . TYR A 1 361 ? 1.564 6.920 11.147 1.00 42.97 361 TYR A N 1
ATOM 2973 C CA . TYR A 1 361 ? 0.722 7.164 9.980 1.00 42.97 361 TYR A CA 1
ATOM 2974 C C . TYR A 1 361 ? 1.453 7.838 8.801 1.00 42.97 361 TYR A C 1
ATOM 2976 O O . TYR A 1 361 ? 1.204 7.483 7.656 1.00 42.97 361 TYR A O 1
ATOM 2984 N N . SER A 1 362 ? 2.361 8.788 9.050 1.00 39.91 362 SER A N 1
ATOM 2985 C CA . SER A 1 362 ? 3.110 9.515 8.004 1.00 39.91 362 SER A CA 1
ATOM 2986 C C . SER A 1 362 ? 4.303 8.737 7.455 1.00 39.91 362 SER A C 1
ATOM 2988 O O . SER A 1 362 ? 4.683 8.957 6.308 1.00 39.91 362 SER A O 1
ATOM 2990 N N . ASP A 1 363 ? 4.836 7.780 8.216 1.00 42.19 363 ASP A N 1
ATOM 2991 C CA . ASP A 1 363 ? 5.837 6.824 7.731 1.00 42.19 363 ASP A CA 1
ATOM 2992 C C . ASP A 1 363 ? 5.254 5.787 6.742 1.00 42.19 363 ASP A C 1
ATOM 2994 O O . ASP A 1 363 ? 6.011 5.016 6.145 1.00 42.19 363 ASP A O 1
ATOM 2998 N N . LYS A 1 364 ? 3.926 5.757 6.538 1.00 41.97 364 LYS A N 1
ATOM 2999 C CA . LYS A 1 364 ? 3.229 4.841 5.621 1.00 41.97 364 LYS A CA 1
ATOM 3000 C C . LYS A 1 364 ? 2.565 5.641 4.490 1.00 41.97 364 LYS A C 1
ATOM 3002 O O . LYS A 1 364 ? 1.497 6.219 4.662 1.00 41.97 364 LYS A O 1
ATOM 3007 N N . GLU A 1 365 ? 3.232 5.702 3.334 1.00 33.94 365 GLU A N 1
ATOM 3008 C CA . GLU A 1 365 ? 2.795 6.433 2.135 1.00 33.94 365 GLU A CA 1
ATOM 3009 C C . GLU A 1 365 ? 1.306 6.204 1.796 1.00 33.94 365 GLU A C 1
ATOM 3011 O O . GLU A 1 365 ? 0.887 5.081 1.520 1.00 33.94 365 GLU A O 1
ATOM 3016 N N . GLY A 1 366 ? 0.517 7.286 1.729 1.00 33.19 366 GLY A N 1
ATOM 3017 C CA . GLY A 1 366 ? -0.639 7.324 0.825 1.00 33.19 366 GLY A CA 1
ATOM 3018 C C . GLY A 1 366 ? -2.054 7.449 1.395 1.00 33.19 366 GLY A C 1
ATOM 3019 O O . GLY A 1 366 ? -2.989 7.263 0.624 1.00 33.19 366 GLY A O 1
ATOM 3020 N N . PHE A 1 367 ? -2.278 7.828 2.657 1.00 29.28 367 PHE A N 1
ATOM 3021 C CA . PHE A 1 367 ? -3.610 8.292 3.087 1.00 29.28 367 PHE A CA 1
ATOM 3022 C C . PHE A 1 367 ? -3.516 9.589 3.898 1.00 29.28 367 PHE A C 1
ATOM 3024 O O . PHE A 1 367 ? -2.702 9.723 4.802 1.00 29.28 367 PHE A O 1
ATOM 3031 N N . VAL A 1 368 ? -4.359 10.574 3.569 1.00 28.48 368 VAL A N 1
ATOM 3032 C CA . VAL A 1 368 ? -4.603 11.802 4.348 1.00 28.48 368 VAL A CA 1
ATOM 3033 C C . VAL A 1 368 ? -6.101 11.856 4.644 1.00 28.48 368 VAL A C 1
ATOM 3035 O O . VAL A 1 368 ? -6.869 12.446 3.889 1.00 28.48 368 VAL A O 1
ATOM 3038 N N . LYS A 1 369 ? -6.533 11.198 5.720 1.00 31.42 369 LYS A N 1
ATOM 3039 C CA . LYS A 1 369 ? -7.793 11.475 6.411 1.00 31.42 369 LYS A CA 1
ATOM 3040 C C . LYS A 1 369 ? -7.567 11.289 7.907 1.00 31.42 369 LYS A C 1
ATOM 3042 O O . LYS A 1 369 ? -7.223 10.193 8.340 1.00 31.42 369 LYS A O 1
ATOM 3047 N N . ASP A 1 370 ? -7.810 12.346 8.686 1.00 32.97 370 ASP A N 1
ATOM 3048 C CA . ASP A 1 370 ? -8.083 12.200 10.117 1.00 32.97 370 ASP A CA 1
ATOM 3049 C C . ASP A 1 370 ? -9.175 11.127 10.246 1.00 32.97 370 ASP A C 1
ATOM 3051 O O . ASP A 1 370 ? -10.251 11.274 9.661 1.00 32.97 370 ASP A O 1
ATOM 3055 N N . LEU A 1 371 ? -8.887 10.024 10.938 1.00 34.25 371 LEU A N 1
ATOM 3056 C CA . LEU A 1 371 ? -9.849 8.957 11.203 1.00 34.25 371 LEU A CA 1
ATOM 3057 C C . LEU A 1 371 ? -10.414 9.153 12.622 1.00 34.25 371 LEU A C 1
ATOM 3059 O O . LEU A 1 371 ? -9.788 8.742 13.607 1.00 34.25 371 LEU A O 1
ATOM 3063 N N . PRO A 1 372 ? -11.577 9.822 12.744 1.00 37.28 372 PRO A N 1
ATOM 3064 C CA . PRO A 1 372 ? -12.409 9.850 13.935 1.00 37.28 372 PRO A CA 1
ATOM 3065 C C . PRO A 1 372 ? -12.471 8.580 14.774 1.00 37.28 372 PRO A C 1
ATOM 3067 O O . PRO A 1 372 ? -12.470 7.468 14.244 1.00 37.28 372 PRO A O 1
ATOM 3070 N N . ARG A 1 373 ? -12.656 8.754 16.087 1.00 41.38 373 ARG A N 1
ATOM 3071 C CA . ARG A 1 373 ? -13.044 7.686 17.022 1.00 41.38 373 ARG A CA 1
ATOM 3072 C C . ARG A 1 373 ? -14.407 7.053 16.761 1.00 41.38 373 ARG A C 1
ATOM 3074 O O . ARG A 1 373 ? -14.579 5.903 17.125 1.00 41.38 373 ARG A O 1
ATOM 3081 N N . CYS A 1 374 ? -15.314 7.709 16.044 1.00 35.59 374 CYS A N 1
ATOM 3082 C CA . CYS A 1 374 ? -16.702 7.255 15.912 1.00 35.59 374 CYS A CA 1
ATOM 3083 C C . CYS A 1 374 ? -17.099 6.693 14.530 1.00 35.59 374 CYS A C 1
ATOM 3085 O O . CYS A 1 374 ? -18.289 6.527 14.260 1.00 35.59 374 CYS A O 1
ATOM 3087 N N . LEU A 1 375 ? -16.164 6.481 13.599 1.00 31.66 375 LEU A N 1
ATOM 3088 C CA . LEU A 1 375 ? -16.535 5.875 12.321 1.00 31.66 375 LEU A CA 1
ATOM 3089 C C . LEU A 1 375 ? -16.844 4.399 12.564 1.00 31.66 375 LEU A C 1
ATOM 3091 O O . LEU A 1 375 ? -15.921 3.603 12.664 1.00 31.66 375 LEU A O 1
ATOM 3095 N N . CYS A 1 376 ? -18.127 4.043 12.637 1.00 38.97 376 CYS A N 1
ATOM 3096 C CA . CYS A 1 376 ? -18.604 2.781 12.086 1.00 38.97 376 CYS A CA 1
ATOM 3097 C C . CYS A 1 376 ? -20.126 2.709 11.994 1.00 38.97 376 CYS A C 1
ATOM 3099 O O . CYS A 1 376 ? -20.847 2.806 12.982 1.00 38.97 376 CYS A O 1
ATOM 3101 N N . THR A 1 377 ? -20.583 2.448 10.781 1.00 42.44 377 THR A N 1
ATOM 3102 C CA . THR A 1 377 ? -21.869 1.849 10.453 1.00 42.44 377 THR A CA 1
ATOM 3103 C C . THR A 1 377 ? -21.786 0.338 10.699 1.00 42.44 377 THR A C 1
ATOM 3105 O O . THR A 1 377 ? -20.857 -0.295 10.204 1.00 42.44 377 THR A O 1
ATOM 3108 N N . LYS A 1 378 ? -22.747 -0.243 11.437 1.00 35.28 378 LYS A N 1
ATOM 3109 C CA . LYS A 1 378 ? -23.032 -1.689 11.634 1.00 35.28 378 LYS A CA 1
ATOM 3110 C C . LYS A 1 378 ? -21.917 -2.584 12.227 1.00 35.28 378 LYS A C 1
ATOM 3112 O O . LYS A 1 378 ? -22.201 -3.441 13.054 1.00 35.28 378 LYS A O 1
ATOM 3117 N N . HIS A 1 379 ? -20.647 -2.406 11.858 1.00 36.91 379 HIS A N 1
ATOM 3118 C CA . HIS A 1 379 ? -19.520 -3.238 12.295 1.00 36.91 379 HIS A CA 1
ATOM 3119 C C . HIS A 1 379 ? -19.107 -2.969 13.751 1.00 36.91 379 HIS A C 1
ATOM 3121 O O . HIS A 1 379 ? -18.877 -3.926 14.483 1.00 36.91 379 HIS A O 1
ATOM 3127 N N . THR A 1 380 ? -19.072 -1.706 14.202 1.00 44.88 380 THR A N 1
ATOM 3128 C CA . THR A 1 380 ? -18.797 -1.383 15.621 1.00 44.88 380 THR A CA 1
ATOM 3129 C C . THR A 1 380 ? -19.917 -1.829 16.544 1.00 44.88 380 THR A C 1
ATOM 3131 O O . THR A 1 380 ? -19.618 -2.282 17.636 1.00 44.88 380 THR A O 1
ATOM 3134 N N . GLU A 1 381 ? -21.180 -1.783 16.118 1.00 46.28 381 GLU A N 1
ATOM 3135 C CA . GLU A 1 381 ? -22.282 -2.355 16.905 1.00 46.28 381 GLU A CA 1
ATOM 3136 C C . GLU A 1 381 ? -22.105 -3.867 17.066 1.00 46.28 381 GLU A C 1
ATOM 3138 O O . GLU A 1 381 ? -22.111 -4.363 18.186 1.00 46.28 381 GLU A O 1
ATOM 3143 N N . ILE A 1 382 ? -21.834 -4.598 15.976 1.00 42.59 382 ILE A N 1
ATOM 3144 C CA . ILE A 1 382 ? -21.569 -6.045 16.029 1.00 42.59 382 ILE A CA 1
ATOM 3145 C C . ILE A 1 382 ? -20.357 -6.359 16.922 1.00 42.59 382 ILE A C 1
ATOM 3147 O O . ILE A 1 382 ? -20.409 -7.293 17.722 1.00 42.59 382 ILE A O 1
ATOM 3151 N N . LEU A 1 383 ? -19.271 -5.590 16.806 1.00 43.12 383 LEU A N 1
ATOM 3152 C CA . LEU A 1 383 ? -18.058 -5.755 17.613 1.00 43.12 383 LEU A CA 1
ATOM 3153 C C . LEU A 1 383 ? -18.305 -5.448 19.094 1.00 43.12 383 LEU A C 1
ATOM 3155 O O . LEU A 1 383 ? -17.942 -6.257 19.940 1.00 43.12 383 LEU A O 1
ATOM 3159 N N . VAL A 1 384 ? -18.973 -4.341 19.419 1.00 47.50 384 VAL A N 1
ATOM 3160 C CA . VAL A 1 384 ? -19.301 -3.970 20.803 1.00 47.50 384 VAL A CA 1
ATOM 3161 C C . VAL A 1 384 ? -20.300 -4.947 21.413 1.00 47.50 384 VAL A C 1
ATOM 3163 O O . VAL A 1 384 ? -20.129 -5.329 22.562 1.00 47.50 384 VAL A O 1
ATOM 3166 N N . CYS A 1 385 ? -21.289 -5.434 20.659 1.00 48.12 385 CYS A N 1
ATOM 3167 C CA . CYS A 1 385 ? -22.177 -6.501 21.119 1.00 48.12 385 CYS A CA 1
ATOM 3168 C C . CYS A 1 385 ? -21.403 -7.790 21.429 1.00 48.12 385 CYS A C 1
ATOM 3170 O O . CYS A 1 385 ? -21.642 -8.401 22.468 1.00 48.12 385 CYS A O 1
ATOM 3172 N N . ARG A 1 386 ? -20.445 -8.193 20.578 1.00 45.53 386 ARG A N 1
ATOM 3173 C CA . ARG A 1 386 ? -19.576 -9.354 20.855 1.00 45.53 386 ARG A CA 1
ATOM 3174 C C . ARG A 1 386 ? -18.699 -9.146 22.088 1.00 45.53 386 ARG A C 1
ATOM 3176 O O . ARG A 1 386 ? -18.487 -10.098 22.829 1.00 45.53 386 ARG A O 1
ATOM 3183 N N . VAL A 1 387 ? -18.197 -7.933 22.302 1.00 44.22 387 VAL A N 1
ATOM 3184 C CA . VAL A 1 387 ? -17.341 -7.596 23.449 1.00 44.22 387 VAL A CA 1
ATOM 3185 C C . VAL A 1 387 ? -18.162 -7.538 24.732 1.00 44.22 387 VAL A C 1
ATOM 3187 O O . VAL A 1 387 ? -17.810 -8.201 25.695 1.00 44.22 387 VAL A O 1
ATOM 3190 N N . ASN A 1 388 ? -19.317 -6.872 24.725 1.00 53.81 388 ASN A N 1
ATOM 3191 C CA . ASN A 1 388 ? -20.246 -6.840 25.858 1.00 53.81 388 ASN A CA 1
ATOM 3192 C C . ASN A 1 388 ? -20.767 -8.231 26.236 1.00 53.81 388 ASN A C 1
ATOM 3194 O O . ASN A 1 388 ? -21.077 -8.466 27.397 1.00 53.81 388 ASN A O 1
ATOM 3198 N N . ALA A 1 389 ? -20.845 -9.165 25.283 1.00 54.25 389 ALA A N 1
ATOM 3199 C CA . ALA A 1 389 ? -21.156 -10.564 25.573 1.00 54.25 389 ALA A CA 1
ATOM 3200 C C . ALA A 1 389 ? -20.012 -11.309 26.294 1.00 54.25 389 ALA A C 1
ATOM 3202 O O . ALA A 1 389 ? -20.247 -12.368 26.872 1.00 54.25 389 ALA A O 1
ATOM 3203 N N . ARG A 1 390 ? -18.782 -10.784 26.245 1.00 44.25 390 ARG A N 1
ATOM 3204 C CA . ARG A 1 390 ? -17.567 -11.376 26.828 1.00 44.25 390 ARG A CA 1
ATOM 3205 C C . ARG A 1 390 ? -17.076 -10.647 28.083 1.00 44.25 390 ARG A C 1
ATOM 3207 O O . ARG A 1 390 ? -16.283 -11.215 28.826 1.00 44.25 390 ARG A O 1
ATOM 3214 N N . THR A 1 391 ? -17.539 -9.426 28.350 1.00 43.97 391 THR A N 1
ATOM 3215 C CA . THR A 1 391 ? -17.074 -8.600 29.473 1.00 43.97 391 THR A CA 1
ATOM 3216 C C . THR A 1 391 ? -18.100 -8.513 30.607 1.00 43.97 391 THR A C 1
ATOM 3218 O O . THR A 1 391 ? -19.304 -8.444 30.389 1.00 43.97 391 THR A O 1
ATOM 3221 N N . GLN A 1 392 ? -17.629 -8.451 31.861 1.00 41.62 392 GLN A N 1
ATOM 3222 C CA . GLN A 1 392 ? -18.498 -8.183 33.024 1.00 41.62 392 GLN A CA 1
ATOM 3223 C C . GLN A 1 392 ? -19.022 -6.735 33.065 1.00 41.62 392 GLN A C 1
ATOM 3225 O O . GLN A 1 392 ? -19.996 -6.447 33.756 1.00 41.62 392 GLN A O 1
ATOM 3230 N N . HIS A 1 393 ? -18.361 -5.814 32.357 1.00 40.81 393 HIS A N 1
ATOM 3231 C CA . HIS A 1 393 ? -18.730 -4.402 32.289 1.00 40.81 393 HIS A CA 1
ATOM 3232 C C . HIS A 1 393 ? -19.135 -4.071 30.855 1.00 40.81 393 HIS A C 1
ATOM 3234 O O . HIS A 1 393 ? -18.291 -4.069 29.959 1.00 40.81 393 HIS A O 1
ATOM 3240 N N . SER A 1 394 ? -20.420 -3.775 30.649 1.00 43.41 394 SER A N 1
ATOM 3241 C CA . SER A 1 394 ? -20.935 -3.377 29.340 1.00 43.41 394 SER A CA 1
ATOM 3242 C C . SER A 1 394 ? -20.300 -2.055 28.913 1.00 43.41 394 SER A C 1
ATOM 3244 O O . SER A 1 394 ? -20.503 -1.022 29.552 1.00 43.41 394 SER A O 1
ATOM 3246 N N . ILE A 1 395 ? -19.584 -2.076 27.794 1.00 46.41 395 ILE A N 1
ATOM 3247 C CA . ILE A 1 395 ? -19.205 -0.885 27.044 1.00 46.41 395 ILE A CA 1
ATOM 3248 C C . ILE A 1 395 ? -20.507 -0.268 26.533 1.00 46.41 395 ILE A C 1
ATOM 3250 O O . ILE A 1 395 ? -21.192 -0.836 25.677 1.00 46.41 395 ILE A O 1
ATOM 3254 N N . LYS A 1 396 ? -20.888 0.876 27.100 1.00 49.41 396 LYS A N 1
ATOM 3255 C CA . LYS A 1 396 ? -21.995 1.673 26.580 1.00 49.41 396 LYS A CA 1
ATOM 3256 C C . LYS A 1 396 ? -21.470 2.510 25.422 1.00 49.41 396 LYS A C 1
ATOM 3258 O O . LYS A 1 396 ? -20.556 3.311 25.595 1.00 49.41 396 LYS A O 1
ATOM 3263 N N . LEU A 1 397 ? -22.035 2.296 24.238 1.00 50.50 397 LEU A N 1
ATOM 3264 C CA . LEU A 1 397 ? -21.864 3.217 23.117 1.00 50.50 397 LEU A CA 1
ATOM 3265 C C . LEU A 1 397 ? -22.522 4.561 23.460 1.00 50.50 397 LEU A C 1
ATOM 3267 O O . LEU A 1 397 ? -23.302 4.648 24.407 1.00 50.50 397 LEU A O 1
ATOM 3271 N N . SER A 1 398 ? -22.216 5.613 22.693 1.00 54.66 398 SER A N 1
ATOM 3272 C CA . SER A 1 398 ? -22.854 6.923 22.883 1.00 54.66 398 SER A CA 1
ATOM 3273 C C . SER A 1 398 ? -24.378 6.782 22.967 1.00 54.66 398 SER A C 1
ATOM 3275 O O . SER A 1 398 ? -24.932 5.963 22.233 1.00 54.66 398 SER A O 1
ATOM 3277 N N . SER A 1 399 ? -25.060 7.633 23.740 1.00 58.34 399 SER A N 1
ATOM 3278 C CA . SER A 1 399 ? -26.533 7.637 23.843 1.00 58.34 399 SER A CA 1
ATOM 3279 C C . SER A 1 399 ? -27.255 7.685 22.485 1.00 58.34 399 SER A C 1
ATOM 3281 O O . SER A 1 399 ? -28.378 7.215 22.360 1.00 58.34 399 SER A O 1
ATOM 3283 N N . LEU A 1 400 ? -26.592 8.189 21.434 1.00 54.09 400 LEU A N 1
ATOM 3284 C CA . LEU A 1 400 ? -27.078 8.184 20.046 1.00 54.09 400 LEU A CA 1
ATOM 3285 C C . LEU A 1 400 ? -27.305 6.781 19.450 1.00 54.09 400 LEU A C 1
ATOM 3287 O O . LEU A 1 400 ? -27.971 6.679 18.424 1.00 54.09 400 LEU A O 1
ATOM 3291 N N . LEU A 1 401 ? -26.727 5.736 20.048 1.00 53.91 401 LEU A N 1
ATOM 3292 C CA . LEU A 1 401 ? -26.768 4.341 19.594 1.00 53.91 401 LEU A CA 1
ATOM 3293 C C . LEU A 1 401 ? -27.641 3.450 20.503 1.00 53.91 401 LEU A C 1
ATOM 3295 O O . LEU A 1 401 ? -27.750 2.247 20.270 1.00 53.91 401 LEU A O 1
ATOM 3299 N N . GLU A 1 402 ? -28.277 4.010 21.539 1.00 54.81 402 GLU A N 1
ATOM 3300 C CA . GLU A 1 402 ? -29.213 3.265 22.387 1.00 54.81 402 GLU A CA 1
ATOM 3301 C C . GLU A 1 402 ? -30.509 2.957 21.602 1.00 54.81 402 GLU A C 1
ATOM 3303 O O . GLU A 1 402 ? -31.190 3.866 21.132 1.00 54.81 402 GLU A O 1
ATOM 3308 N N . GLY A 1 403 ? -30.856 1.668 21.446 1.00 53.38 403 GLY A N 1
ATOM 3309 C CA . GLY A 1 403 ? -32.137 1.222 20.863 1.00 53.38 403 GLY A CA 1
ATOM 3310 C C . GLY A 1 403 ? -32.091 0.506 19.502 1.00 53.38 403 GLY A C 1
ATOM 3311 O O . GLY A 1 403 ? -33.142 0.119 19.002 1.00 53.38 403 GLY A O 1
ATOM 3312 N N . VAL A 1 404 ? -30.918 0.256 18.907 1.00 53.25 404 VAL A N 1
ATOM 3313 C CA . VAL A 1 404 ? -30.769 -0.396 17.576 1.00 53.25 404 VAL A CA 1
ATOM 3314 C C . VAL A 1 404 ? -30.918 -1.938 17.637 1.00 53.25 404 VAL A C 1
ATOM 3316 O O . VAL A 1 404 ? -30.338 -2.679 16.855 1.00 53.25 404 VAL A O 1
ATOM 3319 N N . MET A 1 405 ? -31.690 -2.477 18.589 1.00 45.47 405 MET A N 1
ATOM 3320 C CA . MET A 1 405 ? -31.679 -3.915 18.922 1.00 45.47 405 MET A CA 1
ATOM 3321 C C . MET A 1 405 ? -32.460 -4.848 17.973 1.00 45.47 405 MET A C 1
ATOM 3323 O O . MET A 1 405 ? -32.534 -6.045 18.254 1.00 45.47 405 MET A O 1
ATOM 3327 N N . GLU A 1 406 ? -33.025 -4.383 16.854 1.00 46.34 406 GLU A N 1
ATOM 3328 C CA . GLU A 1 406 ? -33.843 -5.256 15.996 1.00 46.34 406 GLU A CA 1
ATOM 3329 C C . GLU A 1 406 ? -33.112 -5.807 14.757 1.00 46.34 406 GLU A C 1
ATOM 3331 O O . GLU A 1 406 ? -32.739 -5.114 13.811 1.00 46.34 406 GLU A O 1
ATOM 3336 N N . ASN A 1 407 ? -32.942 -7.132 14.802 1.00 50.31 407 ASN A N 1
ATOM 3337 C CA . ASN A 1 407 ? -32.207 -8.022 13.907 1.00 50.31 407 ASN A CA 1
ATOM 3338 C C . ASN A 1 407 ? -32.761 -8.113 12.472 1.00 50.31 407 ASN A C 1
ATOM 3340 O O . ASN A 1 407 ? -33.317 -9.142 12.090 1.00 50.31 407 ASN A O 1
ATOM 3344 N N . ASN A 1 408 ? -32.526 -7.119 11.613 1.00 45.75 408 ASN A N 1
ATOM 3345 C CA . ASN A 1 408 ? -32.597 -7.358 10.166 1.00 45.75 408 ASN A CA 1
ATOM 3346 C C . ASN A 1 408 ? -31.350 -6.854 9.427 1.00 45.75 408 ASN A C 1
ATOM 3348 O O . ASN A 1 408 ? -31.240 -5.726 8.954 1.00 45.75 408 ASN A O 1
ATOM 3352 N N . LEU A 1 409 ? -30.377 -7.760 9.302 1.00 53.28 409 LEU A N 1
ATOM 3353 C CA . LEU A 1 409 ? -29.040 -7.521 8.753 1.00 53.28 409 LEU A CA 1
ATOM 3354 C C . LEU A 1 409 ? -29.008 -7.160 7.254 1.00 53.28 409 LEU A C 1
ATOM 3356 O O . LEU A 1 409 ? -27.984 -6.654 6.799 1.00 53.28 409 LEU A O 1
ATOM 3360 N N . ALA A 1 410 ? -30.095 -7.344 6.498 1.00 52.31 410 ALA A N 1
ATOM 3361 C CA . ALA A 1 410 ? -30.067 -7.271 5.033 1.00 52.31 410 ALA A CA 1
ATOM 3362 C C . ALA A 1 410 ? -30.381 -5.894 4.413 1.00 52.31 410 ALA A C 1
ATOM 3364 O O . ALA A 1 410 ? -30.018 -5.665 3.261 1.00 52.31 410 ALA A O 1
ATOM 3365 N N . LYS A 1 411 ? -31.048 -4.970 5.121 1.00 53.88 411 LYS A N 1
ATOM 3366 C CA . LYS A 1 411 ? -31.420 -3.652 4.567 1.00 53.88 411 LYS A CA 1
ATOM 3367 C C . LYS A 1 411 ? -31.169 -2.544 5.578 1.00 53.88 411 LYS A C 1
ATOM 3369 O O . LYS A 1 411 ? -31.465 -2.721 6.751 1.00 53.88 411 LYS A O 1
ATOM 3374 N N . ILE A 1 412 ? -30.615 -1.429 5.101 1.00 58.34 412 ILE A N 1
ATOM 3375 C CA . ILE A 1 412 ? -30.399 -0.237 5.921 1.00 58.34 412 ILE A CA 1
ATOM 3376 C C . ILE A 1 412 ? -31.759 0.427 6.166 1.00 58.34 412 ILE A C 1
ATOM 3378 O O . ILE A 1 412 ? -32.483 0.706 5.207 1.00 58.34 412 ILE A O 1
ATOM 3382 N N . SER A 1 413 ? -32.117 0.664 7.425 1.00 67.31 413 SER A N 1
ATOM 3383 C CA . SER A 1 413 ? -33.369 1.329 7.789 1.00 67.31 413 SER A CA 1
ATOM 3384 C C . SER A 1 413 ? -33.232 2.859 7.756 1.00 67.31 413 SER A C 1
ATOM 3386 O O . SER A 1 413 ? -32.142 3.424 7.868 1.00 67.31 413 SER A O 1
ATOM 3388 N N . GLY A 1 414 ? -34.356 3.571 7.627 1.00 64.94 414 GLY A N 1
ATOM 3389 C CA . GLY A 1 414 ? -34.354 5.038 7.701 1.00 64.94 414 GLY A CA 1
ATOM 3390 C C . GLY A 1 414 ? -33.873 5.570 9.058 1.00 64.94 414 GLY A C 1
ATOM 3391 O O . GLY A 1 414 ? -33.250 6.630 9.118 1.00 64.94 414 GLY A O 1
ATOM 3392 N N . THR A 1 415 ? -34.104 4.818 10.139 1.00 65.00 415 THR A N 1
ATOM 3393 C CA . THR A 1 415 ? -33.628 5.165 11.484 1.00 65.00 415 THR A CA 1
ATOM 3394 C C . THR A 1 415 ? -32.114 5.012 11.596 1.00 65.00 415 THR A C 1
ATOM 3396 O O . THR A 1 415 ? -31.460 5.921 12.103 1.00 65.00 415 THR A O 1
ATOM 3399 N N . GLU A 1 416 ? -31.536 3.945 11.037 1.00 63.59 416 GLU A N 1
ATOM 3400 C CA . GLU A 1 416 ? -30.081 3.757 10.953 1.00 63.59 416 GLU A CA 1
ATOM 3401 C C . GLU A 1 416 ? -29.409 4.900 10.171 1.00 63.59 416 GLU A C 1
ATOM 3403 O O . GLU A 1 416 ? -28.385 5.427 10.605 1.00 63.59 416 GLU A O 1
ATOM 3408 N N . ILE A 1 417 ? -30.002 5.348 9.055 1.00 66.69 417 ILE A N 1
ATOM 3409 C CA . ILE A 1 417 ? -29.488 6.488 8.267 1.00 66.69 417 ILE A CA 1
ATOM 3410 C C . ILE A 1 417 ? -29.535 7.785 9.083 1.00 66.69 417 ILE A C 1
ATOM 3412 O O . ILE A 1 417 ? -28.567 8.552 9.089 1.00 66.69 417 ILE A O 1
ATOM 3416 N N . ALA A 1 418 ? -30.637 8.035 9.793 1.00 69.62 418 ALA A N 1
ATOM 3417 C CA . ALA A 1 418 ? -30.790 9.226 10.625 1.00 69.62 418 ALA A CA 1
ATOM 3418 C C . ALA A 1 418 ? -29.775 9.252 11.783 1.00 69.62 418 ALA A C 1
ATOM 3420 O O . ALA A 1 418 ? -29.169 10.293 12.055 1.00 69.62 418 ALA A O 1
ATOM 3421 N N . ILE A 1 419 ? -29.546 8.106 12.429 1.00 68.62 419 ILE A N 1
ATOM 3422 C CA . ILE A 1 419 ? -28.543 7.944 13.490 1.00 68.62 419 ILE A CA 1
ATOM 3423 C C . ILE A 1 419 ? -27.134 8.146 12.927 1.00 68.62 419 ILE A C 1
ATOM 3425 O O . ILE A 1 419 ? -26.367 8.948 13.464 1.00 68.62 419 ILE A O 1
ATOM 3429 N N . ALA A 1 420 ? -26.806 7.503 11.803 1.00 69.25 420 ALA A N 1
ATOM 3430 C CA . ALA A 1 420 ? -25.514 7.667 11.143 1.00 69.25 420 ALA A CA 1
ATOM 3431 C C . ALA A 1 420 ? -25.240 9.139 10.796 1.00 69.25 420 ALA A C 1
ATOM 3433 O O . ALA A 1 420 ? -24.144 9.640 11.048 1.00 69.25 420 ALA A O 1
ATOM 3434 N N . CYS A 1 421 ? -26.244 9.869 10.299 1.00 74.44 421 CYS A N 1
ATOM 3435 C CA . CYS A 1 421 ? -26.125 11.301 10.035 1.00 74.44 421 CYS A CA 1
ATOM 3436 C C . CYS A 1 421 ? -25.787 12.094 11.309 1.00 74.44 421 CYS A C 1
ATOM 3438 O O . CYS A 1 421 ? -24.861 12.907 11.300 1.00 74.44 421 CYS A O 1
ATOM 3440 N N . LYS A 1 422 ? -26.485 11.839 12.423 1.00 78.06 422 LYS A N 1
ATOM 3441 C CA . LYS A 1 422 ? -26.214 12.485 13.721 1.00 78.06 422 LYS A CA 1
ATOM 3442 C C . LYS A 1 422 ? -24.794 12.207 14.213 1.00 78.06 422 LYS A C 1
ATOM 3444 O O . LYS A 1 422 ? -24.112 13.128 14.657 1.00 78.06 422 LYS A O 1
ATOM 3449 N N . ILE A 1 423 ? -24.318 10.971 14.073 1.00 71.00 423 ILE A N 1
ATOM 3450 C CA . ILE A 1 423 ? -22.956 10.570 14.453 1.00 71.00 423 ILE A CA 1
ATOM 3451 C C . ILE A 1 423 ? -21.914 11.310 13.609 1.00 71.00 423 ILE A C 1
ATOM 3453 O O . ILE A 1 423 ? -20.972 11.889 14.154 1.00 71.00 423 ILE A O 1
ATOM 3457 N N . LEU A 1 424 ? -22.099 11.352 12.286 1.00 73.06 424 LEU A N 1
ATOM 3458 C CA . LEU A 1 424 ? -21.197 12.069 11.383 1.00 73.06 424 LEU A CA 1
ATOM 3459 C C . LEU A 1 424 ? -21.123 13.562 11.721 1.00 73.06 424 LEU A C 1
ATOM 3461 O O . LEU A 1 424 ? -20.038 14.149 11.699 1.00 73.06 424 LEU A O 1
ATOM 3465 N N . VAL A 1 425 ? -22.256 14.173 12.073 1.00 80.12 425 VAL A N 1
ATOM 3466 C CA . VAL A 1 425 ? -22.295 15.576 12.489 1.00 80.12 425 VAL A CA 1
ATOM 3467 C C . VAL A 1 425 ? -21.620 15.780 13.846 1.00 80.12 425 VAL A C 1
ATOM 3469 O O . VAL A 1 425 ? -20.770 16.665 13.940 1.00 80.12 425 VAL A O 1
ATOM 3472 N N . LYS A 1 426 ? -21.902 14.952 14.866 1.00 78.38 426 LYS A N 1
ATOM 3473 C CA . LYS A 1 426 ? -21.230 15.021 16.184 1.00 78.38 426 LYS A CA 1
ATOM 3474 C C . LYS A 1 426 ? -19.716 14.968 16.013 1.00 78.38 426 LYS A C 1
ATOM 3476 O O . LYS A 1 426 ? -18.987 15.773 16.586 1.00 78.38 426 LYS A O 1
ATOM 3481 N N . GLN A 1 427 ? -19.247 14.087 15.140 1.00 68.62 427 GLN A N 1
ATOM 3482 C CA . GLN A 1 427 ? -17.830 13.960 14.862 1.00 68.62 427 GLN A CA 1
ATOM 3483 C C . GLN A 1 427 ? -17.225 15.195 14.221 1.00 68.62 427 GLN A C 1
ATOM 3485 O O . GLN A 1 427 ? -16.180 15.671 14.659 1.00 68.62 427 GLN A O 1
ATOM 3490 N N . HIS A 1 428 ? -17.877 15.704 13.178 1.00 76.19 428 HIS A N 1
ATOM 3491 C CA . HIS A 1 428 ? -17.456 16.926 12.510 1.00 76.19 428 HIS A CA 1
ATOM 3492 C C . HIS A 1 428 ? -17.356 18.086 13.511 1.00 76.19 428 HIS A C 1
ATOM 3494 O O . HIS A 1 428 ? -16.413 18.876 13.467 1.00 76.19 428 HIS A O 1
ATOM 3500 N N . GLN A 1 429 ? -18.294 18.161 14.457 1.00 82.88 429 GLN A N 1
ATOM 3501 C CA . GLN A 1 429 ? -18.278 19.157 15.524 1.00 82.88 429 GLN A CA 1
ATOM 3502 C C . GLN A 1 429 ? -17.078 18.966 16.460 1.00 82.88 429 GLN A C 1
ATOM 3504 O O . GLN A 1 429 ? -16.322 19.916 16.644 1.00 82.88 429 GLN A O 1
ATOM 3509 N N . LEU A 1 430 ? -16.834 17.752 16.962 1.00 71.75 430 LEU A N 1
ATOM 3510 C CA . LEU A 1 430 ? -15.700 17.458 17.849 1.00 71.75 430 LEU A CA 1
ATOM 3511 C C . LEU A 1 430 ? -14.337 17.724 17.195 1.00 71.75 430 LEU A C 1
ATOM 3513 O O . LEU A 1 430 ? -13.416 18.201 17.853 1.00 71.75 430 LEU A O 1
ATOM 3517 N N . THR A 1 431 ? -14.188 17.434 15.900 1.00 65.50 431 THR A N 1
ATOM 3518 C CA . THR A 1 431 ? -12.899 17.600 15.206 1.00 65.50 431 THR A CA 1
ATOM 3519 C C . THR A 1 431 ? -12.622 19.021 14.761 1.00 65.50 431 THR A C 1
ATOM 3521 O O . THR A 1 431 ? -11.463 19.403 14.620 1.00 65.50 431 THR A O 1
ATOM 3524 N N . THR A 1 432 ? -13.667 19.779 14.435 1.00 71.62 432 THR A N 1
ATOM 3525 C CA . THR A 1 432 ? -13.513 21.022 13.671 1.00 71.62 432 THR A CA 1
ATOM 3526 C C . THR A 1 432 ? -13.984 22.252 14.444 1.00 71.62 432 THR A C 1
ATOM 3528 O O . THR A 1 432 ? -13.522 23.355 14.155 1.00 71.62 432 THR A O 1
ATOM 3531 N N . ILE A 1 433 ? -14.868 22.105 15.438 1.00 79.50 433 ILE A N 1
ATOM 3532 C CA . ILE A 1 433 ? -15.353 23.223 16.254 1.00 79.50 433 ILE A CA 1
ATOM 3533 C C . ILE A 1 433 ? -14.502 23.340 17.518 1.00 79.50 433 ILE A C 1
ATOM 3535 O O . ILE A 1 433 ? -14.718 22.653 18.509 1.00 79.50 433 ILE A O 1
ATOM 3539 N N . THR A 1 434 ? -13.542 24.261 17.491 1.00 79.19 434 THR A N 1
ATOM 3540 C CA . THR A 1 434 ? -12.743 24.631 18.666 1.00 79.19 434 THR A CA 1
ATOM 3541 C C . THR A 1 434 ? -13.452 25.710 19.502 1.00 79.19 434 THR A C 1
ATOM 3543 O O . THR A 1 434 ? -14.261 26.469 18.956 1.00 79.19 434 THR A O 1
ATOM 3546 N N . PRO A 1 435 ? -13.142 25.859 20.808 1.00 76.25 435 PRO A N 1
ATOM 3547 C CA . PRO A 1 435 ? -13.750 26.900 21.647 1.00 76.25 435 PRO A CA 1
ATOM 3548 C C . PRO A 1 435 ? -13.628 28.336 21.083 1.00 76.25 435 PRO A C 1
ATOM 3550 O O . PRO A 1 435 ? -14.628 29.061 21.097 1.00 76.25 435 PRO A O 1
ATOM 3553 N N . PRO A 1 436 ? -12.484 28.760 20.497 1.00 77.38 436 PRO A N 1
ATOM 3554 C CA . PRO A 1 436 ? -12.376 30.067 19.841 1.00 77.38 436 PRO A CA 1
ATOM 3555 C C . PRO A 1 436 ? -13.292 30.212 18.619 1.00 77.38 436 PRO A C 1
ATOM 3557 O O . PRO A 1 436 ? -13.855 31.281 18.376 1.00 77.38 436 PRO A O 1
ATOM 3560 N N . LEU A 1 437 ? -13.484 29.138 17.849 1.00 79.50 437 LEU A N 1
ATOM 3561 C CA . LEU A 1 437 ? -14.375 29.157 16.693 1.00 79.50 437 LEU A CA 1
ATOM 3562 C C . LEU A 1 437 ? -15.841 29.227 17.132 1.00 79.50 437 LEU A C 1
ATOM 3564 O O . LEU A 1 437 ? -16.609 30.007 16.569 1.00 79.50 437 LEU A O 1
ATOM 3568 N N . LEU A 1 438 ? -16.220 28.486 18.175 1.00 80.12 438 LEU A N 1
ATOM 3569 C CA . LEU A 1 438 ? -17.561 28.542 18.754 1.00 80.12 438 LEU A CA 1
ATOM 3570 C C . LEU A 1 438 ? -17.902 29.958 19.252 1.00 80.12 438 LEU A C 1
ATOM 3572 O O . LEU A 1 438 ? -19.009 30.443 19.020 1.00 80.12 438 LEU A O 1
ATOM 3576 N N . GLN A 1 439 ? -16.927 30.666 19.834 1.00 78.00 439 GLN A N 1
ATOM 3577 C CA . GLN A 1 439 ? -17.060 32.075 20.218 1.00 78.00 439 GLN A CA 1
ATOM 3578 C C . GLN A 1 439 ? -17.396 32.978 19.016 1.00 78.00 439 GLN A C 1
ATOM 3580 O O . GLN A 1 439 ? -18.248 33.860 19.130 1.00 78.00 439 GLN A O 1
ATOM 3585 N N . SER A 1 440 ? -16.771 32.756 17.854 1.00 79.19 440 SER A N 1
ATOM 3586 C CA . SER A 1 440 ? -17.046 33.533 16.631 1.00 79.19 440 SER A CA 1
ATOM 3587 C C . SER A 1 440 ? -18.454 33.291 16.060 1.00 79.19 440 SER A C 1
ATOM 3589 O O . SER A 1 440 ? -19.033 34.151 15.394 1.00 79.19 440 SER A O 1
ATOM 3591 N N . LEU A 1 441 ? -19.043 32.134 16.373 1.00 80.94 441 LEU A N 1
ATOM 3592 C CA . LEU A 1 441 ? -20.371 31.715 15.928 1.00 80.94 441 LEU A CA 1
ATOM 3593 C C . LEU A 1 441 ? -21.480 32.048 16.939 1.00 80.94 441 LEU A C 1
ATOM 3595 O O . LEU A 1 441 ? -22.627 31.655 16.738 1.00 80.94 441 LEU A O 1
ATOM 3599 N N . LYS A 1 442 ? -21.179 32.816 17.995 1.00 76.31 442 LYS A N 1
ATOM 3600 C CA . LYS A 1 442 ? -22.142 33.197 19.046 1.00 76.31 442 LYS A CA 1
ATOM 3601 C C . LYS A 1 442 ? -23.432 33.833 18.531 1.00 76.31 442 LYS A C 1
ATOM 3603 O O . LYS A 1 442 ? -24.489 33.640 19.122 1.00 76.31 442 LYS A O 1
ATOM 3608 N N . HIS A 1 443 ? -23.362 34.542 17.408 1.00 80.62 443 HIS A N 1
ATOM 3609 C CA . HIS A 1 443 ? -24.519 35.157 16.757 1.00 80.62 443 HIS A CA 1
ATOM 3610 C C . HIS A 1 443 ? -25.559 34.140 16.237 1.00 80.62 443 HIS A C 1
ATOM 3612 O O . HIS A 1 443 ? -26.675 34.534 15.917 1.00 80.62 443 HIS A O 1
ATOM 3618 N N . LEU A 1 444 ? -25.219 32.846 16.158 1.00 81.12 444 LEU A N 1
ATOM 3619 C CA . LEU A 1 444 ? -26.094 31.770 15.676 1.00 81.12 444 LEU A CA 1
ATOM 3620 C C . LEU A 1 444 ? -26.887 31.057 16.788 1.00 81.12 444 LEU A C 1
ATOM 3622 O O . LEU A 1 444 ? -27.516 30.041 16.501 1.00 81.12 444 LEU A O 1
ATOM 3626 N N . ASN A 1 445 ? -26.855 31.557 18.035 1.00 84.88 445 ASN A N 1
ATOM 3627 C CA . ASN A 1 445 ? -27.589 30.999 19.184 1.00 84.88 445 ASN A CA 1
ATOM 3628 C C . ASN A 1 445 ? -27.437 29.467 19.297 1.00 84.88 445 ASN A C 1
ATOM 3630 O O . ASN A 1 445 ? -28.409 28.708 19.271 1.00 84.88 445 ASN A O 1
ATOM 3634 N N . ILE A 1 446 ? -26.182 29.018 19.337 1.00 86.94 446 ILE A N 1
ATOM 3635 C CA . ILE A 1 446 ? -25.832 27.598 19.344 1.00 86.94 446 ILE A CA 1
ATOM 3636 C C . ILE A 1 446 ? -25.963 27.057 20.766 1.00 86.94 446 ILE A C 1
ATOM 3638 O O . ILE A 1 446 ? -25.383 27.625 21.692 1.00 86.94 446 ILE 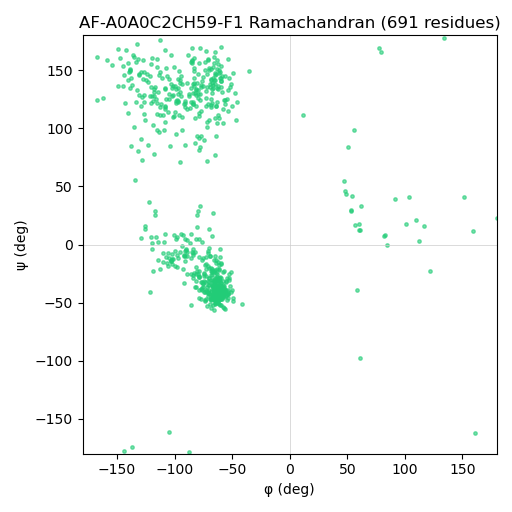A O 1
ATOM 3642 N N . LYS A 1 447 ? -26.683 25.946 20.937 1.00 85.88 447 LYS A N 1
ATOM 3643 C CA . LYS A 1 447 ? -26.750 25.212 22.209 1.00 85.88 447 LYS A CA 1
ATOM 3644 C C . LYS A 1 447 ? -26.565 23.721 21.968 1.00 85.88 447 LYS A C 1
ATOM 3646 O O . LYS A 1 447 ? -26.801 23.232 20.863 1.00 85.88 447 LYS A O 1
ATOM 3651 N N . GLN A 1 448 ? -26.135 23.022 23.007 1.00 84.38 448 GLN A N 1
ATOM 3652 C CA . GLN A 1 448 ? -25.978 21.576 22.989 1.00 84.38 448 GLN A CA 1
ATOM 3653 C C . GLN A 1 448 ? -27.320 20.902 23.308 1.00 84.38 448 GLN A C 1
ATOM 3655 O O . GLN A 1 448 ? -28.057 21.388 24.167 1.00 84.38 448 GLN A O 1
ATOM 3660 N N . ASP A 1 449 ? -27.660 19.834 22.590 1.00 82.12 449 ASP A N 1
ATOM 3661 C CA . ASP A 1 449 ? -28.841 19.015 22.876 1.00 82.12 449 ASP A CA 1
ATOM 3662 C C . ASP A 1 449 ? -28.551 17.899 23.898 1.00 82.12 449 ASP A C 1
ATOM 3664 O O . ASP A 1 449 ? -27.434 17.762 24.399 1.00 82.12 449 ASP A O 1
ATOM 3668 N N . GLN A 1 450 ? -29.568 17.086 24.202 1.00 76.19 450 GLN A N 1
ATOM 3669 C CA . GLN A 1 450 ? -29.480 15.965 25.150 1.00 76.19 450 GLN A CA 1
ATOM 3670 C C . GLN A 1 450 ? -28.460 14.888 24.737 1.00 76.19 450 GLN A C 1
ATOM 3672 O O . GLN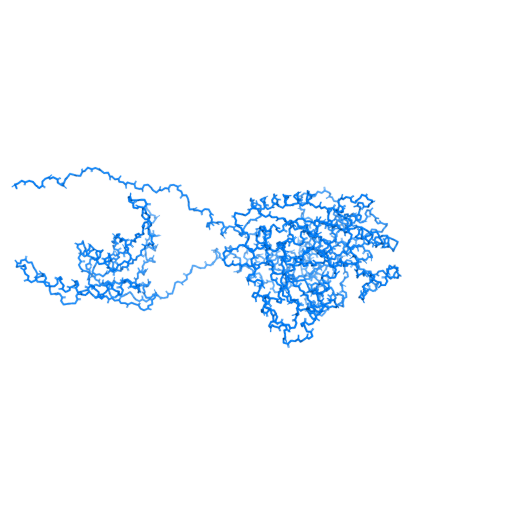 A 1 450 ? -27.985 14.143 25.586 1.00 76.19 450 GLN A O 1
ATOM 3677 N N . ASN A 1 451 ? -28.100 14.821 23.452 1.00 70.56 451 ASN A N 1
ATOM 3678 C CA . ASN A 1 451 ? -27.147 13.860 22.895 1.00 70.56 451 ASN A CA 1
ATOM 3679 C C . ASN A 1 451 ? -25.749 14.460 22.683 1.00 70.56 451 ASN A C 1
ATOM 3681 O O . ASN A 1 451 ? -24.877 13.844 22.061 1.00 70.56 451 ASN A O 1
ATOM 3685 N N . GLY A 1 452 ? -25.530 15.681 23.167 1.00 75.38 452 GLY A N 1
ATOM 3686 C CA . GLY A 1 452 ? -24.254 16.361 23.052 1.00 75.38 452 GLY A CA 1
ATOM 3687 C C . GLY A 1 452 ? -24.009 17.046 21.701 1.00 75.38 452 GLY A C 1
ATOM 3688 O O . GLY A 1 452 ? -22.899 17.533 21.489 1.00 75.38 452 GLY A O 1
ATOM 3689 N N . LEU A 1 453 ? -24.996 17.114 20.800 1.00 83.62 453 LEU A N 1
ATOM 3690 C CA . LEU A 1 453 ? -24.878 17.758 19.487 1.00 83.62 453 LEU A CA 1
ATOM 3691 C C . LEU A 1 453 ? -25.102 19.267 19.579 1.00 83.62 453 LEU A C 1
ATOM 3693 O O . LEU A 1 453 ? -26.054 19.739 20.198 1.00 83.62 453 LEU A O 1
ATOM 3697 N N . LEU A 1 454 ? -24.265 20.037 18.889 1.00 87.25 454 LEU A N 1
ATOM 3698 C CA . LEU A 1 454 ? -24.450 21.477 18.741 1.00 87.25 454 LEU A CA 1
ATOM 3699 C C . LEU A 1 454 ? -25.528 21.771 17.687 1.00 87.25 454 LEU A C 1
ATOM 3701 O O . LEU A 1 454 ? -25.425 21.354 16.527 1.00 87.25 454 LEU A O 1
ATOM 3705 N N . ARG A 1 455 ? -26.556 22.525 18.081 1.00 89.19 455 ARG A N 1
ATOM 3706 C CA . ARG A 1 455 ? -27.697 22.913 17.240 1.00 89.19 455 ARG A CA 1
ATOM 3707 C C . ARG A 1 455 ? -27.908 24.418 17.242 1.00 89.19 455 ARG A C 1
ATOM 3709 O O . ARG A 1 455 ? -27.630 25.087 18.237 1.00 89.19 455 ARG A O 1
ATOM 3716 N N . CYS A 1 456 ? -28.405 24.946 16.128 1.00 87.50 456 CYS A N 1
ATOM 3717 C CA . CYS A 1 456 ? -28.758 26.356 15.981 1.00 87.50 456 CYS A CA 1
ATOM 3718 C C . CYS A 1 456 ? -30.222 26.577 16.372 1.00 87.50 456 CYS A C 1
ATOM 3720 O O . CYS A 1 456 ? -31.111 26.046 15.714 1.00 87.50 456 CYS A O 1
ATOM 3722 N N . TYR A 1 457 ? -30.477 27.391 17.399 1.00 83.69 457 TYR A N 1
ATOM 3723 C CA . TYR A 1 457 ? -31.836 27.670 17.874 1.00 83.69 457 TYR A CA 1
ATOM 3724 C C . TYR A 1 457 ? -32.367 28.972 17.264 1.00 83.69 457 TYR A C 1
ATOM 3726 O O . TYR A 1 457 ? -31.876 30.066 17.564 1.00 83.69 457 TYR A O 1
ATOM 3734 N N . GLY A 1 458 ? -33.366 28.845 16.387 1.00 78.12 458 GLY A N 1
ATOM 3735 C CA . GLY A 1 458 ? -33.936 29.945 15.606 1.00 78.12 458 GLY A CA 1
ATOM 3736 C C . GLY A 1 458 ? -35.308 30.433 16.086 1.00 78.12 458 GLY A C 1
ATOM 3737 O O . GLY A 1 458 ? -35.737 30.188 17.207 1.00 78.12 458 GLY A O 1
ATOM 3738 N N . ARG A 1 459 ? -36.020 31.144 15.200 1.00 75.00 459 ARG A N 1
ATOM 3739 C CA . ARG A 1 459 ? -37.387 31.659 15.438 1.00 75.00 459 ARG A CA 1
ATOM 3740 C C . ARG A 1 459 ? -38.494 30.691 15.000 1.00 75.00 459 ARG A C 1
ATOM 3742 O O . ARG A 1 459 ? -39.662 31.057 15.032 1.00 75.00 459 ARG A O 1
ATOM 3749 N N . LEU A 1 460 ? -38.125 29.486 14.566 1.00 73.81 460 LEU A N 1
ATOM 3750 C CA . LEU A 1 460 ? -39.044 28.491 14.012 1.00 73.81 460 LEU A CA 1
ATOM 3751 C C . LEU A 1 460 ? -39.650 27.554 15.068 1.00 73.81 460 LEU A C 1
ATOM 3753 O O . LEU A 1 460 ? -40.429 26.693 14.703 1.00 73.81 460 LEU A O 1
ATOM 3757 N N . GLY A 1 461 ? -39.386 27.746 16.365 1.00 66.38 461 GLY A N 1
ATOM 3758 C CA . GLY A 1 461 ? -39.903 26.872 17.437 1.00 66.38 461 GLY A CA 1
ATOM 3759 C C . GLY A 1 461 ? -41.416 26.948 17.716 1.00 66.38 461 GLY A C 1
ATOM 3760 O O . GLY A 1 461 ? -41.859 26.546 18.783 1.00 66.38 461 GLY A O 1
ATOM 3761 N N . ARG A 1 462 ? -42.201 27.561 16.822 1.00 70.81 462 ARG A N 1
ATOM 3762 C CA . ARG A 1 462 ? -43.679 27.521 16.812 1.00 70.81 462 ARG A CA 1
ATOM 3763 C C . ARG A 1 462 ? -44.216 27.057 15.452 1.00 70.81 462 ARG A C 1
ATOM 3765 O O . ARG A 1 462 ? -45.361 27.342 15.117 1.00 70.81 462 ARG A O 1
ATOM 3772 N N . SER A 1 463 ? -43.358 26.468 14.624 1.00 76.19 463 SER A N 1
ATOM 3773 C CA . SER A 1 463 ? -43.745 25.947 13.315 1.00 76.19 463 SER A CA 1
ATOM 3774 C C . SER A 1 463 ? -44.221 24.502 13.451 1.00 76.19 463 SER A C 1
ATOM 3776 O O . SER A 1 463 ? -43.929 23.846 14.439 1.00 76.19 463 SER A O 1
ATOM 3778 N N . GLU A 1 464 ? -44.928 23.983 12.451 1.00 72.44 464 GLU A N 1
ATOM 3779 C CA . GLU A 1 464 ? -45.285 22.554 12.385 1.00 72.44 464 GLU A CA 1
ATOM 3780 C C . GLU A 1 464 ? -44.120 21.686 11.865 1.00 72.44 464 GLU A C 1
ATOM 3782 O O . GLU A 1 464 ? -44.311 20.547 11.441 1.00 72.44 464 GLU A O 1
ATOM 3787 N N . LEU A 1 465 ? -42.900 22.235 11.837 1.00 75.81 465 LEU A N 1
ATOM 3788 C CA . LEU A 1 465 ? -41.719 21.527 11.364 1.00 75.81 465 LEU A CA 1
ATOM 3789 C C . LEU A 1 465 ? -41.261 20.484 12.389 1.00 75.81 465 LEU A C 1
ATOM 3791 O O . LEU A 1 465 ? -41.512 20.588 13.587 1.00 75.81 465 LEU A O 1
ATOM 3795 N N . SER A 1 466 ? -40.529 19.476 11.912 1.00 77.50 466 SER A N 1
ATOM 3796 C CA . SER A 1 466 ? -39.902 18.503 12.806 1.00 77.50 466 SER A CA 1
ATOM 3797 C C . SER A 1 466 ? -38.903 19.185 13.751 1.00 77.50 466 SER A C 1
ATOM 3799 O O . SER A 1 466 ? -38.248 20.156 13.366 1.00 77.50 466 SER A O 1
ATOM 3801 N N . ALA A 1 467 ? -38.706 18.636 14.954 1.00 69.75 467 ALA A N 1
ATOM 3802 C CA . ALA A 1 467 ? -37.742 19.166 15.929 1.00 69.75 467 ALA A CA 1
ATOM 3803 C C . ALA A 1 467 ? -36.308 19.304 15.362 1.00 69.75 467 ALA A C 1
ATOM 3805 O O . ALA A 1 467 ? -35.548 20.183 15.774 1.00 69.75 467 ALA A O 1
ATOM 3806 N N . GLU A 1 468 ? -35.949 18.458 14.389 1.00 74.25 468 GLU A N 1
ATOM 3807 C CA . GLU A 1 468 ? -34.672 18.508 13.665 1.00 74.25 468 GLU A CA 1
ATOM 3808 C C . GLU A 1 468 ? -34.573 19.728 12.738 1.00 74.25 468 GLU A C 1
ATOM 3810 O O . GLU A 1 468 ? -33.504 20.320 12.611 1.00 74.25 468 GLU A O 1
ATOM 3815 N N . SER A 1 469 ? -35.687 20.136 12.132 1.00 76.12 469 SER A N 1
ATOM 3816 C CA . SER A 1 469 ? -35.774 21.294 11.237 1.00 76.12 469 SER A CA 1
ATOM 3817 C C . SER A 1 469 ? -35.966 22.610 11.994 1.00 76.12 469 SER A C 1
ATOM 3819 O O . SER A 1 469 ? -35.523 23.661 11.530 1.00 76.12 469 SER A O 1
ATOM 3821 N N . GLU A 1 470 ? -36.598 22.572 13.170 1.00 82.38 470 GLU A N 1
ATOM 3822 C CA . GLU A 1 470 ? -36.703 23.736 14.056 1.00 82.38 470 GLU A CA 1
ATOM 3823 C C . GLU A 1 470 ? -35.334 24.163 14.593 1.00 82.38 470 GLU A C 1
ATOM 3825 O O . GLU A 1 470 ? -35.023 25.359 14.639 1.00 82.38 470 GLU A O 1
ATOM 3830 N N . ASN A 1 471 ? -34.522 23.172 14.983 1.00 85.38 471 ASN A N 1
ATOM 3831 C CA . ASN A 1 471 ? -33.210 23.356 15.596 1.00 85.38 471 ASN A CA 1
ATOM 3832 C C . ASN A 1 471 ? -32.146 22.527 14.848 1.00 85.38 471 ASN A C 1
ATOM 3834 O O . ASN A 1 471 ? -31.670 21.503 15.360 1.00 85.38 471 ASN A O 1
ATOM 3838 N N . PRO A 1 472 ? -31.761 22.949 13.630 1.00 88.31 472 PRO A N 1
ATOM 3839 C CA . PRO A 1 472 ? -30.864 22.181 12.776 1.00 88.31 472 PRO A CA 1
ATOM 3840 C C . PRO A 1 472 ? -29.464 22.040 13.377 1.00 88.31 472 PRO A C 1
ATOM 3842 O O . PRO A 1 472 ? -28.937 22.951 14.030 1.00 88.31 472 PRO A O 1
ATOM 3845 N N . MET A 1 473 ? -28.834 20.891 13.122 1.00 91.06 473 MET A N 1
ATOM 3846 C CA . MET A 1 473 ? -27.476 20.611 13.592 1.00 91.06 473 MET A CA 1
ATOM 3847 C C . MET A 1 473 ? -26.458 21.480 12.854 1.00 91.06 473 MET A C 1
ATOM 3849 O O . MET A 1 473 ? -26.538 21.644 11.635 1.00 91.06 473 MET A O 1
ATOM 3853 N N . ILE A 1 474 ? -25.467 22.022 13.564 1.00 90.25 474 ILE A N 1
ATOM 3854 C CA . ILE A 1 474 ? -24.461 22.869 12.918 1.00 90.25 474 ILE A CA 1
ATOM 3855 C C . ILE A 1 474 ? -23.392 22.030 12.207 1.00 90.25 474 ILE A C 1
ATOM 3857 O O . ILE A 1 474 ? -22.772 21.148 12.803 1.00 90.25 474 ILE A O 1
ATOM 3861 N N . VAL A 1 475 ? -23.129 22.356 10.939 1.00 89.94 475 VAL A N 1
ATOM 3862 C CA . VAL A 1 475 ? -22.037 21.780 10.142 1.00 89.94 475 VAL A CA 1
ATOM 3863 C C . VAL A 1 475 ? -21.223 22.917 9.532 1.00 89.94 475 VAL A C 1
ATOM 3865 O O . VAL A 1 475 ? -21.756 23.811 8.878 1.00 89.94 475 VAL A O 1
ATOM 3868 N N . LEU A 1 476 ? -19.906 22.911 9.739 1.00 88.25 476 LEU A N 1
ATOM 3869 C CA . LEU A 1 476 ? -19.052 23.992 9.239 1.00 88.25 476 LEU A CA 1
ATOM 3870 C C . LEU A 1 476 ? -18.901 23.938 7.724 1.00 88.25 476 LEU A C 1
ATOM 3872 O O . LEU A 1 476 ? -18.843 22.873 7.104 1.00 88.25 476 LEU A O 1
ATOM 3876 N N . HIS A 1 477 ? -18.780 25.123 7.138 1.00 85.38 477 HIS A N 1
ATOM 3877 C CA . HIS A 1 477 ? -18.608 25.275 5.707 1.00 85.38 477 HIS A CA 1
ATOM 3878 C C . HIS A 1 477 ? -17.222 24.826 5.229 1.00 85.38 477 HIS A C 1
ATOM 3880 O O . HIS A 1 477 ? -16.276 24.787 6.008 1.00 85.38 477 HIS A O 1
ATOM 3886 N N . ASN A 1 478 ? -17.089 24.517 3.937 1.00 83.75 478 ASN A N 1
ATOM 3887 C CA . ASN A 1 478 ? -15.868 23.996 3.305 1.00 83.75 478 ASN A CA 1
ATOM 3888 C C . ASN A 1 478 ? -15.352 22.660 3.874 1.00 83.75 478 ASN A C 1
ATOM 3890 O O . ASN A 1 478 ? -14.249 22.246 3.533 1.00 83.75 478 ASN A O 1
ATOM 3894 N N . SER A 1 479 ? -16.141 21.960 4.686 1.00 84.25 479 SER A N 1
ATOM 3895 C CA . SER A 1 479 ? -15.815 20.617 5.165 1.00 84.25 479 SER A CA 1
ATOM 3896 C C . SER A 1 479 ? -16.231 19.548 4.156 1.00 84.25 479 SER A C 1
ATOM 3898 O O . SER A 1 479 ? -17.148 19.767 3.356 1.00 84.25 479 SER A O 1
ATOM 3900 N N . TRP A 1 480 ? -15.587 18.380 4.215 1.00 84.88 480 TRP A N 1
ATOM 3901 C CA . TRP A 1 480 ? -15.981 17.217 3.415 1.00 84.88 480 TRP A CA 1
ATOM 3902 C C . TRP A 1 480 ? -17.444 16.828 3.685 1.00 84.88 480 TRP A C 1
ATOM 3904 O O . TRP A 1 480 ? -18.187 16.568 2.743 1.00 84.88 480 TRP A O 1
ATOM 3914 N N . LEU A 1 481 ? -17.880 16.891 4.952 1.00 84.94 481 LEU A N 1
ATOM 3915 C CA . LEU A 1 481 ? -19.242 16.552 5.358 1.00 84.94 481 LEU A CA 1
ATOM 3916 C C . LEU A 1 481 ? -20.257 17.542 4.780 1.00 84.94 481 LEU A C 1
ATOM 3918 O O . LEU A 1 481 ? -21.264 17.127 4.217 1.00 84.94 481 LEU A O 1
ATOM 3922 N N . SER A 1 482 ? -19.967 18.849 4.834 1.00 89.06 482 SER A N 1
ATOM 3923 C CA . SER A 1 482 ? -20.846 19.856 4.225 1.00 89.06 482 SER A CA 1
ATOM 3924 C C . SER A 1 482 ? -21.015 19.646 2.720 1.00 89.06 482 SER A C 1
ATOM 3926 O O . SER A 1 482 ? -22.103 19.859 2.198 1.00 89.06 482 SER A O 1
ATOM 3928 N N . GLN A 1 483 ? -19.966 19.200 2.023 1.00 89.56 483 GLN A N 1
ATOM 3929 C CA . GLN A 1 483 ? -20.037 18.909 0.591 1.00 89.56 483 GLN A CA 1
ATOM 3930 C C . GLN A 1 483 ? -20.864 17.653 0.316 1.00 89.56 483 GLN A C 1
ATOM 3932 O O . GLN A 1 483 ? -21.713 17.691 -0.567 1.00 89.56 483 GLN A O 1
ATOM 3937 N N . ALA A 1 484 ? -20.657 16.586 1.093 1.00 87.50 484 ALA A N 1
ATOM 3938 C CA . ALA A 1 484 ? -21.399 15.335 0.960 1.00 87.50 484 ALA A CA 1
ATOM 3939 C C . ALA A 1 484 ? -22.905 15.527 1.198 1.00 87.50 484 ALA A C 1
ATOM 3941 O O . ALA A 1 484 ? -23.704 15.084 0.383 1.00 87.50 484 ALA A O 1
ATOM 3942 N N . ILE A 1 485 ? -23.290 16.258 2.252 1.00 89.25 485 ILE A N 1
ATOM 3943 C CA . ILE A 1 485 ? -24.704 16.544 2.548 1.00 89.25 485 ILE A CA 1
ATOM 3944 C C . ILE A 1 485 ? -25.348 17.346 1.411 1.00 89.25 485 ILE A C 1
ATOM 3946 O O . ILE A 1 485 ? -26.448 17.026 0.966 1.00 89.25 485 ILE A O 1
ATOM 3950 N N . ILE A 1 486 ? -24.666 18.386 0.916 1.00 92.06 486 ILE A N 1
ATOM 3951 C CA . ILE A 1 486 ? -25.192 19.200 -0.188 1.00 92.06 486 ILE A CA 1
ATOM 3952 C C . ILE A 1 486 ? -25.321 18.369 -1.471 1.00 92.06 486 ILE A C 1
ATOM 3954 O O . ILE A 1 486 ? -26.300 18.536 -2.196 1.00 92.06 486 ILE A O 1
ATOM 3958 N N . GLN A 1 487 ? -24.349 17.497 -1.753 1.00 91.44 487 GLN A N 1
ATOM 3959 C CA . GLN A 1 487 ? -24.372 16.619 -2.920 1.00 91.44 487 GLN A CA 1
ATOM 3960 C C . GLN A 1 487 ? -25.543 15.634 -2.844 1.00 91.44 487 GLN A C 1
ATOM 3962 O O . GLN A 1 487 ? -26.331 15.590 -3.780 1.00 91.44 487 GLN A O 1
ATOM 3967 N N . ASP A 1 488 ? -25.715 14.937 -1.718 1.00 89.31 488 ASP A N 1
ATOM 3968 C CA . ASP A 1 488 ? -26.820 13.991 -1.504 1.00 89.31 488 ASP A CA 1
ATOM 3969 C C . ASP A 1 488 ? -28.192 14.671 -1.657 1.00 89.31 488 ASP A C 1
ATOM 3971 O O . ASP A 1 488 ? -29.088 14.158 -2.326 1.00 89.31 488 ASP A O 1
ATOM 3975 N N . CYS A 1 489 ? -28.352 15.885 -1.118 1.00 90.31 489 CYS A N 1
ATOM 3976 C CA . CYS A 1 489 ? -29.581 16.664 -1.297 1.00 90.31 489 CYS A CA 1
ATOM 3977 C C . CYS A 1 489 ? -29.816 17.079 -2.760 1.00 90.31 489 CYS A C 1
ATOM 3979 O O . CYS A 1 489 ? -30.962 17.208 -3.188 1.00 90.31 489 CYS A O 1
ATOM 3981 N N . HIS A 1 490 ? -28.750 17.322 -3.528 1.00 92.44 490 HIS A N 1
ATOM 3982 C CA . HIS A 1 490 ? -28.846 17.721 -4.930 1.00 92.44 490 HIS A CA 1
ATOM 3983 C C . HIS A 1 490 ? -29.071 16.529 -5.875 1.00 92.44 490 HIS A C 1
ATOM 3985 O O . HIS A 1 490 ? -29.803 16.653 -6.852 1.00 92.44 490 HIS A O 1
ATOM 3991 N N . GLU A 1 491 ? -28.475 15.368 -5.616 1.00 90.31 491 GLU A N 1
ATOM 3992 C CA . GLU A 1 491 ? -28.580 14.190 -6.491 1.00 90.31 491 GLU A CA 1
ATOM 3993 C C . GLU A 1 491 ? -29.985 13.575 -6.507 1.00 90.31 491 GLU A C 1
ATOM 3995 O O . GLU A 1 491 ? -30.381 12.979 -7.504 1.00 90.31 491 GLU A O 1
ATOM 4000 N N . LYS A 1 492 ? -30.796 13.813 -5.469 1.00 85.69 492 LYS A N 1
ATOM 4001 C CA . LYS A 1 492 ? -32.186 13.326 -5.346 1.00 85.69 492 LYS A CA 1
ATOM 4002 C C . LYS A 1 492 ? -33.190 13.933 -6.340 1.00 85.69 492 LYS A C 1
ATOM 4004 O O . LYS A 1 492 ? -34.386 13.695 -6.220 1.00 85.69 492 LYS A O 1
ATOM 4009 N N . GLY A 1 493 ? -32.732 14.716 -7.315 1.00 86.31 493 GLY A N 1
ATOM 4010 C CA . GLY A 1 493 ? -33.603 15.303 -8.340 1.00 86.31 493 GLY A CA 1
ATOM 4011 C C . GLY A 1 493 ? -33.038 16.526 -9.060 1.00 86.31 493 GLY A C 1
ATOM 4012 O O . GLY A 1 493 ? -33.782 17.232 -9.730 1.00 86.31 493 GLY A O 1
ATOM 4013 N N . HIS A 1 494 ? -31.749 16.825 -8.891 1.00 90.31 494 HIS A N 1
ATOM 4014 C CA . HIS A 1 494 ? -31.076 18.006 -9.437 1.00 90.31 494 HIS A CA 1
ATOM 4015 C C . HIS A 1 494 ? -31.803 19.344 -9.222 1.00 90.31 494 HIS A C 1
ATOM 4017 O O . HIS A 1 494 ? -31.872 20.165 -10.143 1.00 90.31 494 HIS A O 1
ATOM 4023 N N . PRO A 1 495 ? -32.312 19.630 -8.009 1.00 90.56 495 PRO A N 1
ATOM 4024 C CA . PRO A 1 495 ? -32.998 20.880 -7.770 1.00 90.56 495 PRO A CA 1
ATOM 4025 C C . PRO A 1 495 ? -32.072 22.083 -7.956 1.00 90.56 495 PRO A C 1
ATOM 4027 O O . PRO A 1 495 ? -30.864 22.030 -7.704 1.00 90.56 495 PRO A O 1
ATOM 4030 N N . GLY A 1 496 ? -32.663 23.213 -8.345 1.00 89.38 496 GLY A N 1
ATOM 4031 C CA . GLY A 1 496 ? -31.952 24.485 -8.429 1.00 89.38 496 GLY A CA 1
ATOM 4032 C C . GLY A 1 496 ? -31.361 24.921 -7.080 1.00 89.38 496 GLY A C 1
ATOM 4033 O O . GLY A 1 496 ? -31.676 24.376 -6.018 1.00 89.38 496 GLY A O 1
ATOM 4034 N N . ILE A 1 497 ? -30.519 25.959 -7.106 1.00 91.75 497 ILE A N 1
ATOM 4035 C CA . ILE A 1 497 ? -29.774 26.439 -5.925 1.00 91.75 497 ILE A CA 1
ATOM 4036 C C . ILE A 1 497 ? -30.704 26.722 -4.735 1.00 91.75 497 ILE A C 1
ATOM 4038 O O . ILE A 1 497 ? -30.406 26.312 -3.617 1.00 91.75 497 ILE A O 1
ATOM 4042 N N . GLY A 1 498 ? -31.828 27.412 -4.961 1.00 91.94 498 GLY A N 1
ATOM 4043 C CA . GLY A 1 498 ? -32.763 27.783 -3.892 1.00 91.94 498 GLY A CA 1
ATOM 4044 C C . GLY A 1 498 ? -33.420 26.578 -3.218 1.00 91.94 498 GLY A C 1
ATOM 4045 O O . GLY A 1 498 ? -33.454 26.509 -1.993 1.00 91.94 498 GLY A O 1
ATOM 4046 N N . HIS A 1 499 ? -33.872 25.603 -4.007 1.00 92.00 499 HIS A N 1
ATOM 4047 C CA . HIS A 1 499 ? -34.539 24.414 -3.480 1.00 92.00 499 HIS A CA 1
ATOM 4048 C C . HIS A 1 499 ? -33.549 23.466 -2.791 1.00 92.00 499 HIS A C 1
ATOM 4050 O O . HIS A 1 499 ? -33.811 23.019 -1.680 1.00 92.00 499 HIS A O 1
ATOM 4056 N N . THR A 1 500 ? -32.347 23.285 -3.353 1.00 92.56 500 THR A N 1
ATOM 4057 C CA . THR A 1 500 ? -31.262 22.538 -2.685 1.00 92.56 500 THR A CA 1
ATOM 4058 C C . THR A 1 500 ? -30.934 23.140 -1.313 1.00 92.56 500 THR A C 1
ATOM 4060 O O . THR A 1 500 ? -30.753 22.418 -0.338 1.00 92.56 500 THR A O 1
ATOM 4063 N N . MET A 1 501 ? -30.888 24.475 -1.203 1.00 93.81 501 MET A N 1
ATOM 4064 C CA . MET A 1 501 ? -30.668 25.143 0.085 1.00 93.81 501 MET A CA 1
ATOM 4065 C C . MET A 1 501 ? -31.792 24.889 1.096 1.00 93.81 501 MET A C 1
ATOM 4067 O O . MET A 1 501 ? -31.508 24.872 2.292 1.00 93.81 501 MET A O 1
ATOM 4071 N N . SER A 1 502 ? -33.036 24.743 0.634 1.00 89.44 502 SER A N 1
ATOM 4072 C CA . SER A 1 502 ? -34.186 24.441 1.491 1.00 89.44 502 SER A CA 1
ATOM 4073 C C . SER A 1 502 ? -34.060 23.044 2.089 1.00 89.44 502 SER A C 1
ATOM 4075 O O . SER A 1 502 ? -34.047 22.925 3.308 1.00 89.44 502 SER A O 1
ATOM 4077 N N . ILE A 1 503 ? -33.828 22.031 1.244 1.00 90.06 503 ILE A N 1
ATOM 4078 C CA . ILE A 1 503 ? -33.672 20.629 1.667 1.00 90.06 503 ILE A CA 1
ATOM 4079 C C . ILE A 1 503 ? -32.535 20.496 2.688 1.00 90.06 503 ILE A C 1
ATOM 4081 O O . ILE A 1 503 ? -32.690 19.881 3.736 1.00 90.06 503 ILE A O 1
ATOM 4085 N N . VAL A 1 504 ? -31.390 21.137 2.428 1.00 90.56 504 VAL A N 1
ATOM 4086 C CA . VAL A 1 504 ? -30.252 21.096 3.360 1.00 90.56 504 VAL A CA 1
ATOM 4087 C C . VAL A 1 504 ? -30.624 21.679 4.730 1.00 90.56 504 VAL A C 1
ATOM 4089 O O . VAL A 1 504 ? -30.212 21.142 5.757 1.00 90.56 504 VAL A O 1
ATOM 4092 N N . ARG A 1 505 ? -31.412 22.761 4.762 1.00 89.06 505 ARG A N 1
ATOM 4093 C CA . ARG A 1 505 ? -31.812 23.448 6.001 1.00 89.06 505 ARG A CA 1
ATOM 4094 C C . ARG A 1 505 ? -32.841 22.691 6.831 1.00 89.06 505 ARG A C 1
ATOM 4096 O O . ARG A 1 505 ? -32.969 23.006 8.009 1.00 89.06 505 ARG A O 1
ATOM 4103 N N . GLU A 1 506 ? -33.527 21.707 6.259 1.00 85.88 506 GLU A N 1
ATOM 4104 C CA . GLU A 1 506 ? -34.430 20.832 7.014 1.00 85.88 506 GLU A CA 1
ATOM 4105 C C . GLU A 1 506 ? -33.674 19.933 8.000 1.00 85.88 506 GLU A C 1
ATOM 4107 O O . GLU A 1 506 ? -34.269 19.465 8.967 1.00 85.88 506 GLU A O 1
ATOM 4112 N N . GLN A 1 507 ? -32.373 19.710 7.776 1.00 83.31 507 GLN A N 1
ATOM 4113 C CA . GLN A 1 507 ? -31.557 18.788 8.572 1.00 83.31 507 GLN A CA 1
ATOM 4114 C C . GLN A 1 507 ? -30.353 19.474 9.230 1.00 83.31 507 GLN A C 1
ATOM 4116 O O . GLN A 1 507 ? -30.018 19.189 10.382 1.00 83.31 507 GLN A O 1
ATOM 4121 N N . VAL A 1 508 ? -29.672 20.377 8.510 1.00 89.50 508 VAL A N 1
ATOM 4122 C CA . VAL A 1 508 ? -28.414 20.980 8.969 1.00 89.50 508 VAL A CA 1
ATOM 4123 C C . VAL A 1 508 ? -28.296 22.470 8.659 1.00 89.50 508 VAL A C 1
ATOM 4125 O O . VAL A 1 508 ? -28.736 22.988 7.632 1.00 89.50 508 VAL A O 1
ATOM 4128 N N . TRP A 1 509 ? -27.596 23.177 9.541 1.00 91.00 509 TRP A N 1
ATOM 4129 C CA . TRP A 1 509 ? -27.225 24.570 9.356 1.00 91.00 509 TRP A CA 1
ATOM 4130 C C . TRP A 1 509 ? -25.764 24.687 8.922 1.00 91.00 509 TRP A C 1
ATOM 4132 O O . TRP A 1 509 ? -24.843 24.480 9.715 1.00 91.00 509 TRP A O 1
ATOM 4142 N N . ILE A 1 510 ? -25.549 25.069 7.659 1.00 91.19 510 ILE A N 1
ATOM 4143 C CA . ILE A 1 510 ? -24.215 25.303 7.089 1.00 91.19 510 ILE A CA 1
ATOM 4144 C C . ILE A 1 510 ? -24.000 26.812 6.878 1.00 91.19 510 ILE A C 1
ATOM 4146 O O . ILE A 1 510 ? -24.720 27.432 6.086 1.00 91.19 510 ILE A O 1
ATOM 4150 N N . PRO A 1 511 ? -22.997 27.446 7.516 1.00 88.44 511 PRO A N 1
ATOM 4151 C CA . PRO A 1 511 ? -22.671 28.840 7.230 1.00 88.44 511 PRO A CA 1
ATOM 4152 C C . PRO A 1 511 ? -22.270 29.023 5.756 1.00 88.44 511 PRO A C 1
ATOM 4154 O O . PRO A 1 511 ? -21.706 28.129 5.136 1.00 88.44 511 PRO A O 1
ATOM 4157 N N . LYS A 1 512 ? -22.551 30.182 5.147 1.00 87.81 512 LYS A N 1
ATOM 4158 C CA . LYS A 1 512 ? -22.219 30.450 3.725 1.00 87.81 512 LYS A CA 1
ATOM 4159 C C . LYS A 1 512 ? -22.749 29.381 2.736 1.00 87.81 512 LYS A C 1
ATOM 4161 O O . LYS A 1 512 ? -22.181 29.203 1.657 1.00 87.81 512 LYS A O 1
ATOM 4166 N N . LEU A 1 513 ? -23.860 28.707 3.068 1.00 91.94 513 LEU A N 1
ATOM 4167 C CA . LEU A 1 513 ? -24.442 27.596 2.296 1.00 91.94 513 LEU A CA 1
ATOM 4168 C C . LEU A 1 513 ? -24.602 27.903 0.800 1.00 91.94 513 LEU A C 1
ATOM 4170 O O . LEU A 1 513 ? -24.201 27.103 -0.040 1.00 91.94 513 LEU A O 1
ATOM 4174 N N . ARG A 1 514 ? -25.126 29.086 0.451 1.00 93.44 514 ARG A N 1
ATOM 4175 C CA . ARG A 1 514 ? -25.379 29.475 -0.948 1.00 93.44 514 ARG A CA 1
ATOM 4176 C C . ARG A 1 514 ? -24.134 29.368 -1.830 1.00 93.44 514 ARG A C 1
ATOM 4178 O O . ARG A 1 514 ? -24.227 28.882 -2.956 1.00 93.44 514 ARG A O 1
ATOM 4185 N N . ALA A 1 515 ? -22.978 29.802 -1.325 1.00 92.12 515 ALA A N 1
ATOM 4186 C CA . ALA A 1 515 ? -21.722 29.748 -2.071 1.00 92.12 515 ALA A CA 1
ATOM 4187 C C . ALA A 1 515 ? -21.292 28.296 -2.335 1.00 92.12 515 ALA A C 1
ATOM 4189 O O . ALA A 1 515 ? -20.868 27.964 -3.442 1.00 92.12 515 ALA A O 1
ATOM 4190 N N . GLN A 1 516 ? -21.465 27.417 -1.343 1.00 92.38 516 GLN A N 1
ATOM 4191 C CA . GLN A 1 516 ? -21.138 25.998 -1.472 1.00 92.38 516 GLN A CA 1
ATOM 4192 C C . GLN A 1 516 ? -22.063 25.267 -2.446 1.00 92.38 516 GLN A C 1
ATOM 4194 O O . GLN A 1 516 ? -21.571 24.589 -3.346 1.00 92.38 516 GLN A O 1
ATOM 4199 N N . VAL A 1 517 ? -23.378 25.464 -2.316 1.00 93.94 517 VAL A N 1
ATOM 4200 C CA . VAL A 1 517 ? -24.384 24.876 -3.216 1.00 93.94 517 VAL A CA 1
ATOM 4201 C C . VAL A 1 517 ? -24.133 25.313 -4.655 1.00 93.94 517 VAL A C 1
ATOM 4203 O O . VAL A 1 517 ? -24.067 24.480 -5.552 1.00 93.94 517 VAL A O 1
ATOM 4206 N N . THR A 1 518 ? -23.894 26.608 -4.881 1.00 92.06 518 THR A N 1
ATOM 4207 C CA . THR A 1 518 ? -23.601 27.133 -6.225 1.00 92.06 518 THR A CA 1
ATOM 4208 C C . THR A 1 518 ? -22.367 26.462 -6.832 1.00 92.06 518 THR A C 1
ATOM 4210 O O . THR A 1 518 ? -22.373 26.105 -8.008 1.00 92.06 518 THR A O 1
ATOM 4213 N N . ARG A 1 519 ? -21.306 26.264 -6.038 1.00 91.25 519 ARG A N 1
ATOM 4214 C CA . ARG A 1 519 ? -20.075 25.597 -6.487 1.00 91.25 519 ARG A CA 1
ATOM 4215 C C . ARG A 1 519 ? -20.315 24.135 -6.867 1.00 91.25 519 ARG A C 1
ATOM 4217 O O . ARG A 1 519 ? -19.746 23.684 -7.856 1.00 91.25 519 ARG A O 1
ATOM 4224 N N . ILE A 1 520 ? -21.124 23.422 -6.088 1.00 90.31 520 ILE A N 1
ATOM 4225 C CA . ILE A 1 520 ? -21.441 22.009 -6.312 1.00 90.31 520 ILE A CA 1
ATOM 4226 C C . ILE A 1 520 ? -22.300 21.843 -7.570 1.00 90.31 520 ILE A C 1
ATOM 4228 O O . ILE A 1 520 ? -21.905 21.130 -8.489 1.00 90.31 520 ILE A O 1
ATOM 4232 N N . ILE A 1 521 ? -23.398 22.595 -7.683 1.00 91.12 521 ILE A N 1
ATOM 4233 C CA . ILE A 1 521 ? -24.306 22.513 -8.837 1.00 91.12 521 ILE A CA 1
ATOM 4234 C C . ILE A 1 521 ? -23.591 22.894 -10.139 1.00 91.12 521 ILE A C 1
ATOM 4236 O O . ILE A 1 521 ? -23.767 22.223 -11.152 1.00 91.12 521 ILE A O 1
ATOM 4240 N N . ARG A 1 522 ? -22.714 23.909 -10.124 1.00 87.06 522 ARG A N 1
ATOM 4241 C CA . ARG A 1 522 ? -21.914 24.284 -11.306 1.00 87.06 522 ARG A CA 1
ATOM 4242 C C . ARG A 1 522 ? -20.978 23.182 -11.796 1.00 87.06 522 ARG A C 1
ATOM 4244 O O . ARG A 1 522 ? -20.555 23.257 -12.940 1.00 87.06 522 ARG A O 1
ATOM 4251 N N . ARG A 1 523 ? -20.611 22.212 -10.956 1.00 88.81 523 ARG A N 1
ATOM 4252 C CA . ARG A 1 523 ? -19.753 21.067 -11.314 1.00 88.81 523 ARG A CA 1
ATOM 4253 C C . ARG A 1 523 ? -20.551 19.805 -11.640 1.00 88.81 523 ARG A C 1
ATOM 4255 O O . ARG A 1 523 ? -19.968 18.835 -12.106 1.00 88.81 523 ARG A O 1
ATOM 4262 N N . CYS A 1 524 ? -21.857 19.809 -11.391 1.00 89.44 524 CYS A N 1
ATOM 4263 C CA . CYS A 1 524 ? -22.716 18.679 -11.692 1.00 89.44 524 CYS A CA 1
ATOM 4264 C C . CYS A 1 524 ? -22.839 18.509 -13.210 1.00 89.44 524 CYS A C 1
ATOM 4266 O O . CYS A 1 524 ? -23.345 19.395 -13.898 1.00 89.44 524 CYS A O 1
ATOM 4268 N N . MET A 1 525 ? -22.395 17.361 -13.726 1.00 86.50 525 MET A N 1
ATOM 4269 C CA . MET A 1 525 ? -22.395 17.064 -15.163 1.00 86.50 525 MET A CA 1
ATOM 4270 C C . MET A 1 525 ? -23.803 17.066 -15.761 1.00 86.50 525 MET A C 1
ATOM 4272 O O . MET A 1 525 ? -23.990 17.561 -16.870 1.00 86.50 525 MET A O 1
ATOM 4276 N N . LEU A 1 526 ? -24.798 16.559 -15.025 1.00 85.56 526 LEU A N 1
ATOM 4277 C CA . LEU A 1 526 ? -26.194 16.565 -15.466 1.00 85.56 526 LEU A CA 1
ATOM 4278 C C . LEU A 1 526 ? -26.706 18.006 -15.573 1.00 85.56 526 LEU A C 1
ATOM 4280 O O . LEU A 1 526 ? -27.136 18.424 -16.644 1.00 85.56 526 LEU A O 1
ATOM 4284 N N . CYS A 1 527 ? -26.529 18.819 -14.529 1.00 88.06 527 CYS A N 1
ATOM 4285 C CA . CYS A 1 527 ? -26.894 20.237 -14.570 1.00 88.06 527 CYS A CA 1
ATOM 4286 C C . CYS A 1 527 ? -26.143 21.014 -15.661 1.00 88.06 527 CYS A C 1
ATOM 4288 O O . CYS A 1 527 ? -26.744 21.864 -16.307 1.00 88.06 527 CYS A O 1
ATOM 4290 N N . GLN A 1 528 ? -24.858 20.734 -15.892 1.00 85.31 528 GLN A N 1
ATOM 4291 C CA . GLN A 1 528 ? -24.091 21.355 -16.974 1.00 85.31 528 GLN A CA 1
ATOM 4292 C C . GLN A 1 528 ? -24.636 20.976 -18.351 1.00 85.31 528 GLN A C 1
ATOM 4294 O O . GLN A 1 528 ? -24.783 21.849 -19.195 1.00 85.31 528 GLN A O 1
ATOM 4299 N N . ARG A 1 529 ? -24.968 19.702 -18.582 1.00 80.88 529 ARG A N 1
ATOM 4300 C CA . ARG A 1 529 ? -25.542 19.246 -19.855 1.00 80.88 529 ARG A CA 1
ATOM 4301 C C . ARG A 1 529 ? -26.877 19.916 -20.163 1.00 80.88 529 ARG A C 1
ATOM 4303 O O . ARG A 1 529 ? -27.092 20.310 -21.300 1.00 80.88 529 ARG A O 1
ATOM 4310 N N . PHE A 1 530 ? -27.739 20.064 -19.159 1.00 78.88 530 PHE A N 1
ATOM 4311 C CA . PHE A 1 530 ? -29.053 20.682 -19.343 1.00 78.88 530 PHE A CA 1
ATOM 4312 C C . PHE A 1 530 ? -29.011 22.216 -19.412 1.00 78.88 530 PHE A C 1
ATOM 4314 O O . PHE A 1 530 ? -29.882 22.803 -20.044 1.00 78.88 530 PHE A O 1
ATOM 4321 N N . ASN A 1 531 ? -28.032 22.874 -18.772 1.00 75.81 531 ASN A N 1
ATOM 4322 C CA . ASN A 1 531 ? -28.029 24.338 -18.622 1.00 75.81 531 ASN A CA 1
ATOM 4323 C C . ASN A 1 531 ? -26.891 25.078 -19.353 1.00 75.81 531 ASN A C 1
ATOM 4325 O O . ASN A 1 531 ? -26.950 26.306 -19.442 1.00 75.81 531 ASN A O 1
ATOM 4329 N N . ASN A 1 532 ? -25.839 24.406 -19.840 1.00 73.31 532 ASN A N 1
ATOM 4330 C CA . ASN A 1 532 ? -24.763 25.093 -20.562 1.00 73.31 532 ASN A CA 1
ATOM 4331 C C . ASN A 1 532 ? -25.191 25.457 -21.986 1.00 73.31 532 ASN A C 1
ATOM 4333 O O . ASN A 1 532 ? -25.808 24.670 -22.699 1.00 73.31 532 ASN A O 1
ATOM 4337 N N . LEU A 1 533 ? -24.779 26.649 -22.415 1.00 63.19 533 LEU A N 1
ATOM 4338 C CA . LEU A 1 533 ? -24.919 27.096 -23.797 1.00 63.19 533 LEU A CA 1
ATOM 4339 C C . LEU A 1 533 ? -23.968 26.306 -24.722 1.00 63.19 533 LEU A C 1
ATOM 4341 O O . LEU A 1 533 ? -22.877 25.923 -24.286 1.00 63.19 533 LEU A O 1
ATOM 4345 N N . PRO A 1 534 ? -24.332 26.097 -26.002 1.00 57.84 534 PRO A N 1
ATOM 4346 C CA . PRO A 1 534 ? -23.442 25.489 -26.991 1.00 57.84 534 PRO A CA 1
ATOM 4347 C C . PRO A 1 534 ? -22.151 26.307 -27.187 1.00 57.84 534 PRO A C 1
ATOM 4349 O O . PRO A 1 534 ? -22.122 27.522 -26.975 1.00 57.84 534 PRO A O 1
ATOM 4352 N N . TYR A 1 535 ? -21.072 25.632 -27.600 1.00 51.69 535 TYR A N 1
ATOM 4353 C CA . TYR A 1 535 ? -19.749 26.231 -27.823 1.00 51.69 535 TYR A CA 1
ATOM 4354 C C . TYR A 1 535 ? -19.818 27.403 -28.823 1.00 51.69 535 TYR A C 1
ATOM 4356 O O . TYR A 1 535 ? -20.265 27.232 -29.957 1.00 51.69 535 TYR A O 1
ATOM 4364 N N . ARG A 1 536 ? -19.350 28.598 -28.426 1.00 48.91 536 ARG A N 1
ATOM 4365 C CA . ARG A 1 536 ? -19.204 29.746 -29.339 1.00 48.91 536 ARG A CA 1
ATOM 4366 C C . ARG A 1 536 ? -17.964 29.553 -30.209 1.00 48.91 536 ARG A C 1
ATOM 4368 O O . ARG A 1 536 ? -16.846 29.570 -29.701 1.00 48.91 536 ARG A O 1
ATOM 4375 N N . TYR A 1 537 ? -18.167 29.398 -31.514 1.00 48.47 537 TYR A N 1
ATOM 4376 C CA . TYR A 1 537 ? -17.074 29.379 -32.484 1.00 48.47 537 TYR A CA 1
ATOM 4377 C C . TYR A 1 537 ? -16.340 30.734 -32.528 1.00 48.47 537 TYR A C 1
ATOM 4379 O O . TYR A 1 537 ? -16.980 31.769 -32.327 1.00 48.47 537 TYR A O 1
ATOM 4387 N N . PRO A 1 538 ? -15.016 30.746 -32.786 1.00 54.66 538 PRO A N 1
ATOM 4388 C CA . PRO A 1 538 ? -14.265 31.983 -32.992 1.00 54.66 538 PRO A CA 1
ATOM 4389 C C . PRO A 1 538 ? -14.776 32.752 -34.219 1.00 54.66 538 PRO A C 1
ATOM 4391 O O . PRO A 1 538 ? -15.331 32.151 -35.143 1.00 54.66 538 PRO A O 1
ATOM 4394 N N . GLU A 1 539 ? -14.567 34.071 -34.231 1.00 54.25 539 GLU A N 1
ATOM 4395 C CA . GLU A 1 539 ? -14.919 34.931 -35.367 1.00 54.25 539 GLU A CA 1
ATOM 4396 C C . GLU A 1 539 ? -14.216 34.441 -36.643 1.00 54.25 539 GLU A C 1
ATOM 4398 O O . GLU A 1 539 ? -13.000 34.240 -36.677 1.00 54.25 539 GLU A O 1
ATOM 4403 N N . GLN A 1 540 ? -15.006 34.171 -37.684 1.00 51.94 540 GLN A N 1
ATOM 4404 C CA . GLN A 1 540 ? -14.518 33.655 -38.961 1.00 51.94 540 GLN A CA 1
ATOM 4405 C C . GLN A 1 540 ? -14.003 34.820 -39.816 1.00 51.94 540 GLN A C 1
ATOM 4407 O O . GLN A 1 540 ? -14.706 35.811 -39.987 1.00 51.94 540 GLN A O 1
ATOM 4412 N N . SER A 1 541 ? -12.792 34.697 -40.365 1.00 51.97 541 SER A N 1
ATOM 4413 C CA . SER A 1 541 ? -12.278 35.619 -41.386 1.00 51.97 541 SER A CA 1
ATOM 4414 C C . SER A 1 541 ? -12.995 35.414 -42.725 1.00 51.97 541 SER A C 1
ATOM 4416 O O . SER A 1 541 ? -13.511 34.323 -42.985 1.00 51.97 541 SER A O 1
ATOM 4418 N N . ASP A 1 542 ? -12.954 36.415 -43.607 1.00 59.88 542 ASP A N 1
ATOM 4419 C CA . ASP A 1 542 ? -13.523 36.314 -44.954 1.00 59.88 542 ASP A CA 1
ATOM 4420 C C . ASP A 1 542 ? -12.950 35.132 -45.755 1.00 59.88 542 ASP A C 1
ATOM 4422 O O . ASP A 1 542 ? -11.775 34.763 -45.639 1.00 59.88 542 ASP A O 1
ATOM 4426 N N . LEU A 1 543 ? -13.805 34.522 -46.583 1.00 59.59 543 LEU A N 1
ATOM 4427 C CA . LEU A 1 543 ? -13.410 33.438 -47.481 1.00 59.59 543 LEU A CA 1
ATOM 4428 C C . LEU A 1 543 ? -12.474 33.970 -48.583 1.00 59.59 543 LEU A C 1
ATOM 4430 O O . LEU A 1 543 ? -12.726 35.048 -49.120 1.00 59.59 543 LEU A O 1
ATOM 4434 N N . PRO A 1 544 ? -11.447 33.205 -49.001 1.00 62.72 544 PRO A N 1
ATOM 4435 C CA . PRO A 1 544 ? -10.549 33.636 -50.067 1.00 62.72 544 PRO A CA 1
ATOM 4436 C C . PRO A 1 544 ? -11.295 33.838 -51.392 1.00 62.72 544 PRO A C 1
ATOM 4438 O O . PRO A 1 544 ? -12.210 33.085 -51.723 1.00 62.72 544 PRO A O 1
ATOM 4441 N N . GLU A 1 545 ? -10.839 34.789 -52.206 1.00 62.75 545 GLU A N 1
ATOM 4442 C CA . GLU A 1 545 ? -11.465 35.194 -53.476 1.00 62.75 545 GLU A CA 1
ATOM 4443 C C . GLU A 1 545 ? -11.774 34.007 -54.418 1.00 62.75 545 GLU A C 1
ATOM 4445 O O . GLU A 1 545 ? -12.868 33.866 -54.963 1.00 62.75 545 GLU A O 1
ATOM 4450 N N . ARG A 1 546 ? -10.847 33.052 -54.499 1.00 58.25 546 ARG A N 1
ATOM 4451 C CA . ARG A 1 546 ? -10.942 31.785 -55.254 1.00 58.25 546 ARG A CA 1
ATOM 4452 C C . ARG A 1 546 ? -12.086 30.843 -54.832 1.00 58.25 546 ARG A C 1
ATOM 4454 O O . ARG A 1 546 ? -12.357 29.870 -55.533 1.00 58.25 546 ARG A O 1
ATOM 4461 N N . ARG A 1 547 ? -12.759 31.110 -53.706 1.00 57.56 547 ARG A N 1
ATOM 4462 C CA . ARG A 1 547 ? -13.948 30.384 -53.219 1.00 57.56 547 ARG A CA 1
ATOM 4463 C C . ARG A 1 547 ? -15.269 31.081 -53.504 1.00 57.56 547 ARG A C 1
ATOM 4465 O O . ARG A 1 547 ? -16.310 30.434 -53.426 1.00 57.56 547 ARG A O 1
ATOM 4472 N N . VAL A 1 548 ? -15.224 32.374 -53.792 1.00 59.47 548 VAL A N 1
ATOM 4473 C CA . VAL A 1 548 ? -16.412 33.214 -53.981 1.00 59.47 548 VAL A CA 1
ATOM 4474 C C . VAL A 1 548 ? -16.562 33.688 -55.425 1.00 59.47 548 VAL A C 1
ATOM 4476 O O . VAL A 1 548 ? -17.675 33.979 -55.853 1.00 59.47 548 VAL A O 1
ATOM 4479 N N . LEU A 1 549 ? -15.478 33.692 -56.207 1.00 62.19 549 LEU A N 1
ATOM 4480 C CA . LEU A 1 549 ? -15.528 33.977 -57.636 1.00 62.19 549 LEU A CA 1
ATOM 4481 C C . LEU A 1 549 ? -15.953 32.762 -58.464 1.00 62.19 549 LEU A C 1
ATOM 4483 O O . LEU A 1 549 ? -15.505 31.629 -58.260 1.00 62.19 549 LEU A O 1
ATOM 4487 N N . ARG A 1 550 ? -16.794 33.024 -59.470 1.00 66.19 550 ARG A N 1
ATOM 4488 C CA . ARG A 1 550 ? -17.263 32.019 -60.426 1.00 66.19 550 ARG A CA 1
ATOM 4489 C C . ARG A 1 550 ? -16.082 31.487 -61.242 1.00 66.19 550 ARG A C 1
ATOM 4491 O O . ARG A 1 550 ? -15.439 32.226 -61.978 1.00 66.19 550 ARG A O 1
ATOM 4498 N N . SER A 1 551 ? -15.833 30.186 -61.150 1.00 74.12 551 SER A N 1
ATOM 4499 C CA . SER A 1 551 ? -14.824 29.477 -61.941 1.00 74.12 551 SER A CA 1
ATOM 4500 C C . SER A 1 551 ? -15.392 28.155 -62.459 1.00 74.12 551 SER A C 1
ATOM 4502 O O . SER A 1 551 ? -16.436 27.690 -61.995 1.00 74.12 551 SER A O 1
ATOM 4504 N N . ARG A 1 552 ? -14.743 27.552 -63.462 1.00 77.88 552 ARG A N 1
ATOM 4505 C CA . ARG A 1 552 ? -15.160 26.229 -63.951 1.00 77.88 552 ARG A CA 1
ATOM 4506 C C . ARG A 1 552 ? -14.883 25.147 -62.891 1.00 77.88 552 ARG A C 1
ATOM 4508 O O . ARG A 1 552 ? -13.919 25.290 -62.132 1.00 77.88 552 ARG A O 1
ATOM 4515 N N . PRO A 1 553 ? -15.661 24.050 -62.853 1.00 79.19 553 PRO A N 1
ATOM 4516 C CA . PRO A 1 553 ? -15.375 22.925 -61.967 1.00 79.19 553 PRO A CA 1
ATOM 4517 C C . PRO A 1 553 ? -13.921 22.455 -62.106 1.00 79.19 553 PRO A C 1
ATOM 4519 O O . PRO A 1 553 ? -13.383 22.396 -63.211 1.00 79.19 553 PRO A O 1
ATOM 4522 N N . PHE A 1 554 ? -13.288 22.159 -60.971 1.00 76.94 554 PHE A N 1
ATOM 4523 C CA . PHE A 1 554 ? -11.881 21.768 -60.839 1.00 76.94 554 PHE A CA 1
ATOM 4524 C C . PHE A 1 554 ? -10.847 22.802 -61.337 1.00 76.94 554 PHE A C 1
ATOM 4526 O O . PHE A 1 554 ? -9.680 22.466 -61.511 1.00 76.94 554 PHE A O 1
ATOM 4533 N N . ALA A 1 555 ? -11.219 24.078 -61.520 1.00 75.31 555 ALA A N 1
ATOM 4534 C CA . ALA A 1 555 ? -10.247 25.146 -61.793 1.00 75.31 555 ALA A CA 1
ATOM 4535 C C . ALA A 1 555 ? -9.305 25.403 -60.607 1.00 75.31 555 ALA A C 1
ATOM 4537 O O . ALA A 1 555 ? -8.126 25.673 -60.802 1.00 75.31 555 ALA A O 1
ATOM 4538 N N . HIS A 1 556 ? -9.816 25.300 -59.385 1.00 76.44 556 HIS A N 1
ATOM 4539 C CA . HIS A 1 556 ? -9.037 25.396 -58.156 1.00 76.44 556 HIS A CA 1
ATOM 4540 C C . HIS A 1 556 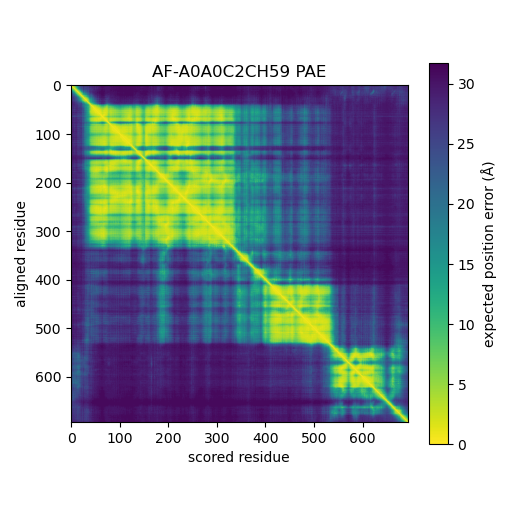? -9.341 24.153 -57.333 1.00 76.44 556 HIS A C 1
ATOM 4542 O O . HIS A 1 556 ? -10.515 23.883 -57.059 1.00 76.44 556 HIS A O 1
ATOM 4548 N N . VAL A 1 557 ? -8.321 23.374 -56.981 1.00 74.62 557 VAL A N 1
ATOM 4549 C CA . VAL A 1 557 ? -8.510 22.082 -56.311 1.00 74.62 557 VAL A CA 1
ATOM 4550 C C . VAL A 1 557 ? -7.682 21.974 -55.043 1.00 74.62 557 VAL A C 1
ATOM 4552 O O . VAL A 1 557 ? -6.559 22.465 -54.993 1.00 74.62 557 VAL A O 1
ATOM 4555 N N . GLY A 1 558 ? -8.254 21.334 -54.029 1.00 77.44 558 GLY A N 1
ATOM 4556 C CA . GLY A 1 558 ? -7.529 20.829 -52.870 1.00 77.44 558 GLY A CA 1
ATOM 4557 C C . GLY A 1 558 ? -7.180 19.368 -53.086 1.00 77.44 558 GLY A C 1
ATOM 4558 O O . GLY A 1 558 ? -8.019 18.637 -53.609 1.00 77.44 558 GLY A O 1
ATOM 4559 N N . LEU A 1 559 ? -5.981 18.957 -52.703 1.00 77.00 559 LEU A N 1
ATOM 4560 C CA . LEU A 1 559 ? -5.488 17.599 -52.864 1.00 77.00 559 LEU A CA 1
ATOM 4561 C C . LEU A 1 559 ? -4.991 17.064 -51.520 1.00 77.00 559 LEU A C 1
ATOM 4563 O O . LEU A 1 559 ? -4.198 17.728 -50.859 1.00 77.00 559 LEU A O 1
ATOM 4567 N N . ASP A 1 560 ? -5.468 15.879 -51.149 1.00 74.88 560 ASP A N 1
ATOM 4568 C CA . ASP A 1 560 ? -5.128 15.201 -49.898 1.00 74.88 560 ASP A CA 1
ATOM 4569 C C . ASP A 1 560 ? -4.969 13.685 -50.123 1.00 74.88 560 ASP A C 1
ATOM 4571 O O . ASP A 1 560 ? -5.523 13.132 -51.083 1.00 74.88 560 ASP A O 1
ATOM 4575 N N . TYR A 1 561 ? -4.213 13.010 -49.257 1.00 77.19 561 TYR A N 1
ATOM 4576 C CA . TYR A 1 561 ? -4.062 11.552 -49.252 1.00 77.19 561 TYR A CA 1
ATOM 4577 C C . TYR A 1 561 ? -4.724 10.933 -48.022 1.00 77.19 561 TYR A C 1
ATOM 4579 O O . TYR A 1 561 ? -4.622 11.448 -46.915 1.00 77.19 561 TYR A O 1
ATOM 4587 N N . TYR A 1 562 ? -5.324 9.758 -48.198 1.00 75.25 562 TYR A N 1
ATOM 4588 C CA . TYR A 1 562 ? -5.740 8.893 -47.097 1.00 75.25 562 TYR A CA 1
ATOM 4589 C C . TYR A 1 562 ? -5.247 7.461 -47.331 1.00 75.25 562 TYR A C 1
ATOM 4591 O O . TYR A 1 562 ? -5.116 7.001 -48.466 1.00 75.25 562 TYR A O 1
ATOM 4599 N N . GLY A 1 563 ? -4.926 6.756 -46.250 1.00 69.12 563 GLY A N 1
ATOM 4600 C CA . GLY A 1 563 ? -4.272 5.444 -46.285 1.00 69.12 563 GLY A CA 1
ATOM 4601 C C . GLY A 1 563 ? -3.118 5.372 -45.279 1.00 69.12 563 GLY A C 1
ATOM 4602 O O . GLY A 1 563 ? -2.837 6.370 -44.612 1.00 69.12 563 GLY A O 1
ATOM 4603 N N . PRO A 1 564 ? -2.435 4.224 -45.134 1.00 70.56 564 PRO A N 1
ATOM 4604 C CA . PRO A 1 564 ? -2.318 3.130 -46.103 1.00 70.56 564 PRO A CA 1
ATOM 4605 C C . PRO A 1 564 ? -3.495 2.145 -46.092 1.00 70.56 564 PRO A C 1
ATOM 4607 O O . PRO A 1 564 ? -3.969 1.744 -45.035 1.00 70.56 564 PRO A O 1
ATOM 4610 N N . LEU A 1 565 ? -3.921 1.724 -47.282 1.00 76.62 565 LEU A N 1
ATOM 4611 C CA . LEU A 1 565 ? -4.853 0.621 -47.508 1.00 76.62 565 LEU A CA 1
ATOM 4612 C C . LEU A 1 565 ? -4.040 -0.626 -47.881 1.00 76.62 565 LEU A C 1
ATOM 4614 O O . LEU A 1 565 ? -3.248 -0.579 -48.824 1.00 76.62 565 LEU A O 1
ATOM 4618 N N . SER A 1 566 ? -4.201 -1.722 -47.141 1.00 76.81 566 SER A N 1
ATOM 4619 C CA . SER A 1 566 ? -3.525 -2.989 -47.447 1.00 76.81 566 SER A CA 1
ATOM 4620 C C . SER A 1 566 ? -4.262 -3.721 -48.569 1.00 76.81 566 SER A C 1
ATOM 4622 O O . SER A 1 566 ? -5.464 -3.956 -48.469 1.00 76.81 566 SER A O 1
ATOM 4624 N N . ILE A 1 567 ? -3.542 -4.079 -49.628 1.00 77.12 567 ILE A N 1
ATOM 4625 C CA . ILE A 1 567 ? -4.029 -4.873 -50.756 1.00 77.12 567 ILE A CA 1
ATOM 4626 C C . ILE A 1 567 ? -3.235 -6.174 -50.839 1.00 77.12 567 ILE A C 1
ATOM 4628 O O . ILE A 1 567 ? -2.005 -6.155 -50.812 1.00 77.12 567 ILE A O 1
ATOM 4632 N N . SER A 1 568 ? -3.936 -7.299 -50.960 1.00 72.44 568 SER A N 1
ATOM 4633 C CA . SER A 1 568 ? -3.297 -8.597 -51.167 1.00 72.44 568 SER A CA 1
ATOM 4634 C C . SER A 1 568 ? -3.011 -8.779 -52.655 1.00 72.44 568 SER A C 1
ATOM 4636 O O . SER A 1 568 ? -3.912 -8.649 -53.490 1.00 72.44 568 SER A O 1
ATOM 4638 N N . GLN A 1 569 ? -1.746 -8.997 -53.003 1.00 71.94 569 GLN A N 1
ATOM 4639 C CA . GLN A 1 569 ? -1.339 -9.251 -54.377 1.00 71.94 569 GLN A CA 1
ATOM 4640 C C . GLN A 1 569 ? -1.635 -10.711 -54.771 1.00 71.94 569 GLN A C 1
ATOM 4642 O O . GLN A 1 569 ? -1.698 -11.590 -53.910 1.00 71.94 569 GLN A O 1
ATOM 4647 N N . PRO A 1 570 ? -1.797 -11.011 -56.075 1.00 65.69 570 PRO A N 1
ATOM 4648 C CA . PRO A 1 570 ? -2.070 -12.372 -56.554 1.00 65.69 570 PRO A CA 1
ATOM 4649 C C . PRO A 1 570 ? -0.982 -13.401 -56.207 1.00 65.69 570 PRO A C 1
ATOM 4651 O O . PRO A 1 570 ? -1.222 -14.600 -56.304 1.00 65.69 570 PRO A O 1
ATOM 4654 N N . ASP A 1 571 ? 0.213 -12.940 -55.831 1.00 66.38 571 ASP A N 1
ATOM 4655 C CA . ASP A 1 571 ? 1.348 -13.757 -55.397 1.00 66.38 571 ASP A CA 1
ATOM 4656 C C . ASP A 1 571 ? 1.330 -14.087 -53.889 1.00 66.38 571 ASP A C 1
ATOM 4658 O O . ASP A 1 571 ? 2.232 -14.764 -53.396 1.00 66.38 571 ASP A O 1
ATOM 4662 N N . GLY A 1 572 ? 0.298 -13.641 -53.161 1.00 62.00 572 GLY A N 1
ATOM 4663 C CA . GLY A 1 572 ? 0.129 -13.860 -51.724 1.00 62.00 572 GLY A CA 1
ATOM 4664 C C . GLY A 1 572 ? 0.888 -12.871 -50.835 1.00 62.00 572 GLY A C 1
ATOM 4665 O O . GLY A 1 572 ? 0.930 -13.070 -49.621 1.00 62.00 572 GLY A O 1
ATOM 4666 N N . THR A 1 573 ? 1.491 -11.821 -51.402 1.00 63.84 573 THR A N 1
ATOM 4667 C CA . THR A 1 573 ? 2.165 -10.767 -50.633 1.00 63.84 573 THR A CA 1
ATOM 4668 C C . THR A 1 573 ? 1.256 -9.562 -50.389 1.00 63.84 573 THR A C 1
ATOM 4670 O O . THR A 1 573 ? 0.485 -9.148 -51.254 1.00 63.84 573 THR A O 1
ATOM 4673 N N . ASP A 1 574 ? 1.347 -8.962 -49.201 1.00 72.38 574 ASP A N 1
ATOM 4674 C CA . ASP A 1 574 ? 0.585 -7.756 -48.874 1.00 72.38 574 ASP A CA 1
ATOM 4675 C C . ASP A 1 574 ? 1.349 -6.497 -49.296 1.00 72.38 574 ASP A C 1
ATOM 4677 O O . ASP A 1 574 ? 2.503 -6.273 -48.920 1.00 72.38 574 ASP A O 1
ATOM 4681 N N . SER A 1 575 ? 0.677 -5.631 -50.051 1.00 73.88 575 SER A N 1
ATOM 4682 C CA . SER A 1 575 ? 1.187 -4.333 -50.485 1.00 73.88 575 SER A CA 1
ATOM 4683 C C . SER A 1 575 ? 0.305 -3.198 -49.969 1.00 73.88 575 SER A C 1
ATOM 4685 O O . SER A 1 575 ? -0.835 -3.408 -49.568 1.00 73.88 575 SER A O 1
ATOM 4687 N N . LYS A 1 576 ? 0.831 -1.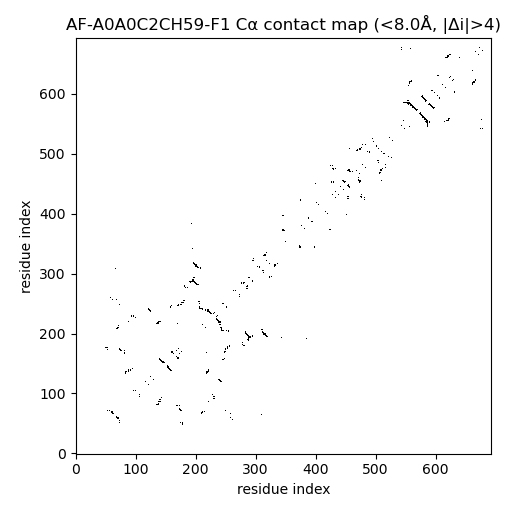973 -49.933 1.00 80.00 576 LYS A N 1
ATOM 4688 C CA . LYS A 1 576 ? 0.114 -0.799 -49.411 1.00 80.00 576 LYS A CA 1
ATOM 4689 C C . LYS A 1 576 ? -0.192 0.165 -50.542 1.00 80.00 576 LYS A C 1
ATOM 4691 O O . LYS A 1 576 ? 0.747 0.699 -51.118 1.00 80.00 576 LYS A O 1
ATOM 4696 N N . CYS A 1 577 ? -1.466 0.460 -50.778 1.00 81.25 577 CYS A N 1
ATOM 4697 C CA . CYS A 1 577 ? -1.896 1.542 -51.659 1.00 81.25 577 CYS A CA 1
ATOM 4698 C C . CYS A 1 577 ? -2.490 2.716 -50.865 1.00 81.25 577 CYS A C 1
ATOM 4700 O O . CYS A 1 577 ? -2.786 2.615 -49.675 1.00 81.25 577 CYS A O 1
ATOM 4702 N N . TYR A 1 578 ? -2.676 3.852 -51.528 1.00 81.50 578 TYR A N 1
ATOM 4703 C CA . TYR A 1 578 ? -3.193 5.087 -50.941 1.00 81.50 578 TYR A CA 1
ATOM 4704 C C . TYR A 1 578 ? -4.319 5.639 -51.814 1.00 81.50 578 TYR A C 1
ATOM 4706 O O . TYR A 1 578 ? -4.284 5.521 -53.038 1.00 81.50 578 TYR A O 1
ATOM 4714 N N . GLY A 1 579 ? -5.324 6.256 -51.203 1.00 81.56 579 GLY A N 1
ATOM 4715 C CA . GLY A 1 579 ? -6.366 6.980 -51.920 1.00 81.56 579 GLY A CA 1
ATOM 4716 C C . GLY A 1 579 ? -6.039 8.469 -51.989 1.00 81.56 579 GLY A C 1
ATOM 4717 O O . GLY A 1 579 ? -5.713 9.083 -50.977 1.00 81.56 579 GLY A O 1
ATOM 4718 N N . SER A 1 580 ? -6.133 9.065 -53.175 1.00 82.31 580 SER A N 1
ATOM 4719 C CA . SER A 1 580 ? -6.039 10.512 -53.373 1.00 82.31 580 SER A CA 1
ATOM 4720 C C . SER A 1 580 ? -7.433 11.126 -53.446 1.00 82.31 580 SER A C 1
ATOM 4722 O O . SER A 1 580 ? -8.284 10.662 -54.209 1.00 82.31 580 SER A O 1
ATOM 4724 N N . ILE A 1 581 ? -7.657 12.179 -52.660 1.00 83.81 581 ILE A N 1
ATOM 4725 C CA . ILE A 1 581 ? -8.888 12.969 -52.643 1.00 83.81 581 ILE A CA 1
ATOM 4726 C C . ILE A 1 581 ? -8.592 14.321 -53.273 1.00 83.81 581 ILE A C 1
ATOM 4728 O O . ILE A 1 581 ? -7.828 15.119 -52.735 1.00 83.81 581 ILE A O 1
ATOM 4732 N N . ILE A 1 582 ? -9.253 14.610 -54.392 1.00 81.75 582 ILE A N 1
ATOM 4733 C CA . ILE A 1 582 ? -9.168 15.900 -55.071 1.00 81.75 582 ILE A CA 1
ATOM 4734 C C . ILE A 1 582 ? -10.519 16.597 -54.978 1.00 81.75 582 ILE A C 1
ATOM 4736 O O . ILE A 1 582 ? -11.497 16.185 -55.600 1.00 81.75 582 ILE A O 1
ATOM 4740 N N . THR A 1 583 ? -10.579 17.682 -54.215 1.00 79.12 583 THR A N 1
ATOM 4741 C CA . THR A 1 583 ? -11.810 18.441 -53.979 1.00 79.12 583 THR A CA 1
ATOM 4742 C C . THR A 1 583 ? -11.805 19.735 -54.778 1.00 79.12 583 THR A C 1
ATOM 4744 O O . THR A 1 583 ? -10.910 20.566 -54.635 1.00 79.12 583 THR A O 1
ATOM 4747 N N . CYS A 1 584 ? -12.833 19.966 -55.591 1.00 80.25 584 CYS A N 1
ATOM 4748 C CA . CYS A 1 584 ? -13.020 21.244 -56.269 1.00 80.25 584 CYS A CA 1
ATOM 4749 C C . CYS A 1 584 ? -13.368 22.349 -55.260 1.00 80.25 584 CYS A C 1
ATOM 4751 O O . CYS A 1 584 ? -14.382 22.277 -54.573 1.00 80.25 584 CYS A O 1
ATOM 4753 N N . MET A 1 585 ? -12.610 23.443 -55.238 1.00 72.12 585 MET A N 1
ATOM 4754 C CA . MET A 1 585 ? -12.867 24.566 -54.330 1.00 72.12 585 MET A CA 1
ATOM 4755 C C . MET A 1 585 ? -14.119 25.362 -54.707 1.00 72.12 585 MET A C 1
ATOM 4757 O O . MET A 1 585 ? -14.805 25.852 -53.818 1.00 72.12 585 MET A O 1
ATOM 4761 N N . ALA A 1 586 ? -14.453 25.440 -55.997 1.00 71.00 586 ALA A N 1
ATOM 4762 C CA . ALA A 1 586 ? -15.626 26.176 -56.472 1.00 71.00 586 ALA A CA 1
ATOM 4763 C C . ALA A 1 586 ? -16.957 25.435 -56.240 1.00 71.00 586 ALA A C 1
ATOM 4765 O O . ALA A 1 586 ? -17.911 26.028 -55.753 1.00 71.00 586 ALA A O 1
ATOM 4766 N N . THR A 1 587 ? -17.028 24.138 -56.572 1.00 77.06 587 THR A N 1
ATOM 4767 C CA . THR A 1 587 ? -18.274 23.346 -56.521 1.00 77.06 587 THR A CA 1
ATOM 4768 C C . THR A 1 587 ? -18.317 22.286 -55.421 1.00 77.06 587 THR A C 1
ATOM 4770 O O . THR A 1 587 ? -19.350 21.654 -55.244 1.00 77.06 587 THR A O 1
ATOM 4773 N N . ARG A 1 588 ? -17.210 22.048 -54.704 1.00 75.06 588 ARG A N 1
ATOM 4774 C CA . ARG A 1 588 ? -17.043 20.962 -53.715 1.00 75.06 588 ARG A CA 1
ATOM 4775 C C . ARG A 1 588 ? -17.195 19.539 -54.257 1.00 75.06 588 ARG A C 1
ATOM 4777 O O . ARG A 1 588 ? -17.239 18.601 -53.472 1.00 75.06 588 ARG A O 1
ATOM 4784 N N . LEU A 1 589 ? -17.205 19.357 -55.579 1.00 79.06 589 LEU A N 1
ATOM 4785 C CA . LEU A 1 589 ? -17.154 18.025 -56.180 1.00 79.06 589 LEU A CA 1
ATOM 4786 C C . LEU A 1 589 ? -15.850 17.319 -55.809 1.00 79.06 589 LEU A C 1
ATOM 4788 O O . LEU A 1 589 ? -14.774 17.916 -55.884 1.00 79.06 589 LEU A O 1
ATOM 4792 N N . ILE A 1 590 ? -15.967 16.043 -55.456 1.00 82.62 590 ILE A N 1
ATOM 4793 C CA . ILE A 1 590 ? -14.847 15.195 -55.058 1.00 82.62 590 ILE A CA 1
ATOM 4794 C C . ILE A 1 590 ? -14.485 14.277 -56.226 1.00 82.62 590 ILE A C 1
ATOM 4796 O O . ILE A 1 590 ? -15.352 13.692 -56.876 1.00 82.62 590 ILE A O 1
ATOM 4800 N N . HIS A 1 591 ? -13.192 14.160 -56.500 1.00 82.50 591 HIS A N 1
ATOM 4801 C CA . HIS A 1 591 ? -12.618 13.147 -57.370 1.00 82.50 591 HIS A CA 1
ATOM 4802 C C . HIS A 1 591 ? -11.695 12.261 -56.539 1.00 82.50 591 HIS A C 1
ATOM 4804 O O . HIS A 1 591 ? -10.802 12.766 -55.864 1.00 82.50 591 HIS A O 1
ATOM 4810 N N . LEU A 1 592 ? -11.936 10.955 -56.588 1.00 84.81 592 LEU A N 1
ATOM 4811 C CA . LEU A 1 592 ? -11.139 9.951 -55.898 1.00 84.81 592 LEU A CA 1
ATOM 4812 C C . LEU A 1 592 ? -10.325 9.173 -56.929 1.00 84.81 592 LEU A C 1
ATOM 4814 O O . LEU A 1 592 ? -10.868 8.775 -57.961 1.00 84.81 592 LEU A O 1
ATOM 4818 N N . ASP A 1 593 ? -9.045 8.957 -56.644 1.00 82.12 593 ASP A N 1
ATOM 4819 C CA . ASP A 1 593 ? -8.170 8.107 -57.454 1.00 82.12 593 ASP A CA 1
ATOM 4820 C C . ASP A 1 593 ? -7.283 7.252 -56.537 1.00 82.12 593 ASP A C 1
ATOM 4822 O O . ASP A 1 593 ? -6.946 7.664 -55.427 1.00 82.12 593 ASP A O 1
ATOM 4826 N N . VAL A 1 594 ? -6.918 6.054 -56.986 1.00 82.50 594 VAL A N 1
ATOM 4827 C CA . VAL A 1 594 ? -6.070 5.124 -56.231 1.00 82.50 594 VAL A CA 1
ATOM 4828 C C . VAL A 1 594 ? -4.627 5.266 -56.706 1.00 82.50 594 VAL A C 1
ATOM 4830 O O . VAL A 1 594 ? -4.337 5.314 -57.905 1.00 82.50 594 VAL A O 1
ATOM 4833 N N . VAL A 1 595 ? -3.705 5.336 -55.754 1.00 80.38 595 VAL A N 1
ATOM 4834 C CA . VAL A 1 595 ? -2.268 5.460 -55.986 1.00 80.38 595 VAL A CA 1
ATOM 4835 C C . VAL A 1 595 ? -1.575 4.251 -55.372 1.00 80.38 595 VAL A C 1
ATOM 4837 O O . VAL A 1 595 ? -1.804 3.914 -54.213 1.00 80.38 595 VAL A O 1
ATOM 4840 N N . SER A 1 596 ? -0.749 3.577 -56.166 1.00 75.62 596 SER A N 1
ATOM 4841 C CA . SER A 1 596 ? -0.056 2.345 -55.778 1.00 75.62 596 SER A CA 1
ATOM 4842 C C . SER A 1 596 ? 0.880 2.529 -54.586 1.00 75.62 596 SER A C 1
ATOM 4844 O O . SER A 1 596 ? 1.050 1.603 -53.812 1.00 75.62 596 SER A O 1
ATOM 4846 N N . ASP A 1 597 ? 1.481 3.707 -54.441 1.00 73.19 597 ASP A N 1
ATOM 4847 C CA . ASP A 1 597 ? 2.557 3.999 -53.499 1.00 73.19 597 ASP A CA 1
ATOM 4848 C C . ASP A 1 597 ? 2.778 5.520 -53.388 1.00 73.19 597 ASP A C 1
ATOM 4850 O O . ASP A 1 597 ? 2.385 6.296 -54.258 1.00 73.19 597 ASP A O 1
ATOM 4854 N N . LEU A 1 598 ? 3.440 5.978 -52.322 1.00 74.00 598 LEU A N 1
ATOM 4855 C CA . LEU A 1 598 ? 3.745 7.403 -52.102 1.00 74.00 598 LEU A CA 1
ATOM 4856 C C . LEU A 1 598 ? 4.968 7.887 -52.904 1.00 74.00 598 LEU A C 1
ATOM 4858 O O . LEU A 1 598 ? 5.644 8.828 -52.489 1.00 74.00 598 LEU A O 1
ATOM 4862 N N . THR A 1 599 ? 5.296 7.251 -54.030 1.00 71.56 599 THR A N 1
ATOM 4863 C CA . THR A 1 599 ? 6.398 7.701 -54.887 1.00 71.56 599 THR A CA 1
ATOM 4864 C C . THR A 1 599 ? 5.947 8.820 -55.824 1.00 71.56 599 THR A C 1
ATOM 4866 O O . THR A 1 599 ? 4.789 8.919 -56.238 1.00 71.56 599 THR A O 1
ATOM 4869 N N . THR A 1 600 ? 6.889 9.680 -56.215 1.00 67.25 600 THR A N 1
ATOM 4870 C CA . THR A 1 600 ? 6.617 10.809 -57.116 1.00 67.25 600 THR A CA 1
ATOM 4871 C C . THR A 1 600 ? 6.105 10.353 -58.488 1.00 67.25 600 THR A C 1
ATOM 4873 O O . THR A 1 600 ? 5.296 11.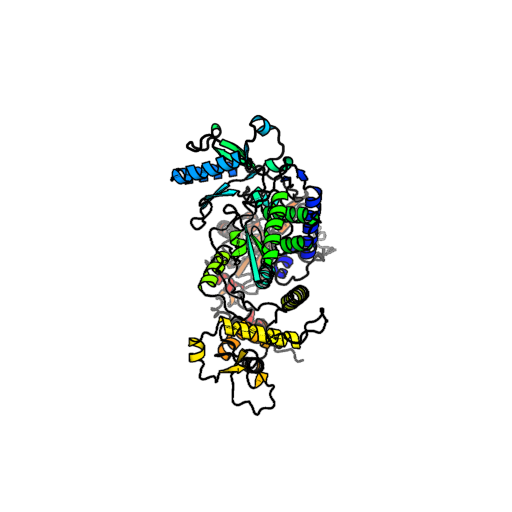043 -59.104 1.00 67.25 600 THR A O 1
ATOM 4876 N N . ALA A 1 601 ? 6.534 9.182 -58.972 1.00 69.69 601 ALA A N 1
ATOM 4877 C CA . ALA A 1 601 ? 6.104 8.641 -60.262 1.00 69.69 601 ALA A CA 1
ATOM 4878 C C . ALA A 1 601 ? 4.615 8.254 -60.258 1.00 69.69 601 ALA A C 1
ATOM 4880 O O . ALA A 1 601 ? 3.872 8.647 -61.164 1.00 69.69 601 ALA A O 1
ATOM 4881 N N . ALA A 1 602 ? 4.160 7.553 -59.217 1.00 73.19 602 ALA A N 1
ATOM 4882 C CA . ALA A 1 602 ? 2.758 7.182 -59.063 1.00 73.19 602 ALA A CA 1
ATOM 4883 C C . ALA A 1 602 ? 1.858 8.404 -58.833 1.00 73.19 602 ALA A C 1
ATOM 4885 O O . ALA A 1 602 ? 0.772 8.494 -59.412 1.00 73.19 602 ALA A O 1
ATOM 4886 N N . PHE A 1 603 ? 2.354 9.402 -58.095 1.00 74.94 603 PHE A N 1
ATOM 4887 C CA . PHE A 1 603 ? 1.685 10.693 -57.947 1.00 74.94 603 PHE A CA 1
ATOM 4888 C C . PHE A 1 603 ? 1.497 11.424 -59.290 1.00 74.94 603 PHE A C 1
ATOM 4890 O O . PHE A 1 603 ? 0.393 11.871 -59.607 1.00 74.94 603 PHE A O 1
ATOM 4897 N N . LEU A 1 604 ? 2.539 11.502 -60.127 1.00 73.12 604 LEU A N 1
ATOM 4898 C CA . LEU A 1 604 ? 2.448 12.130 -61.453 1.00 73.12 604 LEU A CA 1
ATOM 4899 C C . LEU A 1 604 ? 1.504 11.367 -62.395 1.00 73.12 604 LEU A C 1
ATOM 4901 O O . LEU A 1 604 ? 0.780 11.987 -63.178 1.00 73.12 604 LEU A O 1
ATOM 4905 N N . MET A 1 605 ? 1.472 10.033 -62.317 1.00 73.38 605 MET A N 1
ATOM 4906 C CA . MET A 1 605 ? 0.525 9.209 -63.075 1.00 73.38 605 MET A CA 1
ATOM 4907 C C . MET A 1 605 ? -0.925 9.481 -62.657 1.00 73.38 605 MET A C 1
ATOM 4909 O O . MET A 1 605 ? -1.786 9.619 -63.527 1.00 73.38 605 MET A O 1
ATOM 4913 N N . MET A 1 606 ? -1.191 9.624 -61.356 1.00 83.38 606 MET A N 1
ATOM 4914 C CA . MET A 1 606 ? -2.505 10.017 -60.838 1.00 83.38 606 MET A CA 1
ATOM 4915 C C . MET A 1 606 ? -2.909 11.413 -61.332 1.00 83.38 606 MET A C 1
ATOM 4917 O O . MET A 1 606 ? -3.989 11.570 -61.903 1.00 83.38 606 MET A O 1
ATOM 4921 N N . LEU A 1 607 ? -2.017 12.410 -61.247 1.00 75.94 607 LEU A N 1
ATOM 4922 C CA . LEU A 1 607 ? -2.306 13.755 -61.760 1.00 75.94 607 LEU A CA 1
ATOM 4923 C C . LEU A 1 607 ? -2.592 13.755 -63.266 1.00 75.94 607 LEU A C 1
ATOM 4925 O O . LEU A 1 607 ? -3.506 14.444 -63.714 1.00 75.94 607 LEU A O 1
ATOM 4929 N N . ARG A 1 608 ? -1.874 12.947 -64.059 1.00 72.44 608 ARG A N 1
ATOM 4930 C CA . ARG A 1 608 ? -2.164 12.778 -65.495 1.00 72.44 608 ARG A CA 1
ATOM 4931 C C . ARG A 1 608 ? -3.570 12.237 -65.739 1.00 72.44 608 ARG A C 1
ATOM 4933 O O . ARG A 1 608 ? -4.270 12.763 -66.603 1.00 72.44 608 ARG A O 1
ATOM 4940 N N . ARG A 1 609 ? -4.000 11.220 -64.984 1.00 78.50 609 ARG A N 1
ATOM 4941 C CA . ARG A 1 609 ? -5.363 10.669 -65.086 1.00 78.50 609 ARG A CA 1
ATOM 4942 C C . ARG A 1 609 ? -6.414 11.703 -64.694 1.00 78.50 609 ARG A C 1
ATOM 4944 O O . ARG A 1 609 ? -7.425 11.837 -65.385 1.00 78.50 609 ARG A O 1
ATOM 4951 N N . PHE A 1 610 ? -6.159 12.463 -63.633 1.00 80.69 610 PHE A N 1
ATOM 4952 C CA . PHE A 1 610 ? -7.038 13.543 -63.203 1.00 80.69 610 PHE A CA 1
ATOM 4953 C C . PHE A 1 610 ? -7.150 14.649 -64.266 1.00 80.69 610 PHE A C 1
ATOM 4955 O O . PHE A 1 610 ? -8.263 14.998 -64.662 1.00 80.69 610 PHE A O 1
ATOM 4962 N N . PHE A 1 611 ? -6.029 15.145 -64.804 1.00 80.12 611 PHE A N 1
ATOM 4963 C CA . PHE A 1 611 ? -6.023 16.178 -65.849 1.00 80.12 611 PHE A CA 1
ATOM 4964 C C . PHE A 1 611 ? -6.693 15.697 -67.136 1.00 80.12 611 PHE A C 1
ATOM 4966 O O . PHE A 1 611 ? -7.438 16.459 -67.749 1.00 80.12 611 PHE A O 1
ATOM 4973 N N . GLY A 1 612 ? -6.493 14.431 -67.513 1.00 67.62 612 GLY A N 1
ATOM 4974 C CA . GLY A 1 612 ? -7.156 13.832 -68.671 1.00 67.62 612 GLY A CA 1
ATOM 4975 C C . GLY A 1 612 ? -8.681 13.767 -68.529 1.00 67.62 612 GLY A C 1
ATOM 4976 O O . GLY A 1 612 ? -9.390 13.932 -69.515 1.00 67.62 612 GLY A O 1
ATOM 4977 N N . ARG A 1 613 ? -9.202 13.580 -67.307 1.00 74.38 613 ARG A N 1
ATOM 4978 C CA . ARG A 1 613 ? -10.651 13.472 -67.049 1.00 74.38 613 ARG A CA 1
ATOM 4979 C C . ARG A 1 613 ? -11.333 14.796 -66.711 1.00 74.38 613 ARG A C 1
ATOM 4981 O O . ARG A 1 613 ? -12.518 14.953 -66.992 1.00 74.38 613 ARG A O 1
ATOM 4988 N N . ARG A 1 614 ? -10.638 15.720 -66.041 1.00 75.81 614 ARG A N 1
ATOM 4989 C CA . ARG A 1 614 ? -11.226 16.949 -65.462 1.00 75.81 614 ARG A CA 1
ATOM 4990 C C . ARG A 1 614 ? -10.628 18.245 -66.024 1.00 75.81 614 ARG A C 1
ATOM 4992 O O . ARG A 1 614 ? -11.114 19.333 -65.711 1.00 75.81 614 ARG A O 1
ATOM 4999 N N . GLY A 1 615 ? -9.622 18.135 -66.890 1.00 72.31 615 GLY A N 1
ATOM 5000 C CA . GLY A 1 615 ? -8.871 19.259 -67.441 1.00 72.31 615 GLY A CA 1
ATOM 5001 C C . GLY A 1 615 ? -7.809 19.794 -66.477 1.00 72.31 615 GLY A C 1
ATOM 5002 O O . GLY A 1 615 ? -7.805 19.495 -65.285 1.00 72.31 615 GLY A O 1
ATOM 5003 N N . LEU A 1 616 ? -6.897 20.614 -66.999 1.00 68.88 616 LEU A N 1
ATOM 5004 C CA . LEU A 1 616 ? -5.755 21.138 -66.243 1.00 68.88 616 LEU A CA 1
ATOM 5005 C C . LEU A 1 616 ? -6.203 22.202 -65.224 1.00 68.88 616 LEU A C 1
ATOM 5007 O O . LEU A 1 616 ? -6.755 23.207 -65.664 1.00 68.88 616 LEU A O 1
ATOM 5011 N N . PRO A 1 617 ? -6.013 22.050 -63.903 1.00 73.00 617 PRO A N 1
ATOM 5012 C CA . PRO A 1 617 ? -6.420 23.063 -62.930 1.00 73.00 617 PRO A CA 1
ATOM 5013 C C . PRO A 1 617 ? -5.594 24.351 -63.072 1.00 73.00 617 PRO A C 1
ATOM 5015 O O . PRO A 1 617 ? -4.442 24.337 -63.501 1.00 73.00 617 PRO A O 1
ATOM 5018 N N . ASN A 1 618 ? -6.179 25.482 -62.681 1.00 68.44 618 ASN A N 1
ATOM 5019 C CA . ASN A 1 618 ? -5.475 26.760 -62.583 1.00 68.44 618 ASN A CA 1
ATOM 5020 C C . ASN A 1 618 ? -4.586 26.797 -61.326 1.00 68.44 618 ASN A C 1
ATOM 5022 O O . ASN A 1 618 ? -3.476 27.328 -61.391 1.00 68.44 618 ASN A O 1
ATOM 5026 N N . SER A 1 619 ? -5.051 26.211 -60.212 1.00 65.06 619 SER A N 1
ATOM 5027 C CA . SER A 1 619 ? -4.254 26.024 -58.992 1.00 65.06 619 SER A CA 1
ATOM 5028 C C . SER A 1 619 ? -4.558 24.709 -58.273 1.00 65.06 619 SER A C 1
ATOM 5030 O O . SER A 1 619 ? -5.715 24.280 -58.215 1.00 65.06 619 SER A O 1
ATOM 5032 N N . ILE A 1 620 ? -3.528 24.133 -57.656 1.00 68.56 620 ILE A N 1
ATOM 5033 C CA . ILE A 1 620 ? -3.618 22.973 -56.761 1.00 68.56 620 ILE A CA 1
ATOM 5034 C C . ILE A 1 620 ? -3.133 23.412 -55.374 1.00 68.56 620 ILE A C 1
ATOM 5036 O O . ILE A 1 620 ? -2.118 24.099 -55.259 1.00 68.56 620 ILE A O 1
ATOM 5040 N N . THR A 1 621 ? -3.880 23.047 -54.336 1.00 67.19 621 THR A N 1
ATOM 5041 C CA . THR A 1 621 ? -3.559 23.314 -52.930 1.00 67.19 621 THR A CA 1
ATOM 5042 C C . THR A 1 621 ? -3.454 21.982 -52.196 1.00 67.19 621 THR A C 1
ATOM 5044 O O . THR A 1 621 ? -4.417 21.223 -52.184 1.00 67.19 621 THR A O 1
ATOM 5047 N N . SER A 1 622 ? -2.310 21.693 -51.588 1.00 67.50 622 SER A N 1
ATOM 5048 C CA . SER A 1 622 ? -2.083 20.508 -50.750 1.00 67.50 622 SER A CA 1
ATOM 5049 C C . SER A 1 622 ? -1.396 20.918 -49.448 1.00 67.50 622 SER A C 1
ATOM 5051 O O . SER A 1 622 ? -1.006 22.077 -49.286 1.00 67.50 622 SER A O 1
ATOM 5053 N N . ASP A 1 623 ? -1.249 19.985 -48.515 1.00 56.50 623 ASP A N 1
ATOM 5054 C CA . ASP A 1 623 ? -0.385 20.169 -47.353 1.00 56.50 623 ASP A CA 1
ATOM 5055 C C . ASP A 1 623 ? 1.106 19.965 -47.716 1.00 56.50 623 ASP A C 1
ATOM 5057 O O . ASP A 1 623 ? 1.452 19.534 -48.820 1.00 56.50 623 ASP A O 1
ATOM 5061 N N . ASN A 1 624 ? 2.013 20.319 -46.796 1.00 50.66 624 ASN A N 1
ATOM 5062 C CA . ASN A 1 624 ? 3.472 20.302 -47.003 1.00 50.66 624 ASN A CA 1
ATOM 5063 C C . ASN A 1 624 ? 4.092 18.890 -46.921 1.00 50.66 624 ASN A C 1
ATOM 5065 O O . ASN A 1 624 ? 5.221 18.726 -46.448 1.00 50.66 624 ASN A O 1
ATOM 5069 N N . ALA A 1 625 ? 3.378 17.845 -47.347 1.00 52.91 625 ALA A N 1
ATOM 5070 C CA . ALA A 1 625 ? 3.954 16.506 -47.366 1.00 52.91 625 ALA A CA 1
ATOM 5071 C C . ALA A 1 625 ? 5.137 16.439 -48.369 1.00 52.91 625 ALA A C 1
ATOM 5073 O O . ALA A 1 625 ? 5.034 16.970 -49.481 1.00 52.91 625 ALA A O 1
ATOM 5074 N N . PRO A 1 626 ? 6.262 15.765 -48.035 1.00 49.25 626 PRO A N 1
ATOM 5075 C CA . PRO A 1 626 ? 7.484 15.755 -48.857 1.00 49.25 626 PRO A CA 1
ATOM 5076 C C . PRO A 1 626 ? 7.263 15.297 -50.307 1.00 49.25 626 PRO A C 1
ATOM 5078 O O . PRO A 1 626 ? 7.928 15.770 -51.230 1.00 49.25 626 PRO A O 1
ATOM 5081 N N . THR A 1 627 ? 6.305 14.393 -50.514 1.00 53.62 627 THR A N 1
ATOM 5082 C CA . THR A 1 627 ? 5.923 13.845 -51.818 1.00 53.62 627 THR A CA 1
ATOM 5083 C C . THR A 1 627 ? 5.313 14.899 -52.747 1.00 53.62 627 THR A C 1
ATOM 5085 O O . THR A 1 627 ? 5.532 14.852 -53.959 1.00 53.62 627 THR A O 1
ATOM 5088 N N . PHE A 1 628 ? 4.597 15.883 -52.195 1.00 57.00 628 PHE A N 1
ATOM 5089 C CA . PHE A 1 628 ? 3.986 16.971 -52.961 1.00 57.00 628 PHE A CA 1
ATOM 5090 C C . PHE A 1 628 ? 5.006 18.046 -53.340 1.00 57.00 628 PHE A C 1
ATOM 5092 O O . PHE A 1 628 ? 5.025 18.473 -54.493 1.00 57.00 628 PHE A O 1
ATOM 5099 N N . ALA A 1 629 ? 5.940 18.371 -52.440 1.00 52.00 629 ALA A N 1
ATOM 5100 C CA . ALA A 1 629 ? 7.042 19.297 -52.718 1.00 52.00 629 ALA A CA 1
ATOM 5101 C C . ALA A 1 629 ? 8.000 18.774 -53.815 1.00 52.00 629 ALA A C 1
ATOM 5103 O O . ALA A 1 629 ? 8.491 19.533 -54.653 1.00 52.00 629 ALA A O 1
ATOM 5104 N N . LEU A 1 630 ? 8.255 17.456 -53.863 1.00 51.44 630 LEU A N 1
ATOM 5105 C CA . LEU A 1 630 ? 9.041 16.838 -54.944 1.00 51.44 630 LEU A CA 1
ATOM 5106 C C . LEU A 1 630 ? 8.247 16.719 -56.259 1.00 51.44 630 LEU A C 1
ATOM 5108 O O . LEU A 1 630 ? 8.817 16.815 -57.350 1.00 51.44 630 LEU A O 1
ATOM 5112 N N . GLY A 1 631 ? 6.933 16.496 -56.160 1.00 53.69 631 GLY A N 1
ATOM 5113 C CA . GLY A 1 631 ? 6.008 16.478 -57.291 1.00 53.69 631 GLY A CA 1
ATOM 5114 C C . GLY A 1 631 ? 5.883 17.840 -57.972 1.00 53.69 631 GLY A C 1
ATOM 5115 O O . GLY A 1 631 ? 5.860 17.896 -59.199 1.00 53.69 631 GLY A O 1
ATOM 5116 N N . GLU A 1 632 ? 5.901 18.933 -57.207 1.00 52.75 632 GLU A N 1
ATOM 5117 C CA . GLU A 1 632 ? 5.913 20.305 -57.721 1.00 52.75 632 GLU A CA 1
ATOM 5118 C C . GLU A 1 632 ? 7.108 20.544 -58.658 1.00 52.75 632 GLU A C 1
ATOM 5120 O O . GLU A 1 632 ? 6.902 20.872 -59.831 1.00 52.75 632 GLU A O 1
ATOM 5125 N N . LYS A 1 633 ? 8.339 20.271 -58.193 1.00 51.97 633 LYS A N 1
ATOM 5126 C CA . LYS A 1 633 ? 9.574 20.428 -58.992 1.00 51.97 633 LYS A CA 1
ATOM 5127 C C . LYS A 1 633 ? 9.555 19.635 -60.302 1.00 51.97 633 LYS A C 1
ATOM 5129 O O . LYS A 1 633 ? 10.003 20.141 -61.326 1.00 51.97 633 LYS A O 1
ATOM 5134 N N . ASN A 1 634 ? 9.017 18.414 -60.291 1.00 50.53 634 ASN A N 1
ATOM 5135 C CA . ASN A 1 634 ? 8.963 17.555 -61.481 1.00 50.53 634 ASN A CA 1
ATOM 5136 C C . ASN A 1 634 ? 7.761 17.859 -62.398 1.00 50.53 634 ASN A C 1
ATOM 5138 O O . ASN A 1 634 ? 7.824 17.628 -63.606 1.00 50.53 634 ASN A O 1
ATOM 5142 N N . SER A 1 635 ? 6.668 18.407 -61.855 1.00 49.28 635 SER A N 1
ATOM 5143 C CA . SER A 1 635 ? 5.463 18.752 -62.620 1.00 49.28 635 SER A CA 1
ATOM 5144 C C . SER A 1 635 ? 5.669 19.945 -63.557 1.00 49.28 635 SER A C 1
ATOM 5146 O O . SER A 1 635 ? 5.071 19.967 -64.633 1.00 49.28 635 SER A O 1
ATOM 5148 N N . GLN A 1 636 ? 6.570 20.878 -63.221 1.00 50.28 636 GLN A N 1
ATOM 5149 C CA . GLN A 1 636 ? 6.920 22.031 -64.066 1.00 50.28 636 GLN A CA 1
ATOM 5150 C C . GLN A 1 636 ? 7.412 21.614 -65.467 1.00 50.28 636 GLN A C 1
ATOM 5152 O O . GLN A 1 636 ? 6.988 22.202 -66.461 1.00 50.28 636 GLN A O 1
ATOM 5157 N N . GLY A 1 637 ? 8.198 20.534 -65.578 1.00 46.00 637 GLY A N 1
ATOM 5158 C CA . GLY A 1 637 ? 8.604 19.968 -66.876 1.00 46.00 637 GLY A CA 1
ATOM 5159 C C . GLY A 1 637 ? 7.456 19.295 -67.644 1.00 46.00 637 GLY A C 1
ATOM 5160 O O . GLY A 1 637 ? 7.425 19.295 -68.874 1.00 46.00 637 GLY A O 1
ATOM 5161 N N . MET A 1 638 ? 6.456 18.770 -66.932 1.00 48.34 638 MET A N 1
ATOM 5162 C CA . MET A 1 638 ? 5.258 18.177 -67.530 1.00 48.34 638 MET A CA 1
ATOM 5163 C C . MET A 1 638 ? 4.320 19.246 -68.111 1.00 48.34 638 MET A C 1
ATOM 5165 O O . MET A 1 638 ? 3.780 19.044 -69.199 1.00 48.34 638 MET A O 1
ATOM 5169 N N . PHE A 1 639 ? 4.168 20.389 -67.432 1.00 49.75 639 PHE A N 1
ATOM 5170 C CA . PHE A 1 639 ? 3.416 21.540 -67.944 1.00 49.75 639 PHE A CA 1
ATOM 5171 C C . PHE A 1 639 ? 4.066 22.131 -69.210 1.00 49.75 639 PHE A C 1
ATOM 5173 O O . PHE A 1 639 ? 3.340 22.441 -70.153 1.00 49.75 639 PHE A O 1
ATOM 5180 N N . ALA A 1 640 ? 5.405 22.164 -69.290 1.00 44.22 640 ALA A N 1
ATOM 5181 C CA . ALA A 1 640 ? 6.146 22.592 -70.486 1.00 44.22 640 ALA A CA 1
ATOM 5182 C C . ALA A 1 640 ? 5.946 21.653 -71.702 1.00 44.22 640 ALA A C 1
ATOM 5184 O O . ALA A 1 640 ? 5.744 22.104 -72.828 1.00 44.22 640 ALA A O 1
ATOM 5185 N N . SER A 1 641 ? 5.900 20.332 -71.485 1.00 43.66 641 SER A N 1
ATOM 5186 C CA . SER A 1 641 ? 5.642 19.361 -72.570 1.00 43.66 641 SER A CA 1
ATOM 5187 C C . SER A 1 641 ? 4.213 19.422 -73.141 1.00 43.66 641 SER A C 1
ATOM 5189 O O . SER A 1 641 ? 3.980 19.074 -74.300 1.00 43.66 641 SER A O 1
ATOM 5191 N N . TYR A 1 642 ? 3.240 19.877 -72.341 1.00 46.16 642 TYR A N 1
ATOM 5192 C CA . TYR A 1 642 ? 1.864 20.105 -72.795 1.00 46.16 642 TYR A CA 1
ATOM 5193 C C . TYR A 1 642 ? 1.716 21.419 -73.578 1.00 46.16 642 TYR A C 1
ATOM 5195 O O . TYR A 1 642 ? 0.856 21.475 -74.454 1.00 46.16 642 TYR A O 1
ATOM 5203 N N . SER A 1 643 ? 2.553 22.435 -73.318 1.00 42.19 643 SER A N 1
ATOM 5204 C CA . SER A 1 643 ? 2.594 23.664 -74.126 1.00 42.19 643 SER A CA 1
ATOM 5205 C C . SER A 1 643 ? 3.271 23.481 -75.488 1.00 42.19 643 SER A C 1
ATOM 5207 O O . SER A 1 643 ? 2.842 24.099 -76.455 1.00 42.19 643 SER A O 1
ATOM 5209 N N . GLU A 1 644 ? 4.264 22.594 -75.615 1.00 38.31 644 GLU A N 1
ATOM 5210 C CA . GLU A 1 644 ? 4.915 22.323 -76.913 1.00 38.31 644 GLU A CA 1
ATOM 5211 C C . GLU A 1 644 ? 4.044 21.468 -77.854 1.00 38.31 644 GLU A C 1
ATOM 5213 O O . GLU A 1 644 ? 4.037 21.666 -79.070 1.00 38.31 644 GLU A O 1
ATOM 5218 N N . ARG A 1 645 ? 3.240 20.537 -77.317 1.00 40.16 645 ARG A N 1
ATOM 5219 C CA . ARG A 1 645 ? 2.325 19.712 -78.133 1.00 40.16 645 ARG A CA 1
ATOM 5220 C C . ARG A 1 645 ? 1.170 20.496 -78.760 1.00 40.16 645 ARG A C 1
ATOM 5222 O O . ARG A 1 645 ? 0.610 20.020 -79.745 1.00 40.16 645 ARG A O 1
ATOM 5229 N N . SER A 1 646 ? 0.825 21.678 -78.245 1.00 39.38 646 SER A N 1
ATOM 5230 C CA . SER A 1 646 ? -0.221 22.525 -78.837 1.00 39.38 646 SER A CA 1
ATOM 5231 C C . SER A 1 646 ? 0.191 23.255 -80.123 1.00 39.38 646 SER A C 1
ATOM 5233 O O . SER A 1 646 ? -0.697 23.741 -80.820 1.00 39.38 646 SER A O 1
ATOM 5235 N N . ASP A 1 647 ? 1.480 23.285 -80.486 1.00 36.94 647 ASP A N 1
ATOM 5236 C CA . ASP A 1 647 ? 1.956 24.016 -81.676 1.00 36.94 647 ASP A CA 1
ATOM 5237 C C . ASP A 1 647 ? 2.007 23.182 -82.974 1.00 36.94 647 ASP A C 1
ATOM 5239 O O . ASP A 1 647 ? 2.167 23.743 -84.058 1.00 36.94 647 ASP A O 1
ATOM 5243 N N . SER A 1 648 ? 1.818 21.855 -82.924 1.00 36.06 648 SER A N 1
ATOM 5244 C CA . SER A 1 648 ? 1.972 20.975 -84.107 1.00 36.06 648 SER A CA 1
ATOM 5245 C C . SER A 1 648 ? 0.671 20.442 -84.727 1.00 36.06 648 SER A C 1
ATOM 5247 O O . SER A 1 648 ? 0.697 19.902 -85.832 1.00 36.06 648 SER A O 1
ATOM 5249 N N . THR A 1 649 ? -0.492 20.653 -84.106 1.00 32.75 649 THR A N 1
ATOM 5250 C CA . THR A 1 649 ? -1.799 20.265 -84.671 1.00 32.75 649 THR A CA 1
ATOM 5251 C C . THR A 1 649 ? -2.606 21.492 -85.091 1.00 32.75 649 THR A C 1
ATOM 5253 O O . THR A 1 649 ? -3.267 22.138 -84.278 1.00 32.75 649 THR A O 1
ATOM 5256 N N . LYS A 1 650 ? -2.573 21.814 -86.393 1.00 34.81 650 LYS A N 1
ATOM 5257 C CA . LYS A 1 650 ? -3.434 22.828 -87.026 1.00 34.81 650 LYS A CA 1
ATOM 5258 C C . LYS A 1 650 ? -4.903 22.393 -86.941 1.00 34.81 650 LYS A C 1
ATOM 5260 O O . LYS A 1 650 ? -5.376 21.684 -87.821 1.00 34.81 650 LYS A O 1
ATOM 5265 N N . GLY A 1 651 ? -5.622 22.828 -85.905 1.00 31.03 651 GLY A N 1
ATOM 5266 C CA . GLY A 1 651 ? -7.079 22.667 -85.862 1.00 31.03 651 GLY A CA 1
ATOM 5267 C C . GLY A 1 651 ? -7.740 22.545 -84.491 1.00 31.03 651 GLY A C 1
ATOM 5268 O O . GLY A 1 651 ? -8.650 21.744 -84.364 1.00 31.03 651 GLY A O 1
ATOM 5269 N N . ALA A 1 652 ? -7.338 23.301 -83.466 1.00 24.11 652 ALA A N 1
ATOM 5270 C CA . ALA A 1 652 ? -8.199 23.578 -82.308 1.00 24.11 652 ALA A CA 1
ATOM 5271 C C . ALA A 1 652 ? -7.656 24.786 -81.531 1.00 24.11 652 ALA A C 1
ATOM 5273 O O . ALA A 1 652 ? -6.484 24.820 -81.181 1.00 24.11 652 ALA A O 1
ATOM 5274 N N . SER A 1 653 ? -8.519 25.784 -81.321 1.00 25.89 653 SER A N 1
ATOM 5275 C CA . SER A 1 653 ? -8.410 26.934 -80.404 1.00 25.89 653 SER A CA 1
ATOM 5276 C C . SER A 1 653 ? -7.044 27.210 -79.747 1.00 25.89 653 SER A C 1
ATOM 5278 O O . SER A 1 653 ? -6.645 26.521 -78.806 1.00 25.89 653 SER A O 1
ATOM 5280 N N . ARG A 1 654 ? -6.410 28.323 -80.149 1.00 26.28 654 ARG A N 1
ATOM 5281 C CA . ARG A 1 654 ? -5.357 29.017 -79.386 1.00 26.28 654 ARG A CA 1
ATOM 5282 C C . ARG A 1 654 ? -5.783 29.170 -77.921 1.00 26.28 654 ARG A C 1
ATOM 5284 O O . ARG A 1 654 ? -6.618 30.019 -77.614 1.00 26.28 654 ARG A O 1
ATOM 5291 N N . TYR A 1 655 ? -5.181 28.408 -77.015 1.00 31.03 655 TYR A N 1
ATOM 5292 C CA . TYR A 1 655 ? -5.206 28.719 -75.591 1.00 31.03 655 TYR A CA 1
ATOM 5293 C C . TYR A 1 655 ? -3.821 29.194 -75.181 1.00 31.03 655 TYR A C 1
ATOM 5295 O O . TYR A 1 655 ? -2.890 28.409 -75.057 1.00 31.03 655 TYR A O 1
ATOM 5303 N N . ASN A 1 656 ? -3.722 30.506 -74.981 1.00 26.88 656 ASN A N 1
ATOM 5304 C CA . ASN A 1 656 ? -2.577 31.168 -74.377 1.00 26.88 656 ASN A CA 1
ATOM 5305 C C . ASN A 1 656 ? -2.296 30.501 -73.011 1.00 26.88 656 ASN A C 1
ATOM 5307 O O . ASN A 1 656 ? -3.172 30.494 -72.134 1.00 26.88 656 ASN A O 1
ATOM 5311 N N . LEU A 1 657 ? -1.137 29.850 -72.888 1.00 37.59 657 LEU A N 1
ATOM 5312 C CA . LEU A 1 657 ? -0.742 28.992 -71.760 1.00 37.59 657 LEU A CA 1
ATOM 5313 C C . LEU A 1 657 ? 0.149 29.709 -70.734 1.00 37.59 657 LEU A C 1
ATOM 5315 O O . LEU A 1 657 ? 0.566 29.093 -69.755 1.00 37.59 657 LEU A O 1
ATOM 5319 N N . ASP A 1 658 ? 0.355 31.017 -70.879 1.00 33.12 658 ASP A N 1
ATOM 5320 C CA . ASP A 1 658 ? 1.070 31.815 -69.887 1.00 33.12 658 ASP A CA 1
ATOM 5321 C C . ASP A 1 658 ? 0.227 31.960 -68.605 1.00 33.12 658 ASP A C 1
ATOM 5323 O O . ASP A 1 658 ? -0.756 32.702 -68.570 1.00 33.12 658 ASP A O 1
ATOM 5327 N N . ASN A 1 659 ? 0.640 31.256 -67.539 1.00 36.47 659 ASN A N 1
ATOM 5328 C CA . ASN A 1 659 ? 0.172 31.312 -66.135 1.00 36.47 659 ASN A CA 1
ATOM 5329 C C . ASN A 1 659 ? -0.799 30.234 -65.595 1.00 36.47 659 ASN A C 1
ATOM 5331 O O . ASN A 1 659 ? -1.375 30.453 -64.525 1.00 36.47 659 ASN A O 1
ATOM 5335 N N . ARG A 1 660 ? -0.978 29.057 -66.218 1.00 42.19 660 ARG A N 1
ATOM 5336 C CA . ARG A 1 660 ? -1.773 27.964 -65.593 1.00 42.19 660 ARG A CA 1
ATOM 5337 C C . ARG A 1 660 ? -0.889 26.904 -64.932 1.00 42.19 660 ARG A C 1
ATOM 5339 O O . ARG A 1 660 ? 0.091 26.478 -65.525 1.00 42.19 660 ARG A O 1
ATOM 5346 N N . GLY A 1 661 ? -1.269 26.473 -63.722 1.00 46.91 661 GLY A N 1
ATOM 5347 C CA . GLY A 1 661 ? -0.529 25.481 -62.928 1.00 46.91 661 GLY A CA 1
ATOM 5348 C C . GLY A 1 661 ? 0.284 26.078 -61.773 1.00 46.91 661 GLY A C 1
ATOM 5349 O O . GLY A 1 661 ? 1.415 25.661 -61.546 1.00 46.91 661 GLY A O 1
ATOM 5350 N N . LYS A 1 662 ? -0.263 27.063 -61.043 1.00 45.53 662 LYS A N 1
ATOM 5351 C CA . LYS A 1 662 ? 0.400 27.606 -59.844 1.00 45.53 662 LYS A CA 1
ATOM 5352 C C . LYS A 1 662 ? 0.095 26.742 -58.620 1.00 45.53 662 LYS A C 1
ATOM 5354 O O . LYS A 1 662 ? -1.068 26.593 -58.235 1.00 45.53 662 LYS A O 1
ATOM 5359 N N . TRP A 1 663 ? 1.145 26.211 -58.007 1.00 46.28 663 TRP A N 1
ATOM 5360 C CA . TRP A 1 663 ? 1.108 25.636 -56.666 1.00 46.28 663 TRP A CA 1
ATOM 5361 C C . TRP A 1 663 ? 1.096 26.769 -55.636 1.00 46.28 663 TRP A C 1
ATOM 5363 O O . TRP A 1 663 ? 1.767 27.786 -55.816 1.00 46.28 663 TRP A O 1
ATOM 5373 N N . VAL A 1 664 ? 0.264 26.648 -54.601 1.00 43.09 664 VAL A N 1
ATOM 5374 C CA . VAL A 1 664 ? 0.160 27.657 -53.537 1.00 43.09 664 VAL A CA 1
ATOM 5375 C C . VAL A 1 664 ? 0.362 26.972 -52.191 1.00 43.09 664 VAL A C 1
ATOM 5377 O O . VAL A 1 664 ? -0.525 26.250 -51.740 1.00 43.09 664 VAL A O 1
ATOM 5380 N N . GLU A 1 665 ? 1.521 27.207 -51.572 1.00 40.97 665 GLU A N 1
ATOM 5381 C CA . GLU A 1 665 ? 1.884 26.680 -50.251 1.00 40.97 665 GLU A CA 1
ATOM 5382 C C . GLU A 1 665 ? 1.310 27.535 -49.109 1.00 40.97 665 GLU A C 1
ATOM 5384 O O . GLU A 1 665 ? 1.314 28.769 -49.167 1.00 40.97 665 GLU A O 1
ATOM 5389 N N . TYR A 1 666 ? 0.895 26.880 -48.020 1.00 40.81 666 TYR A N 1
ATOM 5390 C CA . TYR A 1 666 ? 0.501 27.539 -46.774 1.00 40.81 666 TYR A CA 1
ATOM 5391 C C . TYR A 1 666 ? 1.372 27.086 -45.605 1.00 40.81 666 TYR A C 1
ATOM 5393 O O . TYR A 1 666 ? 1.616 25.901 -45.402 1.00 40.81 666 TYR A O 1
ATOM 5401 N N . LYS A 1 667 ? 1.803 28.047 -44.780 1.00 32.97 667 LYS A N 1
ATOM 5402 C CA . LYS A 1 667 ? 2.718 27.807 -43.652 1.00 32.97 667 LYS A CA 1
ATOM 5403 C C . LYS A 1 667 ? 2.029 27.338 -42.359 1.00 32.97 667 LYS A C 1
ATOM 5405 O O . LYS A 1 667 ? 2.731 27.081 -41.386 1.00 32.97 667 LYS A O 1
ATOM 5410 N N . ASN A 1 668 ? 0.691 27.254 -42.290 1.00 32.88 668 ASN A N 1
ATOM 5411 C CA . ASN A 1 668 ? -0.013 26.910 -41.044 1.00 32.88 668 ASN A CA 1
ATOM 5412 C C . ASN A 1 668 ? -1.348 26.156 -41.256 1.00 32.88 668 ASN A C 1
ATOM 5414 O O . ASN A 1 668 ? -2.190 26.556 -42.061 1.00 32.88 668 ASN A O 1
ATOM 5418 N N . TRP A 1 669 ? -1.574 25.113 -40.448 1.00 33.72 669 TRP A N 1
ATOM 5419 C CA . TRP A 1 669 ? -2.757 24.236 -40.438 1.00 33.72 669 TRP A CA 1
ATOM 5420 C C . TRP A 1 669 ? -4.086 24.984 -40.206 1.00 33.72 669 TRP A C 1
ATOM 5422 O O . TRP A 1 669 ? -5.126 24.614 -40.753 1.00 33.72 669 TRP A O 1
ATOM 5432 N N . CYS A 1 670 ? -4.070 26.087 -39.448 1.00 33.09 670 CYS A N 1
ATOM 5433 C CA . CYS A 1 670 ? -5.266 26.911 -39.219 1.00 33.09 670 CYS A CA 1
ATOM 5434 C C . CYS A 1 670 ? -5.773 27.623 -40.490 1.00 33.09 670 CYS A C 1
ATOM 5436 O O . CYS A 1 670 ? -6.980 27.820 -40.630 1.00 33.09 670 CYS A O 1
ATOM 5438 N N . GLN A 1 671 ? -4.885 27.972 -41.432 1.00 40.56 671 GLN A N 1
ATOM 5439 C CA . GLN A 1 671 ? -5.270 28.589 -42.711 1.00 40.56 671 GLN A CA 1
ATO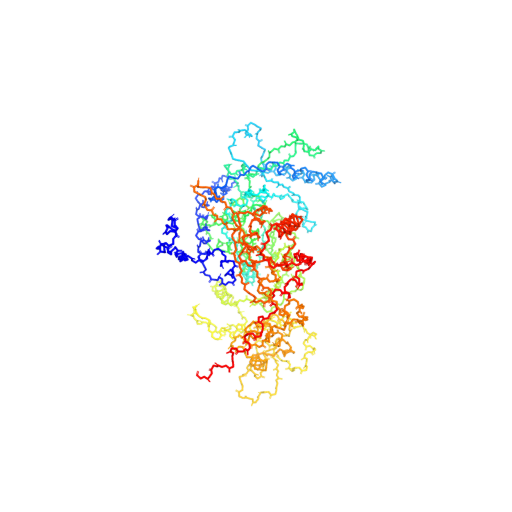M 5440 C C . GLN A 1 671 ? -5.910 27.558 -43.653 1.00 40.56 671 GLN A C 1
ATOM 5442 O O . GLN A 1 671 ? -6.957 27.828 -44.238 1.00 40.56 671 GLN A O 1
ATOM 5447 N N . ILE A 1 672 ? -5.353 26.343 -43.695 1.00 40.84 672 ILE A N 1
ATOM 5448 C CA . ILE A 1 672 ? -5.869 25.205 -44.472 1.00 40.84 672 ILE A CA 1
ATOM 5449 C C . ILE A 1 672 ? -7.298 24.843 -44.036 1.00 40.84 672 ILE A C 1
ATOM 5451 O O . ILE A 1 672 ? -8.176 24.624 -44.872 1.00 40.84 672 ILE A O 1
ATOM 5455 N N . ARG A 1 673 ? -7.569 24.842 -42.723 1.00 39.06 673 ARG A N 1
ATOM 5456 C CA . ARG A 1 673 ? -8.894 24.509 -42.176 1.00 39.06 673 ARG A CA 1
ATOM 5457 C C . ARG A 1 673 ? -9.962 25.555 -42.513 1.00 39.06 673 ARG A C 1
ATOM 5459 O O . ARG A 1 673 ? -11.086 25.181 -42.848 1.00 39.06 673 ARG A O 1
ATOM 5466 N N . ASN A 1 674 ? -9.622 26.844 -42.453 1.00 44.06 674 ASN A N 1
ATOM 5467 C CA . ASN A 1 674 ? -10.543 27.920 -42.837 1.00 44.06 674 ASN A CA 1
ATOM 5468 C C . ASN A 1 674 ? -10.853 27.886 -44.338 1.00 44.06 674 ASN A C 1
ATOM 5470 O O . ASN A 1 674 ? -12.004 28.088 -44.727 1.00 44.06 674 ASN A O 1
ATOM 5474 N N . GLU A 1 675 ? -9.873 27.542 -45.179 1.00 46.72 675 GLU A N 1
ATOM 5475 C CA . GLU A 1 675 ? -10.132 27.329 -46.599 1.00 46.72 675 GLU A CA 1
ATOM 5476 C C . GLU A 1 675 ? -10.979 26.073 -46.822 1.00 46.72 675 GLU A C 1
ATOM 5478 O O . GLU A 1 675 ? -12.060 26.187 -47.383 1.00 46.72 675 GLU A O 1
ATOM 5483 N N . LEU A 1 676 ? -10.615 24.885 -46.340 1.00 40.91 676 LEU A N 1
ATOM 5484 C CA . LEU A 1 676 ? -11.344 23.646 -46.651 1.00 40.91 676 LEU A CA 1
ATOM 5485 C C . LEU A 1 676 ? -12.742 23.534 -46.002 1.00 40.91 676 LEU A C 1
ATOM 5487 O O . LEU A 1 676 ? -13.650 23.009 -46.648 1.00 40.91 676 LEU A O 1
ATOM 5491 N N . TYR A 1 677 ? -12.990 24.079 -44.805 1.00 46.50 677 TYR A N 1
ATOM 5492 C CA . TYR A 1 677 ? -14.172 23.703 -43.997 1.00 46.50 677 TYR A CA 1
ATOM 5493 C C . TYR A 1 677 ? -15.175 24.824 -43.661 1.00 46.50 677 TYR A C 1
ATOM 5495 O O . TYR A 1 677 ? -16.206 24.569 -43.036 1.00 46.50 677 TYR A O 1
ATOM 5503 N N . ALA A 1 678 ? -14.973 26.058 -44.125 1.00 42.41 678 ALA A N 1
ATOM 5504 C CA . ALA A 1 678 ? -15.918 27.148 -43.864 1.00 42.41 678 ALA A CA 1
ATOM 5505 C C . ALA A 1 678 ? -17.175 27.096 -44.771 1.00 42.41 678 ALA A C 1
ATOM 5507 O O . ALA A 1 678 ? -17.200 27.727 -45.830 1.00 42.41 678 ALA A O 1
ATOM 5508 N N . LYS A 1 679 ? -18.187 26.295 -44.372 1.00 39.41 679 LYS A N 1
ATOM 5509 C CA . LYS A 1 679 ? -19.652 26.560 -44.497 1.00 39.41 679 LYS A CA 1
ATOM 5510 C C . LYS A 1 679 ? -20.580 25.447 -43.952 1.00 39.41 679 LYS A C 1
ATOM 5512 O O . LYS A 1 679 ? -21.748 25.399 -44.326 1.00 39.41 679 LYS A O 1
ATOM 5517 N N . GLN A 1 680 ? -20.138 24.576 -43.040 1.00 33.72 680 GLN A N 1
ATOM 5518 C CA . GLN A 1 680 ? -21.056 23.597 -42.422 1.00 33.72 680 GLN A CA 1
ATOM 5519 C C . GLN A 1 680 ? -22.099 24.223 -41.467 1.00 33.72 680 GLN A C 1
ATOM 5521 O O . GLN A 1 680 ? -23.060 23.557 -41.098 1.00 33.72 680 GLN A O 1
ATOM 5526 N N . SER A 1 681 ? -21.981 25.510 -41.117 1.00 32.38 681 SER A N 1
ATOM 5527 C CA . SER A 1 681 ? -22.885 26.189 -40.173 1.00 32.38 681 SER A CA 1
ATOM 5528 C C . SER A 1 681 ? -24.135 26.839 -40.788 1.00 32.38 681 SER A C 1
ATOM 5530 O O . SER A 1 681 ? -25.024 27.229 -40.040 1.00 32.38 681 SER A O 1
ATOM 5532 N N . LEU A 1 682 ? -24.258 26.947 -42.119 1.00 31.73 682 LEU A N 1
ATOM 5533 C CA . LEU A 1 682 ? -25.418 27.598 -42.763 1.00 31.73 682 LEU A CA 1
ATOM 5534 C C . LEU A 1 682 ? -26.441 26.624 -43.374 1.00 31.73 682 LEU A C 1
ATOM 5536 O O . LEU A 1 682 ? -27.562 27.039 -43.645 1.00 31.73 682 LEU A O 1
ATOM 5540 N N . CYS A 1 683 ? -26.105 25.340 -43.549 1.00 28.47 683 CYS A N 1
ATOM 5541 C CA . CYS A 1 683 ? -27.070 24.338 -44.032 1.00 28.47 683 CYS A CA 1
ATOM 5542 C C . CYS A 1 683 ? -27.923 23.725 -42.908 1.00 28.47 683 CYS A C 1
ATOM 5544 O O . CYS A 1 683 ? -29.061 23.351 -43.165 1.00 28.47 683 CYS A O 1
ATOM 5546 N N . TYR A 1 684 ? -27.441 23.702 -41.660 1.00 31.11 684 TYR A N 1
ATOM 5547 C CA . TYR A 1 684 ? -28.253 23.236 -40.526 1.00 31.11 684 TYR A CA 1
ATOM 5548 C C . TYR A 1 684 ? -29.325 24.247 -40.093 1.00 31.11 684 TYR A C 1
ATOM 5550 O O . TYR A 1 684 ? -30.368 23.852 -39.594 1.00 31.11 684 TYR A O 1
ATOM 5558 N N . HIS A 1 685 ? -29.139 25.546 -40.352 1.00 30.52 685 HIS A N 1
ATOM 5559 C CA . HIS A 1 685 ? -30.148 26.558 -40.007 1.00 30.52 685 HIS A CA 1
ATOM 5560 C C . HIS A 1 685 ? -31.274 26.735 -41.033 1.00 30.52 685 HIS A C 1
ATOM 5562 O O . HIS A 1 685 ? -32.237 27.440 -40.742 1.00 30.52 685 HIS A O 1
ATOM 5568 N N . HIS A 1 686 ? -31.191 26.095 -42.204 1.00 27.95 686 HIS A N 1
ATOM 5569 C CA . HIS A 1 686 ? -32.250 26.166 -43.217 1.00 27.95 686 HIS A CA 1
ATOM 5570 C C . HIS A 1 686 ? -33.141 24.915 -43.282 1.00 27.95 686 HIS A C 1
ATOM 5572 O O . HIS A 1 686 ? -34.216 24.995 -43.872 1.00 27.95 686 HIS A O 1
ATOM 5578 N N . ALA A 1 687 ? -32.737 23.803 -42.654 1.00 31.42 687 ALA A N 1
ATOM 5579 C CA . ALA A 1 687 ? -33.530 22.572 -42.587 1.00 31.42 687 ALA A CA 1
ATOM 5580 C C . ALA A 1 687 ? -34.580 22.580 -41.453 1.00 31.42 687 ALA A C 1
ATOM 5582 O O . ALA A 1 687 ? -35.626 21.962 -41.601 1.00 31.42 687 ALA A O 1
ATOM 5583 N N . ASP A 1 688 ? -34.379 23.364 -40.387 1.00 33.06 688 ASP A N 1
ATOM 5584 C CA . ASP A 1 688 ? -35.306 23.437 -39.238 1.00 33.06 688 ASP A CA 1
ATOM 5585 C C . ASP A 1 688 ? -36.473 24.436 -39.412 1.00 33.06 688 ASP A C 1
ATOM 5587 O O . ASP A 1 688 ? -37.201 24.717 -38.463 1.00 33.06 688 ASP A O 1
ATOM 5591 N N . ARG A 1 689 ? -36.674 25.014 -40.608 1.00 33.44 689 ARG A N 1
ATOM 5592 C CA . ARG A 1 689 ? -37.776 25.973 -40.869 1.00 33.44 689 ARG A CA 1
ATOM 5593 C C . ARG A 1 689 ? -38.848 25.516 -41.860 1.00 33.44 689 ARG A C 1
ATOM 5595 O O . ARG A 1 689 ? -39.772 26.283 -42.098 1.00 33.44 689 ARG A O 1
ATOM 5602 N N . TYR A 1 690 ? -38.771 24.297 -42.391 1.00 34.44 690 TYR A N 1
ATOM 5603 C CA . TYR A 1 690 ? -39.810 23.734 -43.269 1.00 34.44 690 TYR A CA 1
ATOM 5604 C C . TYR A 1 690 ? -40.157 22.292 -42.880 1.00 34.44 690 TYR A C 1
ATOM 5606 O O . TYR A 1 690 ? -40.058 21.375 -43.686 1.00 34.44 690 TYR A O 1
ATOM 5614 N N . GLY A 1 691 ? -40.538 22.112 -41.614 1.00 33.94 691 GLY A N 1
ATOM 5615 C CA . GLY A 1 691 ? -41.044 20.853 -41.062 1.00 33.94 691 GLY A CA 1
ATOM 5616 C C . GLY A 1 691 ? -42.489 20.937 -40.565 1.00 33.94 691 GLY A C 1
ATOM 5617 O O . GLY A 1 691 ? -42.842 20.174 -39.680 1.00 33.94 691 GLY A O 1
ATOM 5618 N N . ASP A 1 692 ? -43.288 21.865 -41.100 1.00 36.12 692 ASP A N 1
ATOM 5619 C CA . ASP A 1 692 ? -44.752 21.879 -40.978 1.00 36.12 692 ASP A CA 1
ATOM 5620 C C . ASP A 1 692 ? -45.347 22.101 -42.381 1.00 36.12 692 ASP A C 1
ATOM 5622 O O . ASP A 1 692 ? -45.644 23.233 -42.773 1.00 36.12 692 ASP A O 1
ATOM 5626 N N . GLN A 1 693 ? -45.421 21.014 -43.161 1.00 29.17 693 GLN A N 1
ATOM 5627 C CA . GLN A 1 693 ? -46.452 20.704 -44.166 1.00 29.17 693 GLN A CA 1
ATOM 5628 C C . GLN A 1 693 ? -46.295 19.275 -44.685 1.00 29.17 693 GLN A C 1
ATOM 5630 O O . GLN A 1 693 ? -45.162 18.911 -45.073 1.00 29.17 693 GLN A O 1
#

F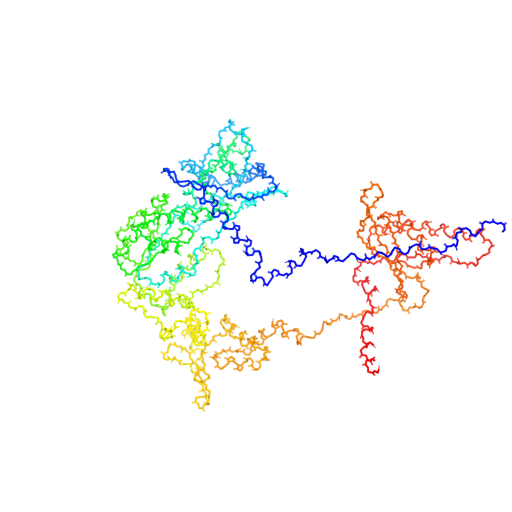oldseek 3Di:
DDDPPPPPDDDDDDPPPDDPPDDPDPVVVVVVCVVPDDDDPVVVVVVVVLVVLLVVFLVAWDQDPQFIATEFAFDPDPAAADACPVVQLVLQLVQLVVQLVPVVSLVLVVVVVVVCVVVVQKDFDDPVVVPVDPHAHEWHWHWDADPPDPPDRIDIATAQCDDDVPHGGNQRRTDLHDDLFQPVVLLVLQLLPFPKKKKWFWPVQQSRYFYDPVRFRNAKHKDFPDSNDGSDPVGITIMTGGTGGHNHSNSQVSRLSLLLSLLVVDDPDVPLSVQQSNQDGRGMGMHHHHDPVVLQVSVVVVQVSCVVNVIGIAQIEMLDPSSQVVDDPGRHHPDYDDHDDPDDLLDDDPPVVVVVVVVVVVVDPDDDDDDHSQDDDPPSVVVLVVVCVVDPDRDDDQPLPPPPPDDDPPDQDPSSVLSVLQSVLSRQCSVPPDPVNVVVCVVQVWDADPRRFIWRADPCVVPPADPCLNTATEHEPPDPSLLVLLLVLCVVDNDDLVVSVVSSSSHHDYPPSSVSNVVNSVPDPVSCVVPPDDDDDPDADDADPQLVDDDPWQQEKEKDKDDQDWDQDPVRDIATKIKIWIATSHPRDIDIDIFRDLALVSVVVRVVVVCVVPNAHQEYEYAPDVSVVVNLVVVVVVLVVVVVVVPPDPDDDDDDSPRGYDYDYDPDPVVVCSSPPPDPPPVVVVVVPPPPD

Secondary structure (DSSP, 8-state):
--S-SSS----------PPP-PPPPHHHHHHHHTTS-SS-HHHHHHHHHHHHHHHHHHHH-EE-SS-EEE---B---SSPPP--HHHHHHHHHHHHHHHTT-HHHHHHHHHHHHHHHHTTSEEEPPGGGGGT-S---B--EEEEE-TT-SS-SEEEEE-TT---TTS--HHHHB---------HHHHHHHTTTSSEEEEEEETTHHHHSEEPHHHHGGGEEEEESSTTS---TTTEEEEEESBPPTT-TTHHHHHHHHHHHHHHH--S-HHHHHHHHHHEETTEEEEEESSHHHHHHHHHHHHHHHHHTT--EEEEEES-HHHHTTS-TTTB-SSPPPS-----TTSPPPHHHHHHHHHHHHTSTT------TT--SSHHHHHHHHHHTT-SS--PPPGGGTT-----TTS--HHHHHHHHHHHHHHHHHHH--HHHHHHTGGG-EEE-TTS-EEE--S-TTSSS-HHHHSPEE--TTSHHHHHHHHHHHHTT---HHHHHHHHHTTEE-TTHHHHHHHHHTT-HHHHHHHPPPP-PPPPPPPPHHHHS---TTSEEEEEEEEEEEEE-TTS-EEEEEEEEEEETTT--EEEEEESSSSHHHHHHHHHHHHHHH---SEEE----HHHHHHHHHHHHHHHHHHHHTTS-SSS-----TT--EE---S-HHHHHHHHHTTTTTTHHHHTT----

Organism: NCBI:txid51022

Nearest PDB structures (foldseek):
  1a5v-assembly1_A  TM=7.620E-01  e=1.087E-03  Rous sarcoma virus (strain Schmidt-Ruppin)
  1vsh-assembly1_A  TM=7.573E-01  e=1.602E-03  Rous sarcoma virus (strain Schmidt-Ruppin)
  1cxq-assembly1_A-2  TM=6.602E-01  e=8.703E-04  Avian sarcoma virus
  1asu-assembly1_A-2  TM=6.284E-01  e=1.087E-03  Avian sarcoma virus
  6qbt-assembly1_A  TM=5.482E-01  e=3.118E-03  Human T-lymphotropic virus 2

Sequence (693 aa):
MDEWDGYWTLEGQVNTVSLPDEPPDDNDWEKYWKLQSAGTEEERRKIRTDQQVWEAFNRTIEKRSDGYYVRLPWKEVNASLPDNRAIAQSRLSSVWNSLQKDEDLLEKYNEVFADQLRQHILEEVPDDSLSQVSSVHYIPHQAVLTPRKTTTKLRVVYDASAHYKGCPSLNDVLHRGPVILAQLFGVLLRFRIGKIAITSDVEKAFLQVRLHENDRDYTRCLWLRTYKLPPTPNNIKVLRCTRVTFGLNTSPFLLAGTIHFYLDQYKEDPQLVSEIKEDLYVDNLILTVDTPEESLYVYSKTKQVFNDLKMNLREFASNSADLLKKISDKDASKEALPKEEVFDWDTPLPQVHKESWMRIYSDKEGFVKDLPRCLCTKHTEILVCRVNARTQHSIKLSSLLEGVMENNLAKISGTEIAIACKILVKQHQLTTITPPLLQSLKHLNIKQDQNGLLRCYGRLGRSELSAESENPMIVLHNSWLSQAIIQDCHEKGHPGIGHTMSIVREQVWIPKLRAQVTRIIRRCMLCQRFNNLPYRYPEQSDLPERRVLRSRPFAHVGLDYYGPLSISQPDGTDSKCYGSIITCMATRLIHLDVVSDLTTAAFLMMLRRFFGRRGLPNSITSDNAPTFALGEKNSQGMFASYSERSDSTKGASRYNLDNRGKWVEYKNWCQIRNELYAKQSLCYHHADRYGDQ

Radius of gyration: 39.32 Å; Cα contacts (8 Å, |Δi|>4): 854; chains: 1; bounding box: 85×64×127 Å

pLDDT: mean 70.36, std 21.35, range [22.33, 97.0]

Solvent-accessible surface area (backbone atoms only — not comparable to full-atom values): 41331 Å² total; per-residue (Å²): 141,82,90,84,79,87,82,79,79,94,74,86,78,86,81,73,78,72,78,76,94,68,76,80,69,69,73,70,57,54,73,71,51,74,85,70,72,85,85,45,72,66,58,58,50,48,53,53,52,30,50,53,48,51,53,52,45,70,74,55,50,39,84,53,98,86,32,43,29,37,70,79,54,70,52,97,59,99,66,79,72,64,42,45,55,69,58,24,50,54,42,46,46,52,48,49,68,58,32,70,78,38,66,71,58,37,50,56,53,49,48,52,55,53,50,32,43,75,70,55,40,31,44,76,60,56,78,80,56,71,81,72,63,95,70,49,20,36,30,29,63,47,84,46,76,41,86,88,49,94,75,64,48,66,44,85,41,39,41,30,69,61,57,58,95,96,49,62,20,63,45,72,45,35,46,45,56,51,87,75,60,36,54,64,68,58,34,58,52,52,58,66,68,33,80,32,41,40,35,31,36,38,59,64,50,47,63,49,38,28,37,33,75,94,56,21,48,56,45,18,33,76,48,54,75,49,77,93,51,73,85,41,85,90,33,48,40,52,32,24,33,40,25,41,53,67,53,48,65,31,37,66,27,57,45,42,50,51,53,48,60,51,49,75,70,51,74,91,50,61,65,62,45,52,50,50,62,48,23,34,49,93,47,38,40,53,49,56,30,78,46,76,70,54,45,49,50,53,52,55,51,51,48,48,56,33,49,76,61,52,36,52,66,28,48,38,30,41,46,39,70,72,52,59,74,69,49,51,84,87,33,41,35,94,61,76,45,72,72,82,71,88,78,49,77,87,58,78,73,56,69,73,53,48,50,54,51,48,46,69,46,66,77,47,88,85,77,92,68,91,77,66,80,75,83,56,80,71,57,52,57,56,49,47,53,55,45,39,74,73,41,98,63,69,77,75,70,62,78,78,62,71,80,78,81,75,94,57,94,89,61,91,48,75,65,56,53,53,40,51,51,52,51,56,42,44,48,52,38,72,76,67,57,46,74,73,54,51,61,75,46,53,90,49,47,66,45,68,49,99,79,70,40,52,20,32,58,62,90,45,83,84,53,98,59,54,74,49,38,30,36,13,37,50,41,62,58,95,36,74,65,46,50,52,56,52,47,57,57,26,69,79,70,66,53,55,67,73,57,33,55,50,62,43,40,48,53,32,42,48,60,71,45,69,63,54,48,48,57,51,52,72,67,32,66,68,55,39,68,77,68,57,77,80,87,81,76,78,89,78,75,84,80,59,64,77,57,75,51,94,66,61,75,43,34,39,28,40,45,50,77,48,72,79,42,82,43,77,43,99,85,76,49,80,44,55,27,34,40,37,42,36,32,14,53,59,72,64,52,77,45,78,48,79,29,68,45,87,46,52,66,43,51,52,53,48,51,50,55,46,32,75,73,60,46,79,36,44,28,48,34,51,72,91,48,70,52,53,62,56,36,52,69,57,44,57,60,54,56,52,55,59,60,59,61,66,76,78,59,94,83,71,80,93,71,87,70,88,81,67,61,46,76,55,87,72,98,48,72,72,59,55,48,56,67,78,58,76,65,75,78,63,62,65,70,62,61,79,74,75,83,87,130

Mean predicted aligned error: 20.93 Å

InterPro domains:
  IPR000477 Reverse transcriptase domain [PF00078] (195-313)
  IPR001584 Integrase, catalytic core [PS50994] (549-645)
  IPR012337 Ribonuclease H-like superfamily [SSF53098] (548-628)
  IPR036397 Ribonuclease H superfamily [G3DSA:3.30.420.10] (547-645)
  IPR041588 Integrase zinc-binding domain [PF17921] (482-532)
  IPR043128 Reverse transcriptase/Diguanylate cyclase domain [G3DSA:3.30.70.270] (179-310)
  IPR043502 DNA/RNA polymerase superfamily [SSF56672] (102-314)